Protein AF-0000000069872866 (afdb_homodimer)

pLDDT: mean 98.12, std 1.71, range [83.94, 98.94]

Sequence (434 aa):
MTIISPSLLAADFSRIGEEARRAFDAGADWLHLDIMDGHFVDNISFGPEICAAVRKAVGPDRFLDAHLMIERPDHYFDRFVRAGVNLICFHVELGDSYYIRNTLGRIREAGVKNGLALNPATPFEAVEPYLAEIDLLLVMSVVPGFGGQSFMPSVLDKVEKAAEWRTENRASFLIQMDGGIGQNNAAQCALAGADVLVAGSSTFKAPDMAHAIAEMKMTIISPSLLAADFSRIGEEARRAFDAGADWLHLDIMDGHFVDNISFGPEICAAVRKAVGPDRFLDAHLMIERPDHYFDRFVRAGVNLICFHVELGDSYYIRNTLGRIREAGVKNGLALNPATPFEAVEPYLAEIDLLLVMSVVPGFGGQSFMPSVLDKVEKAAEWRTENRASFLIQMDGGIGQNNAAQCALAGADVLVAGSSTFKAPDMAHAIAEMK

Foldseek 3Di:
DAAEAEELQQADPVCSLVLLQVLVVLPHQAHEYEAADCPLANAGDDALVSLLVNCVSNDQPHAYAYEDSYLCCLPRVVSNVVSRHQEYEYELVNDDDVSVVVSQVVNVVSPHFYEYEYEQVGDLVSCLVCLQSHQEYEYEQDGPDHAPDAGNPSSLVSLLVSQVSCVVVVHNHAYEYDHRDWLVCLVVSVVSPHRYYYHYCNQNVDPRNSVGRVSSD/DAAEAEELQQADPVCSLVLLQVLVVLPHQAHEYEAADCPLANAGDDALVSLLVNCVSNDQPHAYAYEDSYLCCLPRVVSNVVSRHQEYEYELVNDDPVSVVVSQVVNVVSPHFYEYEYEQVGDLVSCLVCLQPHQEYEYEQDGPDHAPDAGNPSSLVSLLVSQVSCVVVVHNHAYEYDGRDWLVCLVVSVVSPHRYYYHYCNQNVDPRNSVGRVSSD

Organism: Akkermansia muciniphila (strain ATCC BAA-835 / DSM 22959 / JCM 33894 / BCRC 81048 / CCUG 64013 / CIP 107961 / Muc) (NCBI:txid349741)

InterPro domains:
  IPR000056 Ribulose-phosphate 3-epimerase-like [PF00834] (4-204)
  IPR000056 Ribulose-phosphate 3-epimerase-like [PS01085] (31-45)
  IPR000056 Ribulose-phosphate 3-epimerase-like [PS01086] (137-159)
  IPR000056 Ribulose-phosphate 3-epimerase-like [PTHR11749] (2-217)
  IPR000056 Ribulose-phosphate 3-epimerase-like [cd00429] (3-217)
  IPR011060 Ribulose-phosphate binding barrel [SSF51366] (1-217)
  IPR013785 Aldolase-type TIM barrel [G3DSA:3.20.20.70] (1-217)
  IPR026019 Ribulose-phosphate 3-epimerase [MF_02227] (1-217)
  IPR026019 Ribulose-phosphate 3-epimerase [PIRSF001461] (2-217)
  IPR026019 Ribulose-phosphate 3-epimerase [TIGR01163] (4-217)

Secondary structure (DSSP, 8-state):
-PEEEEBGGGS-GGGHHHHHHHHHHTT-SEEEEEEEBSSSSS-B-B-HHHHHHHHHHH-TTSEEEEEEESS-HHHHHHHHHHTT-SEEEEEGGG--HHHHHHHHHHHHHTTSEEEEEE-TTS-GGGTGGGGGG-SEEEEESS-TT-SSPPP-GGGHHHHHHHHHHHHHTT---EEEEESS-STTTHHHHHHHT-SEEEESHHHHTSS-HHHHHHHH-/-PEEEEBGGGS-GGGHHHHHHHHHHTT-SEEEEEEEBSSSSS-B-B-HHHHHHHHHHH-TTSEEEEEEESS-HHHHHHHHHHTT-SEEEEEGGG--HHHHHHHHHHHHHTTSEEEEEE-TTS-GGGTGGGGGG-SEEEEESS-TT-SSPPP-GGGHHHHHHHHHHHHHTT---EEEEESS-STTTHHHHHHHT-SEEEESHHHHTSS-HHHHHHHH-

Nearest PDB structures (foldseek):
  1rpx-assembly1_A  TM=9.695E-01  e=2.661E-24  Solanum tuberosum
  7b1w-assembly2_H  TM=9.687E-01  e=4.002E-24  Chlamydomonas reinhardtii
  7sbj-assembly1_C  TM=9.686E-01  e=1.443E-23  Stenotrophomonas maltophilia K279a
  2fli-assembly1_D  TM=9.809E-01  e=5.518E-23  Streptococcus pyogenes
  3ct7-assembly1_A  TM=9.121E-01  e=6.395E-20  unclassified

Radius of gyration: 23.05 Å; Cα contacts (8 Å, |Δi|>4): 975; chains: 2; bounding box: 41×70×50 Å

Solvent-accessible surface area (backbone atoms only — not comparable to full-atom values): 21697 Å² total; per-residue (Å²): 131,53,38,39,18,40,28,55,81,45,44,60,53,27,34,34,19,60,47,54,37,48,43,47,74,34,65,38,62,34,37,27,40,64,29,30,31,46,69,61,24,89,32,42,41,38,24,40,67,50,46,28,26,40,33,67,52,56,38,91,84,56,47,29,38,33,40,39,40,40,76,52,56,76,76,46,47,66,54,37,49,73,21,56,44,45,28,47,26,36,53,56,87,75,53,54,71,66,59,50,52,53,39,45,49,51,38,42,74,71,72,29,44,26,29,38,28,40,53,60,86,54,60,64,73,76,49,57,90,46,55,86,76,33,50,28,41,33,42,26,21,33,76,78,61,62,84,82,45,67,57,43,73,78,40,46,59,48,40,33,52,49,40,49,49,32,61,76,64,73,52,82,48,41,32,30,38,39,38,49,34,35,67,88,45,30,62,62,44,42,71,36,44,36,38,32,42,30,22,28,48,48,27,64,64,34,98,47,38,36,59,37,49,58,63,43,81,130,53,38,38,20,41,27,55,81,44,43,60,53,27,35,35,20,60,48,55,39,48,43,48,75,33,65,36,62,34,39,26,40,64,30,28,30,46,70,63,24,89,30,43,41,39,23,41,67,51,46,29,26,40,32,68,53,56,39,90,84,57,48,30,38,34,39,39,41,41,76,53,55,78,77,46,47,64,53,37,50,74,20,56,44,46,28,45,25,36,52,56,87,77,53,53,71,65,58,50,52,52,41,45,49,52,38,42,73,72,71,30,46,26,28,38,27,41,51,62,86,52,62,64,72,76,49,56,89,47,54,87,76,31,49,28,42,35,41,26,21,34,75,78,61,64,82,82,45,67,56,43,73,78,41,46,59,48,40,33,51,49,40,50,48,32,61,76,64,73,51,81,48,40,32,30,39,39,38,50,36,34,68,89,46,30,64,62,45,41,73,36,43,37,40,31,42,31,20,28,48,48,28,63,66,34,96,48,39,37,58,38,48,58,64,43,82

Structure (mmCIF, N/CA/C/O backbone):
data_AF-0000000069872866-model_v1
#
loop_
_entity.id
_entity.type
_entity.pdbx_description
1 polymer 'Ribulose-phosphate 3-epimerase'
#
loop_
_atom_site.group_PDB
_atom_site.id
_atom_site.type_symbol
_atom_site.label_atom_id
_atom_site.label_alt_id
_atom_site.label_comp_id
_atom_site.label_asym_id
_atom_site.label_entity_id
_atom_site.label_seq_id
_atom_site.pdbx_PDB_ins_code
_atom_site.Cartn_x
_atom_site.Cartn_y
_atom_site.Cartn_z
_atom_site.occupancy
_atom_site.B_iso_or_equiv
_atom_site.auth_seq_id
_atom_site.auth_comp_id
_atom_site.auth_asym_id
_atom_site.auth_atom_id
_atom_site.pdbx_PDB_model_num
ATOM 1 N N . MET A 1 1 ? 2.48 25.188 20.984 1 83.94 1 MET A N 1
ATOM 2 C CA . MET A 1 1 ? 3.518 24.203 20.719 1 83.94 1 MET A CA 1
ATOM 3 C C . MET A 1 1 ? 3.264 23.484 19.406 1 83.94 1 MET A C 1
ATOM 5 O O . MET A 1 1 ? 2.125 23.125 19.094 1 83.94 1 MET A O 1
ATOM 9 N N . THR A 1 2 ? 4.273 23.406 18.5 1 96.5 2 THR A N 1
ATOM 10 C CA . THR A 1 2 ? 4.195 22.812 17.172 1 96.5 2 THR A CA 1
ATOM 11 C C . THR A 1 2 ? 4.062 21.297 17.25 1 96.5 2 THR A C 1
ATOM 13 O O . THR A 1 2 ? 4.785 20.641 18 1 96.5 2 THR A O 1
ATOM 16 N N . ILE A 1 3 ? 3.006 20.734 16.656 1 98.75 3 ILE A N 1
ATOM 17 C CA . ILE A 1 3 ? 2.787 19.281 16.578 1 98.75 3 ILE A CA 1
ATOM 18 C C . ILE A 1 3 ? 3.721 18.672 15.539 1 98.75 3 ILE A C 1
ATOM 20 O O . ILE A 1 3 ? 3.777 19.141 14.398 1 98.75 3 ILE A O 1
ATOM 24 N N . ILE A 1 4 ? 4.492 17.719 15.953 1 98.88 4 ILE A N 1
ATOM 25 C CA . ILE A 1 4 ? 5.371 17.016 15.023 1 98.88 4 ILE A CA 1
ATOM 26 C C . ILE A 1 4 ? 4.773 15.664 14.664 1 98.88 4 ILE A C 1
ATOM 28 O O . ILE A 1 4 ? 4.457 14.867 15.555 1 98.88 4 ILE A O 1
ATOM 32 N N . SER A 1 5 ? 4.617 15.398 13.414 1 98.88 5 SER A N 1
ATOM 33 C CA . SER A 1 5 ? 4.023 14.172 12.891 1 98.88 5 SER A CA 1
ATOM 34 C C . SER A 1 5 ? 4.969 13.469 11.922 1 98.88 5 SER A C 1
ATOM 36 O O . SER A 1 5 ? 4.887 13.672 10.703 1 98.88 5 SER A O 1
ATOM 38 N N . PRO A 1 6 ? 5.828 12.617 12.398 1 98.88 6 PRO A N 1
ATOM 39 C CA . PRO A 1 6 ? 6.711 11.883 11.484 1 98.88 6 PRO A CA 1
ATOM 40 C C . PRO A 1 6 ? 5.945 11.055 10.461 1 98.88 6 PRO A C 1
ATOM 42 O O . PRO A 1 6 ? 4.922 10.453 10.789 1 98.88 6 PRO A O 1
ATOM 45 N N . SER A 1 7 ? 6.418 11.086 9.227 1 98.81 7 SER A N 1
ATOM 46 C CA . SER A 1 7 ? 5.781 10.32 8.156 1 98.81 7 SER A CA 1
ATOM 47 C C . SER A 1 7 ? 6.32 8.898 8.094 1 98.81 7 SER A C 1
ATOM 49 O O . SER A 1 7 ? 7.504 8.68 7.816 1 98.81 7 SER A O 1
ATOM 51 N N . LEU A 1 8 ? 5.449 7.988 8.227 1 98.75 8 LEU A N 1
ATOM 52 C CA . LEU A 1 8 ? 5.816 6.578 8.195 1 98.75 8 LEU A CA 1
ATOM 53 C C . LEU A 1 8 ? 6.438 6.207 6.852 1 98.75 8 LEU A C 1
ATOM 55 O O . LEU A 1 8 ? 7.152 5.207 6.746 1 98.75 8 LEU A O 1
ATOM 59 N N . LEU A 1 9 ? 6.188 6.977 5.855 1 98.38 9 LEU A N 1
ATOM 60 C CA . LEU A 1 9 ? 6.699 6.723 4.516 1 98.38 9 LEU A CA 1
ATOM 61 C C . LEU A 1 9 ? 8.219 6.605 4.523 1 98.38 9 LEU A C 1
ATOM 63 O O . LEU A 1 9 ? 8.797 5.957 3.652 1 98.38 9 LEU A O 1
ATOM 67 N N . ALA A 1 10 ? 8.898 7.207 5.512 1 98.31 10 ALA A N 1
ATOM 68 C CA . ALA A 1 10 ? 10.359 7.23 5.578 1 98.31 10 ALA A CA 1
ATOM 69 C C . ALA A 1 10 ? 10.883 6.113 6.473 1 98.31 10 ALA A C 1
ATOM 71 O O . ALA A 1 10 ? 12.102 5.949 6.621 1 98.31 10 ALA A O 1
ATOM 72 N N . ALA A 1 11 ? 10 5.336 7.055 1 98.5 11 ALA A N 1
ATOM 73 C CA . ALA A 1 11 ? 10.375 4.305 8.016 1 98.5 11 ALA A CA 1
ATOM 74 C C . ALA A 1 11 ? 10.844 3.039 7.309 1 98.5 11 ALA A C 1
ATOM 76 O O . ALA A 1 11 ? 10.711 2.914 6.09 1 98.5 11 ALA A O 1
ATOM 77 N N . ASP A 1 12 ? 11.508 2.164 8.055 1 98.38 12 ASP A N 1
ATOM 78 C CA . ASP A 1 12 ? 11.805 0.811 7.594 1 98.38 12 ASP A CA 1
ATOM 79 C C . ASP A 1 12 ? 10.539 -0.043 7.562 1 98.38 12 ASP A C 1
ATOM 81 O O . ASP A 1 12 ? 10.094 -0.542 8.594 1 98.38 12 ASP A O 1
ATOM 85 N N . PHE A 1 13 ? 10.055 -0.35 6.371 1 98.75 13 PHE A N 1
ATOM 86 C CA . PHE A 1 13 ? 8.773 -1.025 6.223 1 98.75 13 PHE A CA 1
ATOM 87 C C . PHE A 1 13 ? 8.867 -2.475 6.684 1 98.75 13 PHE A C 1
ATOM 89 O O . PHE A 1 13 ? 7.844 -3.137 6.879 1 98.75 13 PHE A O 1
ATOM 96 N N . SER A 1 14 ? 10.102 -3.008 6.82 1 98.62 14 SER A N 1
ATOM 97 C CA . SER A 1 14 ? 10.211 -4.379 7.305 1 98.62 14 SER A CA 1
ATOM 98 C C . SER A 1 14 ? 9.82 -4.48 8.773 1 98.62 14 SER A C 1
ATOM 100 O O . SER A 1 14 ? 9.57 -5.574 9.281 1 98.62 14 SER A O 1
ATOM 102 N N . ARG A 1 15 ? 9.789 -3.297 9.414 1 98.5 15 ARG A N 1
ATOM 103 C CA . ARG A 1 15 ? 9.508 -3.26 10.844 1 98.5 15 ARG A CA 1
ATOM 104 C C . ARG A 1 15 ? 8.539 -2.129 11.18 1 98.5 15 ARG A C 1
ATOM 106 O O . ARG A 1 15 ? 8.828 -1.304 12.055 1 98.5 15 ARG A O 1
ATOM 113 N N . ILE A 1 16 ? 7.402 -2.107 10.68 1 98.81 16 ILE A N 1
ATOM 114 C CA . ILE A 1 16 ? 6.449 -1.004 10.703 1 98.81 16 ILE A CA 1
ATOM 115 C C . ILE A 1 16 ? 6.012 -0.731 12.141 1 98.81 16 ILE A C 1
ATOM 117 O O . ILE A 1 16 ? 6.039 0.413 12.602 1 98.81 16 ILE A O 1
ATOM 121 N N . GLY A 1 17 ? 5.629 -1.788 12.867 1 98.88 17 GLY A N 1
ATOM 122 C CA . GLY A 1 17 ? 5.172 -1.61 14.234 1 98.88 17 GLY A CA 1
ATOM 123 C C . GLY A 1 17 ? 6.227 -1.006 15.141 1 98.88 17 GLY A C 1
ATOM 124 O O . GLY A 1 17 ? 5.941 -0.071 15.891 1 98.88 17 GLY A O 1
ATOM 125 N N . GLU A 1 18 ? 7.402 -1.517 15.07 1 98.81 18 GLU A N 1
ATOM 126 C CA . GLU A 1 18 ? 8.523 -1.019 15.859 1 98.81 18 GLU A CA 1
ATOM 127 C C . GLU A 1 18 ? 8.844 0.433 15.508 1 98.81 18 GLU A C 1
ATOM 129 O O . GLU A 1 18 ? 9.094 1.249 16.406 1 98.81 18 GLU A O 1
ATOM 134 N N . GLU A 1 19 ? 8.82 0.723 14.203 1 98.88 19 GLU A N 1
ATOM 135 C CA . GLU A 1 19 ? 9.125 2.074 13.75 1 98.88 19 GLU A CA 1
ATOM 136 C C . GLU A 1 19 ? 8.07 3.07 14.219 1 98.88 19 GLU A C 1
ATOM 138 O O . GLU A 1 19 ? 8.398 4.195 14.602 1 98.88 19 GLU A O 1
ATOM 143 N N . ALA A 1 20 ? 6.824 2.646 14.164 1 98.94 20 ALA A N 1
ATOM 144 C CA . ALA A 1 20 ? 5.746 3.504 14.648 1 98.94 20 ALA A CA 1
ATOM 145 C C . ALA A 1 20 ? 5.906 3.803 16.141 1 98.94 20 ALA A C 1
ATOM 147 O O . ALA A 1 20 ? 5.789 4.953 16.562 1 98.94 20 ALA A O 1
ATOM 148 N N . ARG A 1 21 ? 6.203 2.783 16.922 1 98.88 21 ARG A N 1
ATOM 149 C CA . ARG A 1 21 ? 6.43 2.969 18.359 1 98.88 21 ARG A CA 1
ATOM 150 C C . ARG A 1 21 ? 7.645 3.854 18.609 1 98.88 21 ARG A C 1
ATOM 152 O O . ARG A 1 21 ? 7.621 4.715 19.484 1 98.88 21 ARG A O 1
ATOM 159 N N . ARG A 1 22 ? 8.641 3.598 17.828 1 98.88 22 ARG A N 1
ATOM 160 C CA . ARG A 1 22 ? 9.867 4.371 17.938 1 98.88 22 ARG A CA 1
ATOM 161 C C . ARG A 1 22 ? 9.602 5.863 17.766 1 98.88 22 ARG A C 1
ATOM 163 O O . ARG A 1 22 ? 10.156 6.691 18.484 1 98.88 22 ARG A O 1
ATOM 170 N N . ALA A 1 23 ? 8.758 6.211 16.828 1 98.94 23 ALA A N 1
ATOM 171 C CA . ALA A 1 23 ? 8.422 7.609 16.578 1 98.94 23 ALA A CA 1
ATOM 172 C C . ALA A 1 23 ? 7.777 8.25 17.797 1 98.94 23 ALA A C 1
ATOM 174 O O . ALA A 1 23 ? 8.18 9.328 18.234 1 98.94 23 ALA A O 1
ATOM 175 N N . PHE A 1 24 ? 6.82 7.586 18.375 1 98.88 24 PHE A N 1
ATOM 176 C CA . PHE A 1 24 ? 6.129 8.125 19.531 1 98.88 24 PHE A CA 1
ATOM 177 C C . PHE A 1 24 ? 7.051 8.156 20.75 1 98.88 24 PHE A C 1
ATOM 179 O O . PHE A 1 24 ? 7.043 9.117 21.516 1 98.88 24 PHE A O 1
ATOM 186 N N . ASP A 1 25 ? 7.848 7.094 20.906 1 98.75 25 ASP A N 1
ATOM 187 C CA . ASP A 1 25 ? 8.805 7.043 22.016 1 98.75 25 ASP A CA 1
ATOM 188 C C . ASP A 1 25 ? 9.828 8.164 21.906 1 98.75 25 ASP A C 1
ATOM 190 O O . ASP A 1 25 ? 10.344 8.641 22.922 1 98.75 25 ASP A O 1
ATOM 194 N N . ALA A 1 26 ? 10.031 8.602 20.688 1 98.81 26 ALA A N 1
ATOM 195 C CA . ALA A 1 26 ? 11.023 9.641 20.438 1 98.81 26 ALA A CA 1
ATOM 196 C C . ALA A 1 26 ? 10.422 11.031 20.641 1 98.81 26 ALA A C 1
ATOM 198 O O . ALA A 1 26 ? 11.117 12.039 20.531 1 98.81 26 ALA A O 1
ATOM 199 N N . GLY A 1 27 ? 9.125 11.125 20.859 1 98.75 27 GLY A N 1
ATOM 200 C CA . GLY A 1 27 ? 8.531 12.398 21.203 1 98.75 27 GLY A CA 1
ATOM 201 C C . GLY A 1 27 ? 7.559 12.914 20.156 1 98.75 27 GLY A C 1
ATOM 202 O O . GLY A 1 27 ? 7.094 14.055 20.234 1 98.75 27 GLY A O 1
ATOM 203 N N . ALA A 1 28 ? 7.23 12.141 19.188 1 98.88 28 ALA A N 1
ATOM 204 C CA . ALA A 1 28 ? 6.254 12.547 18.172 1 98.88 28 ALA A CA 1
ATOM 205 C C . ALA A 1 28 ? 4.887 12.781 18.797 1 98.88 28 ALA A C 1
ATOM 207 O O . ALA A 1 28 ? 4.469 12.047 19.703 1 98.88 28 ALA A O 1
ATOM 208 N N . ASP A 1 29 ? 4.227 13.773 18.312 1 98.88 29 ASP A N 1
ATOM 209 C CA . ASP A 1 29 ? 2.863 14.055 18.75 1 98.88 29 ASP A CA 1
ATOM 210 C C . ASP A 1 29 ? 1.849 13.227 17.969 1 98.88 29 ASP A C 1
ATOM 212 O O . ASP A 1 29 ? 0.876 12.719 18.531 1 98.88 29 ASP A O 1
ATOM 216 N N . TRP A 1 30 ? 1.993 13.078 16.672 1 98.94 30 TRP A N 1
ATOM 217 C CA . TRP A 1 30 ? 1.181 12.32 15.734 1 98.94 30 TRP A CA 1
ATOM 218 C C . TRP A 1 30 ? 2.049 11.398 14.891 1 98.94 30 TRP A C 1
ATOM 220 O O . TRP A 1 30 ? 3.277 11.43 14.977 1 98.94 30 TRP A O 1
ATOM 230 N N . LEU A 1 31 ? 1.472 10.523 14.164 1 98.94 31 LEU A N 1
ATOM 231 C CA . LEU A 1 31 ? 2.109 9.766 13.094 1 98.94 31 LEU A CA 1
ATOM 232 C C . LEU A 1 31 ? 1.345 9.922 11.789 1 98.94 31 LEU A C 1
ATOM 234 O O . LEU A 1 31 ? 0.125 9.742 11.75 1 98.94 31 LEU A O 1
ATOM 238 N N . HIS A 1 32 ? 2.09 10.32 10.797 1 98.94 32 HIS A N 1
ATOM 239 C CA . HIS A 1 32 ? 1.521 10.625 9.492 1 98.94 32 HIS A CA 1
ATOM 240 C C . HIS A 1 32 ? 1.569 9.406 8.57 1 98.94 32 HIS A C 1
ATOM 242 O O . HIS A 1 32 ? 2.617 8.773 8.43 1 98.94 32 HIS A O 1
ATOM 248 N N . LEU A 1 33 ? 0.466 9.055 7.992 1 98.94 33 LEU A N 1
ATOM 249 C CA . LEU A 1 33 ? 0.338 7.902 7.105 1 98.94 33 LEU A CA 1
ATOM 250 C C . LEU A 1 33 ? -0.029 8.344 5.691 1 98.94 33 LEU A C 1
ATOM 252 O O . LEU A 1 33 ? -1.117 8.883 5.465 1 98.94 33 LEU A O 1
ATOM 256 N N . ASP A 1 34 ? 0.847 8.094 4.781 1 98.88 34 ASP A N 1
ATOM 257 C CA . ASP A 1 34 ? 0.66 8.492 3.393 1 98.88 34 ASP A CA 1
ATOM 258 C C . ASP A 1 34 ? 0.081 7.352 2.561 1 98.88 34 ASP A C 1
ATOM 260 O O . ASP A 1 34 ? 0.766 6.363 2.293 1 98.88 34 ASP A O 1
ATOM 264 N N . ILE A 1 35 ? -1.175 7.523 2.121 1 98.94 35 ILE A N 1
ATOM 265 C CA . ILE A 1 35 ? -1.839 6.516 1.304 1 98.94 35 ILE A CA 1
ATOM 266 C C . ILE A 1 35 ? -1.821 6.945 -0.162 1 98.94 35 ILE A C 1
ATOM 268 O O . ILE A 1 35 ? -2.246 8.055 -0.495 1 98.94 35 ILE A O 1
ATOM 272 N N . MET A 1 36 ? -1.287 6.117 -1.032 1 98.94 36 MET A N 1
ATOM 273 C CA . MET A 1 36 ? -1.178 6.41 -2.459 1 98.94 36 MET A CA 1
ATOM 274 C C . MET A 1 36 ? -1.677 5.234 -3.295 1 98.94 36 MET A C 1
ATOM 276 O O . MET A 1 36 ? -1.348 4.082 -3.01 1 98.94 36 MET A O 1
ATOM 280 N N . ASP A 1 37 ? -2.451 5.52 -4.391 1 98.75 37 ASP A N 1
ATOM 281 C CA . ASP A 1 37 ? -3.117 4.449 -5.129 1 98.75 37 ASP A CA 1
ATOM 282 C C . ASP A 1 37 ? -2.539 4.312 -6.535 1 98.75 37 ASP A C 1
ATOM 284 O O . ASP A 1 37 ? -3.074 3.566 -7.359 1 98.75 37 ASP A O 1
ATOM 288 N N . GLY A 1 38 ? -1.489 5.098 -6.828 1 98.56 38 GLY A N 1
ATOM 289 C CA . GLY A 1 38 ? -0.864 4.996 -8.141 1 98.56 38 GLY A CA 1
ATOM 290 C C . GLY A 1 38 ? -1.629 5.73 -9.227 1 98.56 38 GLY A C 1
ATOM 291 O O . GLY A 1 38 ? -1.262 5.672 -10.398 1 98.56 38 GLY A O 1
ATOM 292 N N . HIS A 1 39 ? -2.705 6.41 -8.914 1 98.44 39 HIS A N 1
ATOM 293 C CA . HIS A 1 39 ? -3.535 7.109 -9.891 1 98.44 39 HIS A CA 1
ATOM 294 C C . HIS A 1 39 ? -3.578 8.609 -9.602 1 98.44 39 HIS A C 1
ATOM 296 O O . HIS A 1 39 ? -3.279 9.422 -10.477 1 98.44 39 HIS A O 1
ATOM 302 N N . PHE A 1 40 ? -3.918 8.961 -8.398 1 98.38 40 PHE A N 1
ATOM 303 C CA . PHE A 1 40 ? -3.885 10.375 -8.055 1 98.38 40 PHE A CA 1
ATOM 304 C C . PHE A 1 40 ? -2.455 10.906 -8.078 1 98.38 40 PHE A C 1
ATOM 306 O O . PHE A 1 40 ? -2.201 12 -8.586 1 98.38 40 PHE A O 1
ATOM 313 N N . VAL A 1 41 ? -1.555 10.133 -7.441 1 98.38 41 VAL A N 1
ATOM 314 C CA . VAL A 1 41 ? -0.119 10.367 -7.566 1 98.38 41 VAL A CA 1
ATOM 315 C C . VAL A 1 41 ? 0.546 9.156 -8.219 1 98.38 41 VAL A C 1
ATOM 317 O O . VAL A 1 41 ? -0.022 8.062 -8.234 1 98.38 41 VAL A O 1
ATOM 320 N N . ASP A 1 42 ? 1.771 9.375 -8.75 1 98.06 42 ASP A N 1
ATOM 321 C CA . ASP A 1 42 ? 2.465 8.328 -9.5 1 98.06 42 ASP A CA 1
ATOM 322 C C . ASP A 1 42 ? 3.289 7.445 -8.57 1 98.06 42 ASP A C 1
ATOM 324 O O . ASP A 1 42 ? 4.5 7.301 -8.75 1 98.06 42 ASP A O 1
ATOM 328 N N . ASN A 1 43 ? 2.623 6.832 -7.574 1 98.5 43 ASN A N 1
ATOM 329 C CA . ASN A 1 43 ? 3.213 5.902 -6.613 1 98.5 43 ASN A CA 1
ATOM 330 C C . ASN A 1 43 ? 2.143 5.105 -5.875 1 98.5 43 ASN A C 1
ATOM 332 O O . ASN A 1 43 ? 1.02 5.578 -5.699 1 98.5 43 ASN A O 1
ATOM 336 N N . ILE A 1 44 ? 2.424 3.881 -5.527 1 98.81 44 ILE A N 1
ATOM 337 C CA . ILE A 1 44 ? 1.588 3.051 -4.672 1 98.81 44 ILE A CA 1
ATOM 338 C C . ILE A 1 44 ? 2.279 2.836 -3.326 1 98.81 44 ILE A C 1
ATOM 340 O O . ILE A 1 44 ? 3.398 2.322 -3.271 1 98.81 44 ILE A O 1
ATOM 344 N N . SER A 1 45 ? 1.666 3.285 -2.26 1 98.69 45 SER A N 1
ATOM 345 C CA . SER A 1 45 ? 2.287 3.109 -0.95 1 98.69 45 SER A CA 1
ATOM 346 C C . SER A 1 45 ? 1.671 1.935 -0.198 1 98.69 45 SER A C 1
ATOM 348 O O . SER A 1 45 ? 2.039 0.781 -0.429 1 98.69 45 SER A O 1
ATOM 350 N N . PHE A 1 46 ? 0.602 2.209 0.605 1 98.88 46 PHE A N 1
ATOM 351 C CA . PHE A 1 46 ? -0.032 1.126 1.348 1 98.88 46 PHE A CA 1
ATOM 352 C C . PHE A 1 46 ? -1.477 1.475 1.687 1 98.88 46 PHE A C 1
ATOM 354 O O . PHE A 1 46 ? -1.904 2.615 1.504 1 98.88 46 PHE A O 1
ATOM 361 N N . GLY A 1 47 ? -2.24 0.456 2.139 1 98.62 47 GLY A N 1
ATOM 362 C CA . GLY A 1 47 ? -3.67 0.626 2.334 1 98.62 47 GLY A CA 1
ATOM 363 C C . GLY A 1 47 ? -4.102 0.446 3.777 1 98.62 47 GLY A C 1
ATOM 364 O O . GLY A 1 47 ? -3.291 0.582 4.695 1 98.62 47 GLY A O 1
ATOM 365 N N . PRO A 1 48 ? -5.379 0.219 3.984 1 98.75 48 PRO A N 1
ATOM 366 C CA . PRO A 1 48 ? -5.973 0.229 5.32 1 98.75 48 PRO A CA 1
ATOM 367 C C . PRO A 1 48 ? -5.387 -0.843 6.238 1 98.75 48 PRO A C 1
ATOM 369 O O . PRO A 1 48 ? -5.277 -0.633 7.449 1 98.75 48 PRO A O 1
ATOM 372 N N . GLU A 1 49 ? -4.961 -1.971 5.695 1 98.56 49 GLU A N 1
ATOM 373 C CA . GLU A 1 49 ? -4.488 -3.061 6.543 1 98.56 49 GLU A CA 1
ATOM 374 C C . GLU A 1 49 ? -3.174 -2.697 7.227 1 98.56 49 GLU A C 1
ATOM 376 O O . GLU A 1 49 ? -2.92 -3.119 8.359 1 98.56 49 GLU A O 1
ATOM 381 N N . ILE A 1 50 ? -2.387 -1.962 6.516 1 98.81 50 ILE A N 1
ATOM 382 C CA . ILE A 1 50 ? -1.143 -1.508 7.129 1 98.81 50 ILE A CA 1
ATOM 383 C C . ILE A 1 50 ? -1.444 -0.441 8.18 1 98.81 50 ILE A C 1
ATOM 385 O O . ILE A 1 50 ? -0.818 -0.413 9.242 1 98.81 50 ILE A O 1
ATOM 389 N N . CYS A 1 51 ? -2.422 0.42 7.934 1 98.94 51 CYS A N 1
ATOM 390 C CA . CYS A 1 51 ? -2.859 1.384 8.938 1 98.94 51 CYS A CA 1
ATOM 391 C C . CYS A 1 51 ? -3.357 0.677 10.195 1 98.94 51 CYS A C 1
ATOM 393 O O . CYS A 1 51 ? -3.053 1.097 11.312 1 98.94 51 CYS A O 1
ATOM 395 N N . ALA A 1 52 ? -4.09 -0.39 9.977 1 98.88 52 ALA A N 1
ATOM 396 C CA . ALA A 1 52 ? -4.594 -1.168 11.109 1 98.88 52 ALA A CA 1
ATOM 397 C C . ALA A 1 52 ? -3.449 -1.785 11.906 1 98.88 52 ALA A C 1
ATOM 399 O O . ALA A 1 52 ? -3.506 -1.853 13.133 1 98.88 52 ALA A O 1
ATOM 400 N N . ALA A 1 53 ? -2.439 -2.262 11.219 1 98.88 53 ALA A N 1
ATOM 401 C CA . ALA A 1 53 ? -1.264 -2.822 11.883 1 98.88 53 ALA A CA 1
ATOM 402 C C . ALA A 1 53 ? -0.555 -1.769 12.727 1 98.88 53 ALA A C 1
ATOM 404 O O . ALA A 1 53 ? -0.092 -2.059 13.836 1 98.88 53 ALA A O 1
ATOM 405 N N . VAL A 1 54 ? -0.461 -0.585 12.188 1 98.94 54 VAL A N 1
ATOM 406 C CA . VAL A 1 54 ? 0.134 0.526 12.922 1 98.94 54 VAL A CA 1
ATOM 407 C C . VAL A 1 54 ? -0.679 0.804 14.188 1 98.94 54 VAL A C 1
ATOM 409 O O . VAL A 1 54 ? -0.12 0.917 15.281 1 98.94 54 VAL A O 1
ATOM 412 N N . ARG A 1 55 ? -1.986 0.93 14.039 1 98.94 55 ARG A N 1
ATOM 413 C CA . ARG A 1 55 ? -2.875 1.185 15.172 1 98.94 55 ARG A CA 1
ATOM 414 C C . ARG A 1 55 ? -2.678 0.144 16.266 1 98.94 55 ARG A C 1
ATOM 416 O O . ARG A 1 55 ? -2.506 0.493 17.438 1 98.94 55 ARG A O 1
ATOM 423 N N . LYS A 1 56 ? -2.688 -1.077 15.867 1 98.75 56 LYS A N 1
ATOM 424 C CA . LYS A 1 56 ? -2.488 -2.154 16.828 1 98.75 56 LYS A CA 1
ATOM 425 C C . LYS A 1 56 ? -1.146 -2.012 17.547 1 98.75 56 LYS A C 1
ATOM 427 O O . LYS A 1 56 ? -1.049 -2.254 18.75 1 98.75 56 LYS A O 1
ATOM 432 N N . ALA A 1 57 ? -0.149 -1.61 16.844 1 98.81 57 ALA A N 1
ATOM 433 C CA . ALA A 1 57 ? 1.21 -1.529 17.375 1 98.81 57 ALA A CA 1
ATOM 434 C C . ALA A 1 57 ? 1.339 -0.386 18.375 1 98.81 57 ALA A C 1
ATOM 436 O O . ALA A 1 57 ? 2.037 -0.513 19.391 1 98.81 57 ALA A O 1
ATOM 437 N N . VAL A 1 58 ? 0.659 0.744 18.156 1 98.81 58 VAL A N 1
ATOM 438 C CA . VAL A 1 58 ? 0.947 1.939 18.938 1 98.81 58 VAL A CA 1
ATOM 439 C C . VAL A 1 58 ? -0.126 2.127 20.016 1 98.81 58 VAL A C 1
ATOM 441 O O . VAL A 1 58 ? 0.008 2.979 20.891 1 98.81 58 VAL A O 1
ATOM 444 N N . GLY A 1 59 ? -1.249 1.392 19.859 1 98.5 59 GLY A N 1
ATOM 445 C CA . GLY A 1 59 ? -2.316 1.484 20.844 1 98.5 59 GLY A CA 1
ATOM 446 C C . GLY A 1 59 ? -3.398 2.475 20.469 1 98.5 59 GLY A C 1
ATOM 447 O O . GLY A 1 59 ? -3.268 3.188 19.469 1 98.5 59 GLY A O 1
ATOM 448 N N . PRO A 1 60 ? -4.469 2.541 21.25 1 97.81 60 PRO A N 1
ATOM 449 C CA . PRO A 1 60 ? -5.668 3.295 20.859 1 97.81 60 PRO A CA 1
ATOM 450 C C . PRO A 1 60 ? -5.512 4.797 21.094 1 97.81 60 PRO A C 1
ATOM 452 O O . PRO A 1 60 ? -6.262 5.59 20.516 1 97.81 60 PRO A O 1
ATOM 455 N N . ASP A 1 61 ? -4.508 5.227 21.844 1 97.88 61 ASP A N 1
ATOM 456 C CA . ASP A 1 61 ? -4.48 6.609 22.297 1 97.88 61 ASP A CA 1
ATOM 457 C C . ASP A 1 61 ? -3.584 7.473 21.422 1 97.88 61 ASP A C 1
ATOM 459 O O . ASP A 1 61 ? -3.559 8.695 21.562 1 97.88 61 ASP A O 1
ATOM 463 N N . ARG A 1 62 ? -2.82 6.855 20.531 1 98.81 62 ARG A N 1
ATOM 464 C CA . ARG A 1 62 ? -1.908 7.598 19.672 1 98.81 62 ARG A CA 1
ATOM 465 C C . ARG A 1 62 ? -2.641 8.164 18.469 1 98.81 62 ARG A C 1
ATOM 467 O O . ARG A 1 62 ? -3.512 7.508 17.891 1 98.81 62 ARG A O 1
ATOM 474 N N . PHE A 1 63 ? -2.314 9.391 18.094 1 98.94 63 PHE A N 1
ATOM 475 C CA . PHE A 1 63 ? -3.023 10.07 17.016 1 98.94 63 PHE A CA 1
ATOM 476 C C . PHE A 1 63 ? -2.408 9.734 15.664 1 98.94 63 PHE A C 1
ATOM 478 O O . PHE A 1 63 ? -1.223 9.984 15.438 1 98.94 63 PHE A O 1
ATOM 485 N N . LEU A 1 64 ? -3.213 9.172 14.773 1 98.94 64 LEU A N 1
ATOM 486 C CA . LEU A 1 64 ? -2.814 8.828 13.414 1 98.94 64 LEU A CA 1
ATOM 487 C C . LEU A 1 64 ? -3.533 9.703 12.398 1 98.94 64 LEU A C 1
ATOM 489 O O . LEU A 1 64 ? -4.766 9.719 12.344 1 98.94 64 LEU A O 1
ATOM 493 N N . ASP A 1 65 ? -2.768 10.477 11.625 1 98.81 65 ASP A N 1
ATOM 494 C CA . ASP A 1 65 ? -3.373 11.25 10.547 1 98.81 65 ASP A CA 1
ATOM 495 C C . ASP A 1 65 ? -3.064 10.633 9.188 1 98.81 65 ASP A C 1
ATOM 497 O O . ASP A 1 65 ? -1.898 10.422 8.844 1 98.81 65 ASP A O 1
ATOM 501 N N . ALA A 1 66 ? -4.121 10.32 8.477 1 98.94 66 ALA A N 1
ATOM 502 C CA . ALA A 1 66 ? -4.004 9.672 7.168 1 98.94 66 ALA A CA 1
ATOM 503 C C . ALA A 1 66 ? -4.184 10.68 6.039 1 98.94 66 ALA A C 1
ATOM 505 O O . ALA A 1 66 ? -5.207 11.359 5.961 1 98.94 66 ALA A O 1
ATOM 506 N N . HIS A 1 67 ? -3.184 10.82 5.277 1 98.94 67 HIS A N 1
ATOM 507 C CA . HIS A 1 67 ? -3.168 11.648 4.078 1 98.94 67 HIS A CA 1
ATOM 508 C C . HIS A 1 67 ? -3.459 10.812 2.832 1 98.94 67 HIS A C 1
ATOM 510 O O . HIS A 1 67 ? -2.592 10.078 2.355 1 98.94 67 HIS A O 1
ATOM 516 N N . LEU A 1 68 ? -4.715 10.914 2.322 1 98.94 68 LEU A N 1
ATOM 517 C CA . LEU A 1 68 ? -5.152 10.117 1.184 1 98.94 68 LEU A CA 1
ATOM 518 C C . LEU A 1 68 ? -4.836 10.82 -0.13 1 98.94 68 LEU A C 1
ATOM 520 O O . LEU A 1 68 ? -5.578 11.703 -0.56 1 98.94 68 LEU A O 1
ATOM 524 N N . MET A 1 69 ? -3.766 10.375 -0.7 1 98.88 69 MET A N 1
ATOM 525 C CA . MET A 1 69 ? -3.445 10.734 -2.078 1 98.88 69 MET A CA 1
ATOM 526 C C . MET A 1 69 ? -3.969 9.68 -3.051 1 98.88 69 MET A C 1
ATOM 528 O O . MET A 1 69 ? -3.189 9.055 -3.77 1 98.88 69 MET A O 1
ATOM 532 N N . ILE A 1 70 ? -5.312 9.516 -3.057 1 98.81 70 ILE A N 1
ATOM 533 C CA . ILE A 1 70 ? -5.98 8.508 -3.877 1 98.81 70 ILE A CA 1
ATOM 534 C C . ILE A 1 70 ? -7.137 9.156 -4.637 1 98.81 70 ILE A C 1
ATOM 536 O O . ILE A 1 70 ? -7.641 10.211 -4.238 1 98.81 70 ILE A O 1
ATOM 540 N N . GLU A 1 71 ? -7.668 8.539 -5.609 1 98.31 71 GLU A N 1
ATOM 541 C CA . GLU A 1 71 ? -8.68 9.117 -6.488 1 98.31 71 GLU A CA 1
ATOM 542 C C . GLU A 1 71 ? -10.062 9.07 -5.844 1 98.31 71 GLU A C 1
ATOM 544 O O . GLU A 1 71 ? -10.922 9.906 -6.137 1 98.31 71 GLU A O 1
ATOM 549 N N . ARG A 1 72 ? -10.305 8.016 -4.969 1 98.06 72 ARG A N 1
ATOM 550 C CA . ARG A 1 72 ? -11.664 7.824 -4.477 1 98.06 72 ARG A CA 1
ATOM 551 C C . ARG A 1 72 ? -11.695 7.785 -2.951 1 98.06 72 ARG A C 1
ATOM 553 O O . ARG A 1 72 ? -12.148 6.809 -2.359 1 98.06 72 ARG A O 1
ATOM 560 N N . PRO A 1 73 ? -11.289 8.93 -2.373 1 98.75 73 PRO A N 1
ATOM 561 C CA . PRO A 1 73 ? -11.414 8.953 -0.914 1 98.75 73 PRO A CA 1
ATOM 562 C C . PRO A 1 73 ? -12.852 8.781 -0.441 1 98.75 73 PRO A C 1
ATOM 564 O O . PRO A 1 73 ? -13.094 8.25 0.648 1 98.75 73 PRO A O 1
ATOM 567 N N . ASP A 1 74 ? -13.805 9.156 -1.229 1 98.31 74 ASP A N 1
ATOM 568 C CA . ASP A 1 74 ? -15.219 9.008 -0.899 1 98.31 74 ASP A CA 1
ATOM 569 C C . ASP A 1 74 ? -15.578 7.531 -0.729 1 98.31 74 ASP A C 1
ATOM 571 O O . ASP A 1 74 ? -16.453 7.191 0.078 1 98.31 74 ASP A O 1
ATOM 575 N N . HIS A 1 75 ? -14.922 6.77 -1.449 1 98.31 75 HIS A N 1
ATOM 576 C CA . HIS A 1 75 ? -15.203 5.34 -1.469 1 98.31 75 HIS A CA 1
ATOM 577 C C . HIS A 1 75 ? -14.414 4.602 -0.393 1 98.31 75 HIS A C 1
ATOM 579 O O . HIS A 1 75 ? -14.898 3.621 0.177 1 98.31 75 HIS A O 1
ATOM 585 N N . TYR A 1 76 ? -13.242 5.117 -0.03 1 98.69 76 TYR A N 1
ATOM 586 C CA . TYR A 1 76 ? -12.32 4.301 0.743 1 98.69 76 TYR A CA 1
ATOM 587 C C . TYR A 1 76 ? -12.234 4.785 2.186 1 98.69 76 TYR A C 1
ATOM 589 O O . TYR A 1 76 ? -11.734 4.07 3.059 1 98.69 76 TYR A O 1
ATOM 597 N N . PHE A 1 77 ? -12.703 5.953 2.523 1 98.69 77 PHE A N 1
ATOM 598 C CA . PHE A 1 77 ? -12.383 6.555 3.812 1 98.69 77 PHE A CA 1
ATOM 599 C C . PHE A 1 77 ? -12.875 5.672 4.957 1 98.69 77 PHE A C 1
ATOM 601 O O . PHE A 1 77 ? -12.242 5.605 6.012 1 98.69 77 PHE A O 1
ATOM 608 N N . ASP A 1 78 ? -13.984 4.98 4.77 1 98.69 78 ASP A N 1
ATOM 609 C CA . ASP A 1 78 ? -14.555 4.191 5.855 1 98.69 78 ASP A CA 1
ATOM 610 C C . ASP A 1 78 ? -13.625 3.051 6.258 1 98.69 78 ASP A C 1
ATOM 612 O O . ASP A 1 78 ? -13.609 2.639 7.418 1 98.69 78 ASP A O 1
ATOM 616 N N . ARG A 1 79 ? -12.859 2.51 5.359 1 98.81 79 ARG A N 1
ATOM 617 C CA . ARG A 1 79 ? -11.891 1.456 5.641 1 98.81 79 ARG A CA 1
ATOM 618 C C . ARG A 1 79 ? -10.742 1.98 6.5 1 98.81 79 ARG A C 1
ATOM 620 O O . ARG A 1 79 ? -10.211 1.256 7.34 1 98.81 79 ARG A O 1
ATOM 627 N N . PHE A 1 80 ? -10.43 3.234 6.254 1 98.94 80 PHE A N 1
ATOM 628 C CA . PHE A 1 80 ? -9.375 3.844 7.055 1 98.94 80 PHE A CA 1
ATOM 629 C C . PHE A 1 80 ? -9.891 4.211 8.438 1 98.94 80 PHE A C 1
ATOM 631 O O . PHE A 1 80 ? -9.156 4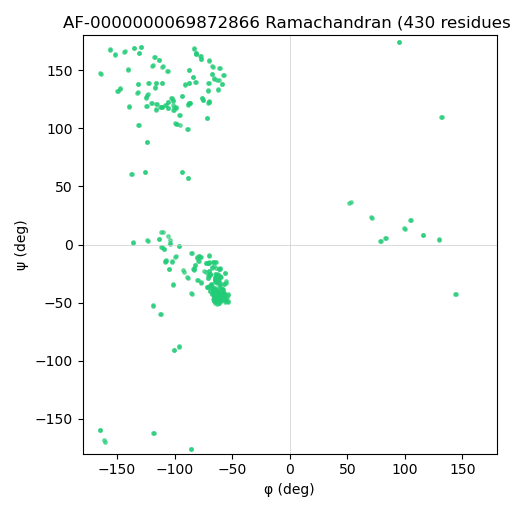.137 9.43 1 98.94 80 PHE A O 1
ATOM 638 N N . VAL A 1 81 ? -11.18 4.586 8.523 1 98.88 81 VAL A N 1
ATOM 639 C CA . VAL A 1 81 ? -11.805 4.793 9.828 1 98.88 81 VAL A CA 1
ATOM 640 C C . VAL A 1 81 ? -11.758 3.5 10.641 1 98.88 81 VAL A C 1
ATOM 642 O O . VAL A 1 81 ? -11.344 3.5 11.805 1 98.88 81 VAL A O 1
ATOM 645 N N . ARG A 1 82 ? -12.117 2.412 10.016 1 98.75 82 ARG A N 1
ATOM 646 C CA . ARG A 1 82 ? -12.109 1.113 10.688 1 98.75 82 ARG A CA 1
ATOM 647 C C . ARG A 1 82 ? -10.688 0.697 11.062 1 98.75 82 ARG A C 1
ATOM 649 O O . ARG A 1 82 ? -10.484 -0.003 12.055 1 98.75 82 ARG A O 1
ATOM 656 N N . ALA A 1 83 ? -9.734 1.179 10.266 1 98.81 83 ALA A N 1
ATOM 657 C CA . ALA A 1 83 ? -8.328 0.864 10.531 1 98.81 83 ALA A CA 1
ATOM 658 C C . ALA A 1 83 ? -7.816 1.629 11.75 1 98.81 83 ALA A C 1
ATOM 660 O O . ALA A 1 83 ? -6.723 1.353 12.25 1 98.81 83 ALA A O 1
ATOM 661 N N . GLY A 1 84 ? -8.547 2.682 12.188 1 98.88 84 GLY A N 1
ATOM 662 C CA . GLY A 1 84 ? -8.25 3.301 13.469 1 98.88 84 GLY A CA 1
ATOM 663 C C . GLY A 1 84 ? -7.543 4.637 13.344 1 98.88 84 GLY A C 1
ATOM 664 O O . GLY A 1 84 ? -6.883 5.086 14.281 1 98.88 84 GLY A O 1
ATOM 665 N N . VAL A 1 85 ? -7.641 5.281 12.203 1 98.88 85 VAL A N 1
ATOM 666 C CA . VAL A 1 85 ? -7.023 6.598 12.062 1 98.88 85 VAL A CA 1
ATOM 667 C C . VAL A 1 85 ? -7.891 7.648 12.758 1 98.88 85 VAL A C 1
ATOM 669 O O . VAL A 1 85 ? -9.086 7.43 12.977 1 98.88 85 VAL A O 1
ATOM 672 N N . ASN A 1 86 ? -7.281 8.781 13.078 1 98.94 86 ASN A N 1
ATOM 673 C CA . ASN A 1 86 ? -7.977 9.82 13.82 1 98.94 86 ASN A CA 1
ATOM 674 C C . ASN A 1 86 ? -8.367 10.984 12.922 1 98.94 86 ASN A C 1
ATOM 676 O O . ASN A 1 86 ? -9.25 11.781 13.266 1 98.94 86 ASN A O 1
ATOM 680 N N . LEU A 1 87 ? -7.707 11.117 11.812 1 98.94 87 LEU A N 1
ATOM 681 C CA . LEU A 1 87 ? -7.906 12.211 10.867 1 98.94 87 LEU A CA 1
ATOM 682 C C . LEU A 1 87 ? -7.672 11.734 9.438 1 98.94 87 LEU A C 1
ATOM 684 O O . LEU A 1 87 ? -6.734 10.984 9.172 1 98.94 87 LEU A O 1
ATOM 688 N N . ILE A 1 88 ? -8.562 12.102 8.586 1 98.94 88 ILE A N 1
ATOM 689 C CA . ILE A 1 88 ? -8.422 11.789 7.164 1 98.94 88 ILE A CA 1
ATOM 690 C C . ILE A 1 88 ? -8.383 13.086 6.355 1 98.94 88 ILE A C 1
ATOM 692 O O . ILE A 1 88 ? -9.305 13.906 6.449 1 98.94 88 ILE A O 1
ATOM 696 N N . CYS A 1 89 ? -7.348 13.203 5.68 1 98.75 89 CYS A N 1
ATOM 697 C CA . CYS A 1 89 ? -7.176 14.344 4.785 1 98.75 89 CYS A CA 1
ATOM 698 C C . CYS A 1 89 ? -7.07 13.883 3.334 1 98.75 89 CYS A C 1
ATOM 700 O O . CYS A 1 89 ? -6.426 12.875 3.045 1 98.75 89 CYS A O 1
ATOM 702 N N . PHE A 1 90 ? -7.797 14.57 2.402 1 98.88 90 PHE A N 1
ATOM 703 C CA . PHE A 1 90 ? -7.711 14.25 0.982 1 98.88 90 PHE A CA 1
ATOM 704 C C . PHE A 1 90 ? -7.59 15.516 0.148 1 98.88 90 PHE A C 1
ATOM 706 O O . PHE A 1 90 ? -7.75 16.625 0.666 1 98.88 90 PHE A O 1
ATOM 713 N N . HIS A 1 91 ? -7.285 15.406 -1.112 1 98.88 91 HIS A N 1
ATOM 714 C CA . HIS A 1 91 ? -6.867 16.547 -1.927 1 98.88 91 HIS A CA 1
ATOM 715 C C . HIS A 1 91 ? -8.07 17.266 -2.533 1 98.88 91 HIS A C 1
ATOM 717 O O . HIS A 1 91 ? -8.961 16.625 -3.096 1 98.88 91 HIS A O 1
ATOM 723 N N . VAL A 1 92 ? -7.988 18.531 -2.527 1 98.75 92 VAL A N 1
ATOM 724 C CA . VAL A 1 92 ? -9.062 19.375 -3.039 1 98.75 92 VAL A CA 1
ATOM 725 C C . VAL A 1 92 ? -9.133 19.25 -4.559 1 98.75 92 VAL A C 1
ATOM 727 O O . VAL A 1 92 ? -10.172 19.516 -5.164 1 98.75 92 VAL A O 1
ATOM 730 N N . GLU A 1 93 ? -8.047 18.859 -5.191 1 98.38 93 GLU A N 1
ATOM 731 C CA . GLU A 1 93 ? -7.934 18.781 -6.645 1 98.38 93 GLU A CA 1
ATOM 732 C C . GLU A 1 93 ? -8.852 17.703 -7.215 1 98.38 93 GLU A C 1
ATOM 734 O O . GLU A 1 93 ? -9.086 17.656 -8.43 1 98.38 93 GLU A O 1
ATOM 739 N N . LEU A 1 94 ? -9.5 16.672 -6.516 1 95.44 94 LEU A N 1
ATOM 740 C CA . LEU A 1 94 ? -10.273 15.523 -6.949 1 95.44 94 LEU A CA 1
ATOM 741 C C . LEU A 1 94 ? -11.633 15.953 -7.5 1 95.44 94 LEU A C 1
ATOM 743 O O . LEU A 1 94 ? -12.266 15.211 -8.258 1 95.44 94 LEU A O 1
ATOM 747 N N . GLY A 1 95 ? -12.117 17.109 -6.953 1 85.69 95 GLY A N 1
ATOM 748 C CA . GLY A 1 95 ? -13.461 17.234 -7.48 1 85.69 95 GLY A CA 1
ATOM 749 C C . GLY A 1 95 ? -14.023 18.641 -7.367 1 85.69 95 GLY A C 1
ATOM 750 O O . GLY A 1 95 ? -13.273 19.594 -7.168 1 85.69 95 GLY A O 1
ATOM 751 N N . ASP A 1 96 ? -15.344 18.5 -7.652 1 90.69 96 ASP A N 1
ATOM 752 C CA . ASP A 1 96 ? -16.094 19.734 -7.535 1 90.69 96 ASP A CA 1
ATOM 753 C C . ASP A 1 96 ? -16.562 19.969 -6.098 1 90.69 96 ASP A C 1
ATOM 755 O O . ASP A 1 96 ? -16.328 19.125 -5.227 1 90.69 96 ASP A O 1
ATOM 759 N N . SER A 1 97 ? -17.266 20.953 -5.926 1 95.25 97 SER A N 1
ATOM 760 C CA . SER A 1 97 ? -17.641 21.406 -4.586 1 95.25 97 SER A CA 1
ATOM 761 C C . SER A 1 97 ? -18.562 20.406 -3.896 1 95.25 97 SER A C 1
ATOM 763 O O . SER A 1 97 ? -18.438 20.172 -2.691 1 95.25 97 SER A O 1
ATOM 765 N N . TYR A 1 98 ? -19.438 19.828 -4.613 1 96.88 98 TYR A N 1
ATOM 766 C CA . TYR A 1 98 ? -20.344 18.859 -4.02 1 96.88 98 TYR A CA 1
ATOM 767 C C . TYR A 1 98 ? -19.578 17.625 -3.533 1 96.88 98 TYR A C 1
ATOM 769 O O . TYR A 1 98 ? -19.797 17.156 -2.414 1 96.88 98 TYR A O 1
ATOM 777 N N . TYR A 1 99 ? -18.719 17.078 -4.371 1 97.88 99 TYR A N 1
ATOM 778 C CA . TYR A 1 99 ? -17.906 15.922 -4.016 1 97.88 99 TYR A CA 1
ATOM 779 C C . TYR A 1 99 ? -17.094 16.203 -2.756 1 97.88 99 TYR A C 1
ATOM 781 O O . TYR A 1 99 ? -17.062 15.375 -1.838 1 97.88 99 TYR A O 1
ATOM 789 N N . ILE A 1 100 ? -16.484 17.312 -2.74 1 98.44 100 ILE A N 1
ATOM 790 C CA . ILE A 1 100 ? -15.594 17.672 -1.639 1 98.44 100 ILE A CA 1
ATOM 791 C C . ILE A 1 100 ? -16.406 17.797 -0.347 1 98.44 100 ILE A C 1
ATOM 793 O O . ILE A 1 100 ? -16.094 17.125 0.646 1 98.44 100 ILE A O 1
ATOM 797 N N . ARG A 1 101 ? -17.484 18.531 -0.34 1 98.19 101 ARG A N 1
ATOM 798 C CA . ARG A 1 101 ? -18.266 18.766 0.867 1 98.19 101 ARG A CA 1
ATOM 799 C C . ARG A 1 101 ? -18.938 17.469 1.346 1 98.19 101 ARG A C 1
ATOM 801 O O . ARG A 1 101 ? -19 17.219 2.549 1 98.19 101 ARG A O 1
ATOM 808 N N . ASN A 1 102 ? -19.453 16.766 0.377 1 98.31 102 ASN A N 1
ATOM 809 C CA . ASN A 1 102 ? -20.094 15.5 0.745 1 98.31 102 ASN A CA 1
ATOM 810 C C . ASN A 1 102 ? -19.094 14.547 1.412 1 98.31 102 ASN A C 1
ATOM 812 O O . ASN A 1 102 ? -19.422 13.906 2.414 1 98.31 102 ASN A O 1
ATOM 816 N N . THR A 1 103 ? -17.906 14.422 0.901 1 98.62 103 THR A N 1
ATOM 817 C CA . THR A 1 103 ? -16.875 13.547 1.446 1 98.62 103 THR A CA 1
ATOM 818 C C . THR A 1 103 ? -16.438 14.023 2.828 1 98.62 103 THR A C 1
ATOM 820 O O . THR A 1 103 ? -16.328 13.227 3.762 1 98.62 103 THR A O 1
ATOM 823 N N . LEU A 1 104 ? -16.234 15.328 2.984 1 98.69 104 LEU A N 1
ATOM 824 C CA . LEU A 1 104 ? -15.891 15.898 4.285 1 98.69 104 LEU A CA 1
ATOM 825 C C . LEU A 1 104 ? -16.953 15.562 5.324 1 98.69 104 LEU A C 1
ATOM 827 O O . LEU A 1 104 ? -16.641 15.133 6.434 1 98.69 104 LEU A O 1
ATOM 831 N N . GLY A 1 105 ? -18.172 15.766 4.926 1 98.62 105 GLY A N 1
ATOM 832 C CA . GLY A 1 105 ? -19.281 15.508 5.828 1 98.62 105 GLY A CA 1
ATOM 833 C C . GLY A 1 105 ? -19.359 14.055 6.27 1 98.62 105 GLY A C 1
ATOM 834 O O . GLY A 1 105 ? -19.562 13.773 7.453 1 98.62 105 GLY A O 1
ATOM 835 N N . ARG A 1 106 ? -19.203 13.188 5.344 1 98.75 106 ARG A N 1
ATOM 836 C CA . ARG A 1 106 ? -19.281 11.758 5.645 1 98.75 106 ARG A CA 1
ATOM 837 C C . ARG A 1 106 ? -18.141 11.328 6.562 1 98.75 106 ARG A C 1
ATOM 839 O O . ARG A 1 106 ? -18.312 10.477 7.434 1 98.75 106 ARG A O 1
ATOM 846 N N . ILE A 1 107 ? -16.969 11.867 6.387 1 98.81 107 ILE A N 1
ATOM 847 C CA . ILE A 1 107 ? -15.836 11.578 7.262 1 98.81 107 ILE A CA 1
ATOM 848 C C . ILE A 1 107 ? -16.156 12.039 8.68 1 98.81 107 ILE A C 1
ATOM 850 O O . ILE A 1 107 ? -15.938 11.289 9.641 1 98.81 107 ILE A O 1
ATOM 854 N N . ARG A 1 108 ? -16.656 13.195 8.805 1 98.5 108 ARG A N 1
ATOM 855 C CA . ARG A 1 108 ? -17.047 13.719 10.117 1 98.5 108 ARG A CA 1
ATOM 856 C C . ARG A 1 108 ? -18.109 12.852 10.758 1 98.5 108 ARG A C 1
ATOM 858 O O . ARG A 1 108 ? -18.047 12.555 11.953 1 98.5 108 ARG A O 1
ATOM 865 N N . GLU A 1 109 ? -19.078 12.461 9.992 1 98.62 109 GLU A N 1
ATOM 866 C CA . GLU A 1 109 ? -20.172 11.617 10.492 1 98.62 109 GLU A CA 1
ATOM 867 C C . GLU A 1 109 ? -19.641 10.273 10.984 1 98.62 109 GLU A C 1
ATOM 869 O O . GLU A 1 109 ? -20.234 9.664 11.883 1 98.62 109 GLU A O 1
ATOM 874 N N . ALA A 1 110 ? -18.547 9.867 10.406 1 98.69 110 ALA A N 1
ATOM 875 C CA . ALA A 1 110 ? -17.953 8.594 10.789 1 98.69 110 ALA A CA 1
ATOM 876 C C . ALA A 1 110 ? -17.172 8.719 12.102 1 98.69 110 ALA A C 1
ATOM 878 O O . ALA A 1 110 ? -16.656 7.73 12.625 1 98.69 110 ALA A O 1
ATOM 879 N N . GLY A 1 111 ? -16.984 9.938 12.555 1 98.38 111 GLY A N 1
ATOM 880 C CA . GLY A 1 111 ? -16.438 10.141 13.883 1 98.38 111 GLY A CA 1
ATOM 881 C C . GLY A 1 111 ? -14.953 10.461 13.867 1 98.38 111 GLY A C 1
ATOM 882 O O . GLY A 1 111 ? -14.281 10.352 14.891 1 98.38 111 GLY A O 1
ATOM 883 N N . VAL A 1 112 ? -14.414 10.781 12.711 1 98.69 112 VAL A N 1
ATOM 884 C CA . VAL A 1 112 ? -13 11.125 12.609 1 98.69 112 VAL A CA 1
ATOM 885 C C . VAL A 1 112 ? -12.852 12.555 12.086 1 98.69 112 VAL A C 1
ATOM 887 O O . VAL A 1 112 ? -13.766 13.094 11.453 1 98.69 112 VAL A O 1
ATOM 890 N N . LYS A 1 113 ? -11.742 13.211 12.414 1 98.88 113 LYS A N 1
ATOM 891 C CA . LYS A 1 113 ? -11.477 14.555 11.922 1 98.88 113 LYS A CA 1
ATOM 892 C C . LYS A 1 113 ? -11.273 14.562 10.406 1 98.88 113 LYS A C 1
ATOM 894 O O . LYS A 1 113 ? -10.734 13.609 9.844 1 98.88 113 LYS A O 1
ATOM 899 N N . ASN A 1 114 ? -11.75 15.578 9.766 1 98.81 114 ASN A N 1
ATOM 900 C CA . ASN A 1 114 ? -11.602 15.695 8.32 1 98.81 114 ASN A CA 1
ATOM 901 C C . ASN A 1 114 ? -10.633 16.828 7.945 1 98.81 114 ASN A C 1
ATOM 903 O O . ASN A 1 114 ? -10.344 17.688 8.766 1 98.81 114 ASN A O 1
ATOM 907 N N . GLY A 1 115 ? -10.008 16.703 6.801 1 98.81 115 GLY A N 1
ATOM 908 C CA . GLY A 1 115 ? -9.094 17.719 6.309 1 98.81 115 GLY A CA 1
ATOM 909 C C . GLY A 1 115 ? -9.008 17.75 4.793 1 98.81 115 GLY A C 1
ATOM 910 O O . GLY A 1 115 ? -9.469 16.828 4.117 1 98.81 115 GLY A O 1
ATOM 911 N N . LEU A 1 116 ? -8.477 18.828 4.305 1 98.88 116 LEU A N 1
ATOM 912 C CA . LEU A 1 116 ? -8.188 18.984 2.883 1 98.88 116 LEU A CA 1
ATOM 913 C C . LEU A 1 116 ? -6.715 19.297 2.658 1 98.88 116 LEU A C 1
ATOM 915 O O . LEU A 1 116 ? -6.105 20.031 3.434 1 98.88 116 LEU A O 1
ATOM 919 N N . ALA A 1 117 ? -6.207 18.688 1.662 1 98.88 117 ALA A N 1
ATOM 920 C CA . ALA A 1 117 ? -4.84 18.953 1.219 1 98.88 117 ALA A CA 1
ATOM 921 C C . ALA A 1 117 ? -4.828 19.766 -0.07 1 98.88 117 ALA A C 1
ATOM 923 O O . ALA A 1 117 ? -5.754 19.672 -0.877 1 98.88 117 ALA A O 1
ATOM 924 N N . LEU A 1 118 ? -3.785 20.531 -0.162 1 97.88 118 LEU A N 1
ATOM 925 C CA . LEU A 1 118 ? -3.615 21.359 -1.348 1 97.88 118 LEU A CA 1
ATOM 926 C C . LEU A 1 118 ? -2.201 21.234 -1.904 1 97.88 118 LEU A C 1
ATOM 928 O O . LEU A 1 118 ? -1.223 21.359 -1.162 1 97.88 118 LEU A O 1
ATOM 932 N N . ASN A 1 119 ? -2.078 20.984 -3.248 1 98.44 119 ASN A N 1
ATOM 933 C CA . ASN A 1 119 ? -0.789 20.875 -3.92 1 98.44 119 ASN A CA 1
ATOM 934 C C . ASN A 1 119 ? -0.092 22.234 -4.012 1 98.44 119 ASN A C 1
ATOM 936 O O . ASN A 1 119 ? -0.743 23.281 -3.943 1 98.44 119 ASN A O 1
ATOM 940 N N . PRO A 1 120 ? 1.246 22.203 -4.191 1 98.44 120 PRO A N 1
ATOM 941 C CA . PRO A 1 120 ? 1.969 23.469 -4.328 1 98.44 120 PRO A CA 1
ATOM 942 C C . PRO A 1 120 ? 1.453 24.328 -5.484 1 98.44 120 PRO A C 1
ATOM 944 O O . PRO A 1 120 ? 1.359 25.547 -5.355 1 98.44 120 PRO A O 1
ATOM 947 N N . ALA A 1 121 ? 1.023 23.703 -6.559 1 97.88 121 ALA A N 1
ATOM 948 C CA . ALA A 1 121 ? 0.612 24.438 -7.754 1 97.88 121 ALA A CA 1
ATOM 949 C C . ALA A 1 121 ? -0.828 24.922 -7.629 1 97.88 121 ALA A C 1
ATOM 951 O O . ALA A 1 121 ? -1.262 25.797 -8.383 1 97.88 121 ALA A O 1
ATOM 952 N N . THR A 1 122 ? -1.634 24.328 -6.77 1 98.19 122 THR A N 1
ATOM 953 C CA . THR A 1 122 ? -3.031 24.703 -6.582 1 98.19 122 THR A CA 1
ATOM 954 C C . THR A 1 122 ? -3.143 25.984 -5.762 1 98.19 122 THR A C 1
ATOM 956 O O . THR A 1 122 ? -2.566 26.094 -4.676 1 98.19 122 THR A O 1
ATOM 959 N N . PRO A 1 123 ? -3.807 26.969 -6.223 1 97.75 123 PRO A N 1
ATOM 960 C CA . PRO A 1 123 ? -3.922 28.219 -5.484 1 97.75 123 PRO A CA 1
ATOM 961 C C . PRO A 1 123 ? -4.719 28.078 -4.191 1 97.75 123 PRO A C 1
ATOM 963 O O . PRO A 1 123 ? -5.582 27.203 -4.09 1 97.75 123 PRO A O 1
ATOM 966 N N . PHE A 1 124 ? -4.406 28.953 -3.215 1 98.31 124 PHE A N 1
ATOM 967 C CA . PHE A 1 124 ? -5.051 28.953 -1.908 1 98.31 124 PHE A CA 1
ATOM 968 C C . PHE A 1 124 ? -6.562 29.062 -2.051 1 98.31 124 PHE A C 1
ATOM 970 O O . PHE A 1 124 ? -7.312 28.469 -1.28 1 98.31 124 PHE A O 1
ATOM 977 N N . GLU A 1 125 ? -7.023 29.75 -3.041 1 97.75 125 GLU A N 1
ATOM 978 C CA . GLU A 1 125 ? -8.438 30.016 -3.275 1 97.75 125 GLU A CA 1
ATOM 979 C C . GLU A 1 125 ? -9.227 28.719 -3.463 1 97.75 125 GLU A C 1
ATOM 981 O O . GLU A 1 125 ? -10.43 28.672 -3.225 1 97.75 125 GLU A O 1
ATOM 986 N N . ALA A 1 126 ? -8.578 27.656 -3.799 1 97.94 126 ALA A N 1
ATOM 987 C CA . ALA A 1 126 ? -9.234 26.391 -4.055 1 97.94 126 ALA A CA 1
ATOM 988 C C . ALA A 1 126 ? -9.797 25.797 -2.766 1 97.94 126 ALA A C 1
ATOM 990 O O . ALA A 1 126 ? -10.773 25.031 -2.797 1 97.94 126 ALA A O 1
ATOM 991 N N . VAL A 1 127 ? -9.203 26.172 -1.657 1 98.38 127 VAL A N 1
ATOM 992 C CA . VAL A 1 127 ? -9.625 25.547 -0.406 1 98.38 127 VAL A CA 1
ATOM 993 C C . VAL A 1 127 ? -10.43 26.547 0.419 1 98.38 127 VAL A C 1
ATOM 995 O O . VAL A 1 127 ? -11.109 26.172 1.377 1 98.38 127 VAL A O 1
ATOM 998 N N . GLU A 1 128 ? -10.391 27.797 0.076 1 97.88 128 GLU A N 1
ATOM 999 C CA . GLU A 1 128 ? -10.992 28.859 0.864 1 97.88 128 GLU A CA 1
ATOM 1000 C C . GLU A 1 128 ? -12.461 28.578 1.161 1 97.88 128 GLU A C 1
ATOM 1002 O O . GLU A 1 128 ? -12.922 28.766 2.289 1 97.88 128 GLU A O 1
ATOM 1007 N N . PRO A 1 129 ? -13.266 28.094 0.212 1 97.56 129 PRO A N 1
ATOM 1008 C CA . PRO A 1 129 ? -14.695 27.875 0.457 1 97.56 129 PRO A CA 1
ATOM 1009 C C . PRO A 1 129 ? -14.953 26.797 1.521 1 97.56 129 PRO A C 1
ATOM 1011 O O . PRO A 1 129 ? -16.062 26.688 2.031 1 97.56 129 PRO A O 1
ATOM 1014 N N . TYR A 1 130 ? -13.922 26 1.84 1 98.25 130 TYR A N 1
ATOM 1015 C CA . TYR A 1 130 ? -14.148 24.844 2.691 1 98.25 130 TYR A CA 1
ATOM 1016 C C . TYR A 1 130 ? -13.539 25.047 4.074 1 98.25 130 TYR A C 1
ATOM 1018 O O . TYR A 1 130 ? -13.703 24.219 4.961 1 98.25 130 TYR A O 1
ATOM 1026 N N . LEU A 1 131 ? -12.867 26.125 4.309 1 98.56 131 LEU A N 1
ATOM 1027 C CA . LEU A 1 131 ? -12.016 26.312 5.48 1 98.56 131 LEU A CA 1
ATOM 1028 C C . LEU A 1 131 ? -12.844 26.297 6.762 1 98.56 131 LEU A C 1
ATOM 1030 O O . LEU A 1 131 ? -12.375 25.859 7.812 1 98.56 131 LEU A O 1
ATOM 1034 N N . ALA A 1 132 ? -14.031 26.688 6.668 1 97.62 132 ALA A N 1
ATOM 1035 C CA . ALA A 1 132 ? -14.898 26.734 7.844 1 97.62 132 A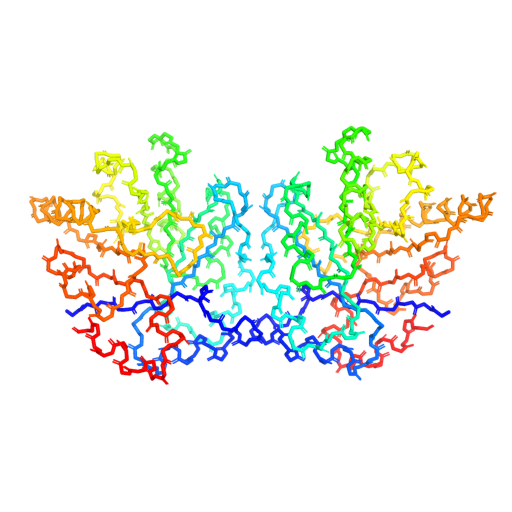LA A CA 1
ATOM 1036 C C . ALA A 1 132 ? -15.406 25.344 8.211 1 97.62 132 ALA A C 1
ATOM 1038 O O . ALA A 1 132 ? -15.938 25.141 9.305 1 97.62 132 ALA A O 1
ATOM 1039 N N . GLU A 1 133 ? -15.195 24.391 7.344 1 97.25 133 GLU A N 1
ATOM 1040 C CA . GLU A 1 133 ? -15.812 23.078 7.508 1 97.25 133 GLU A CA 1
ATOM 1041 C C . GLU A 1 133 ? -14.773 22.016 7.836 1 97.25 133 GLU A C 1
ATOM 1043 O O . GLU A 1 133 ? -15.117 20.859 8.086 1 97.25 133 GLU A O 1
ATOM 1048 N N . ILE A 1 134 ? -13.547 22.391 7.875 1 98.75 134 ILE A N 1
ATOM 1049 C CA . ILE A 1 134 ? -12.531 21.359 8.016 1 98.75 134 ILE A CA 1
ATOM 1050 C C . ILE A 1 134 ? -11.836 21.5 9.367 1 98.75 134 ILE A C 1
ATOM 1052 O O . ILE A 1 134 ? -11.875 22.578 9.984 1 98.75 134 ILE A O 1
ATOM 1056 N N . ASP A 1 135 ? -11.234 20.359 9.781 1 98.88 135 ASP A N 1
ATOM 1057 C CA . ASP A 1 135 ? -10.438 20.328 11.008 1 98.88 135 ASP A CA 1
ATOM 1058 C C . ASP A 1 135 ? -8.961 20.609 10.711 1 98.88 135 ASP A C 1
ATOM 1060 O O . ASP A 1 135 ? -8.211 21.016 11.594 1 98.88 135 ASP A O 1
ATOM 1064 N N . LEU A 1 136 ? -8.57 20.344 9.438 1 98.94 136 LEU A N 1
ATOM 1065 C CA . LEU A 1 136 ? -7.156 20.453 9.086 1 98.94 136 LEU A CA 1
ATOM 1066 C C . LEU A 1 136 ? -6.992 20.875 7.629 1 98.94 136 LEU A C 1
ATOM 1068 O O . LEU A 1 136 ? -7.676 20.344 6.746 1 98.94 136 LEU A O 1
ATOM 1072 N N . LEU A 1 137 ? -6.18 21.828 7.414 1 98.94 137 LEU A N 1
ATOM 1073 C CA . LEU A 1 137 ? -5.68 22.156 6.082 1 98.94 137 LEU A CA 1
ATOM 1074 C C . LEU A 1 137 ? -4.234 21.703 5.918 1 98.94 137 LEU A C 1
ATOM 1076 O O . LEU A 1 137 ? -3.35 22.156 6.645 1 98.94 137 LEU A O 1
ATOM 1080 N N . LEU A 1 138 ? -4.039 20.797 5 1 98.94 138 LEU A N 1
ATOM 1081 C CA . LEU A 1 138 ? -2.688 20.344 4.684 1 98.94 138 LEU A CA 1
ATOM 1082 C C . LEU A 1 138 ? -2.156 21.062 3.441 1 98.94 138 LEU A C 1
ATOM 1084 O O . LEU A 1 138 ? -2.727 20.922 2.355 1 98.94 138 LEU A O 1
ATOM 1088 N N . VAL A 1 139 ? -1.088 21.797 3.619 1 98.88 139 VAL A N 1
ATOM 1089 C CA . VAL A 1 139 ? -0.409 22.453 2.506 1 98.88 139 VAL A CA 1
ATOM 1090 C C . VAL A 1 139 ? 0.835 21.656 2.119 1 98.88 139 VAL A C 1
ATOM 1092 O O . VAL A 1 139 ? 1.79 21.578 2.895 1 98.88 139 VAL A O 1
ATOM 1095 N N . MET A 1 140 ? 0.809 21.141 0.922 1 98.81 140 MET A N 1
ATOM 1096 C CA . MET A 1 140 ? 1.976 20.406 0.435 1 98.81 140 MET A CA 1
ATOM 1097 C C . MET A 1 140 ? 3.135 21.359 0.154 1 98.81 140 MET A C 1
ATOM 1099 O O . MET A 1 140 ? 2.955 22.391 -0.507 1 98.81 140 MET A O 1
ATOM 1103 N N . SER A 1 141 ? 4.246 20.969 0.644 1 98.5 141 SER A N 1
ATOM 1104 C CA . SER A 1 141 ? 5.438 21.766 0.394 1 98.5 141 SER A CA 1
ATOM 1105 C C . SER A 1 141 ? 6.402 21.047 -0.54 1 98.5 141 SER A C 1
ATOM 1107 O O . SER A 1 141 ? 7.582 21.391 -0.612 1 98.5 141 SER A O 1
ATOM 1109 N N . VAL A 1 142 ? 5.992 19.953 -1.179 1 98.25 142 VAL A N 1
ATOM 1110 C CA . VAL A 1 142 ? 6.59 19.234 -2.299 1 98.25 142 VAL A CA 1
ATOM 1111 C C . VAL A 1 142 ? 5.488 18.703 -3.215 1 98.25 142 VAL A C 1
ATOM 1113 O O . VAL A 1 142 ? 4.312 18.719 -2.852 1 98.25 142 VAL A O 1
ATOM 1116 N N . VAL A 1 143 ? 5.848 18.297 -4.391 1 97.44 143 VAL A N 1
ATOM 1117 C CA . VAL A 1 143 ? 4.875 17.609 -5.227 1 97.44 143 VAL A CA 1
ATOM 1118 C C . VAL A 1 143 ? 4.582 16.219 -4.645 1 97.44 143 VAL A C 1
ATOM 1120 O O . VAL A 1 143 ? 5.5 15.422 -4.434 1 97.44 143 VAL A O 1
ATOM 1123 N N . PRO A 1 144 ? 3.293 15.945 -4.34 1 97.19 144 PRO A N 1
ATOM 1124 C CA . PRO A 1 144 ? 2.98 14.68 -3.686 1 97.19 144 PRO A CA 1
ATOM 1125 C C . PRO A 1 144 ? 3.432 13.469 -4.504 1 97.19 144 PRO A C 1
ATOM 1127 O O . PRO A 1 144 ? 3.373 13.492 -5.734 1 97.19 144 PRO A O 1
ATOM 1130 N N . GLY A 1 145 ? 3.865 12.391 -3.793 1 95.5 145 GLY A N 1
ATOM 1131 C CA . GLY A 1 145 ? 4.227 11.172 -4.496 1 95.5 145 GLY A CA 1
ATOM 1132 C C . GLY A 1 145 ? 5.395 10.445 -3.861 1 95.5 145 GLY A C 1
ATOM 1133 O O . GLY A 1 145 ? 5.391 9.211 -3.762 1 95.5 145 GLY A O 1
ATOM 1134 N N . PHE A 1 146 ? 6.383 11.242 -3.473 1 94 146 PHE A N 1
ATOM 1135 C CA . PHE A 1 146 ? 7.594 10.625 -2.951 1 94 146 PHE A CA 1
ATOM 1136 C C . PHE A 1 146 ? 8.141 11.422 -1.769 1 94 146 PHE A C 1
ATOM 1138 O O . PHE A 1 146 ? 7.961 12.633 -1.693 1 94 146 PHE A O 1
ATOM 1145 N N . GLY A 1 147 ? 8.82 10.734 -0.843 1 91.31 147 GLY A N 1
ATOM 1146 C CA . GLY A 1 147 ? 9.555 11.375 0.234 1 91.31 147 GLY A CA 1
ATOM 1147 C C . GLY A 1 147 ? 10.938 11.828 -0.177 1 91.31 147 GLY A C 1
ATOM 1148 O O . GLY A 1 147 ? 11.383 11.555 -1.292 1 91.31 147 GLY A O 1
ATOM 1149 N N . GLY A 1 148 ? 11.5 12.609 0.708 1 91.69 148 GLY A N 1
ATOM 1150 C CA . GLY A 1 148 ? 12.891 12.984 0.527 1 91.69 148 GLY A CA 1
ATOM 1151 C C . GLY A 1 148 ? 13.07 14.164 -0.411 1 91.69 148 GLY A C 1
ATOM 1152 O O . GLY A 1 148 ? 14.203 14.523 -0.749 1 91.69 148 GLY A O 1
ATOM 1153 N N . GLN A 1 149 ? 12.016 14.727 -0.817 1 94.25 149 GLN A N 1
ATOM 1154 C CA . GLN A 1 149 ? 12.07 15.875 -1.716 1 94.25 149 GLN A CA 1
ATOM 1155 C C . GLN A 1 149 ? 12.438 17.141 -0.958 1 94.25 149 GLN A C 1
ATOM 1157 O O . GLN A 1 149 ? 12.289 17.219 0.264 1 94.25 149 GLN A O 1
ATOM 1162 N N . SER A 1 150 ? 12.859 18.125 -1.688 1 96.25 150 SER A N 1
ATOM 1163 C CA . SER A 1 150 ? 13.273 19.391 -1.093 1 96.25 150 SER A CA 1
ATOM 1164 C C . SER A 1 150 ? 12.078 20.312 -0.837 1 96.25 150 SER A C 1
ATOM 1166 O O . SER A 1 150 ? 11.164 20.391 -1.665 1 96.25 150 SER A O 1
ATOM 1168 N N . PHE A 1 151 ? 12.234 21 0.241 1 96.94 151 PHE A N 1
ATOM 1169 C CA . PHE A 1 151 ? 11.227 21.953 0.687 1 96.94 151 PHE A CA 1
ATOM 1170 C C . PHE A 1 151 ? 11.047 23.062 -0.335 1 96.94 151 PHE A C 1
ATOM 1172 O O . PHE A 1 151 ? 12.023 23.594 -0.874 1 96.94 151 PHE A O 1
ATOM 1179 N N . MET A 1 152 ? 9.719 23.391 -0.665 1 97 152 MET A N 1
ATOM 1180 C CA . MET A 1 152 ? 9.398 24.531 -1.525 1 97 152 MET A CA 1
ATOM 1181 C C . MET A 1 152 ? 8.977 25.734 -0.697 1 97 152 MET A C 1
ATOM 1183 O O . MET A 1 152 ? 7.812 25.859 -0.319 1 97 152 MET A O 1
ATOM 1187 N N . PRO A 1 153 ? 9.836 26.703 -0.56 1 96.31 153 PRO A N 1
ATOM 1188 C CA . PRO A 1 153 ? 9.531 27.828 0.324 1 96.31 153 PRO A CA 1
ATOM 1189 C C . PRO A 1 153 ? 8.383 28.688 -0.192 1 96.31 153 PRO A C 1
ATOM 1191 O O . PRO A 1 153 ? 7.723 29.375 0.591 1 96.31 153 PRO A O 1
ATOM 1194 N N . SER A 1 154 ? 8.086 28.578 -1.483 1 96.56 154 SER A N 1
ATOM 1195 C CA . SER A 1 154 ? 7.062 29.422 -2.09 1 96.56 154 SER A CA 1
ATOM 1196 C C . SER A 1 154 ? 5.68 29.109 -1.52 1 96.56 154 SER A C 1
ATOM 1198 O O . SER A 1 154 ? 4.785 29.953 -1.557 1 96.56 154 SER A O 1
ATOM 1200 N N . VAL A 1 155 ? 5.512 27.984 -0.917 1 97.81 155 VAL A N 1
ATOM 1201 C CA . VAL A 1 155 ? 4.188 27.578 -0.447 1 97.81 155 VAL A CA 1
ATOM 1202 C C . VAL A 1 155 ? 3.883 28.266 0.883 1 97.81 155 VAL A C 1
ATOM 1204 O O . VAL A 1 155 ? 2.738 28.25 1.342 1 97.81 155 VAL A O 1
ATOM 1207 N N . LEU A 1 156 ? 4.875 28.891 1.514 1 98.44 156 LEU A N 1
ATOM 1208 C CA . LEU A 1 156 ? 4.672 29.578 2.787 1 98.44 156 LEU A CA 1
ATOM 1209 C C . LEU A 1 156 ? 3.629 30.688 2.654 1 98.44 156 LEU A C 1
ATOM 1211 O O . LEU A 1 156 ? 2.898 30.969 3.604 1 98.44 156 LEU A O 1
ATOM 1215 N N . ASP A 1 157 ? 3.527 31.219 1.487 1 98.12 157 ASP A N 1
ATOM 1216 C CA . ASP A 1 157 ? 2.518 32.25 1.226 1 98.12 157 ASP A CA 1
ATOM 1217 C C . ASP A 1 157 ? 1.112 31.703 1.476 1 98.12 157 ASP A C 1
ATOM 1219 O O . ASP A 1 157 ? 0.269 32.406 2.051 1 98.12 157 ASP A O 1
ATOM 1223 N N . LYS A 1 158 ? 0.869 30.484 1.101 1 98.56 158 LYS A N 1
ATOM 1224 C CA . LYS A 1 158 ? -0.431 29.844 1.307 1 98.56 158 LYS A CA 1
ATOM 1225 C C . LYS A 1 158 ? -0.7 29.609 2.791 1 98.56 158 LYS A C 1
ATOM 1227 O O . LYS A 1 158 ? -1.841 29.719 3.244 1 98.56 158 LYS A O 1
ATOM 1232 N N . VAL A 1 159 ? 0.365 29.266 3.463 1 98.75 159 VAL A N 1
ATOM 1233 C CA . VAL A 1 159 ? 0.249 29.016 4.898 1 98.75 159 VAL A CA 1
ATOM 1234 C C . VAL A 1 159 ? -0.11 30.312 5.613 1 98.75 159 VAL A C 1
ATOM 1236 O O . VAL A 1 159 ? -1.002 30.344 6.465 1 98.75 159 VAL A O 1
ATOM 1239 N N . GLU A 1 160 ? 0.547 31.359 5.242 1 98.75 160 GLU A N 1
ATOM 1240 C CA . GLU A 1 160 ? 0.263 32.656 5.816 1 98.75 160 GLU A CA 1
ATOM 1241 C C . GLU A 1 160 ? -1.169 33.094 5.52 1 98.75 160 GLU A C 1
ATOM 1243 O O . GLU A 1 160 ? -1.865 33.594 6.402 1 98.75 160 GLU A O 1
ATOM 1248 N N . LYS A 1 161 ? -1.585 32.938 4.297 1 98.75 161 LYS A N 1
ATOM 1249 C CA . LYS A 1 161 ? -2.955 33.25 3.914 1 98.75 161 LYS A CA 1
ATOM 1250 C C . LYS A 1 161 ? -3.963 32.469 4.738 1 98.75 161 LYS A C 1
ATOM 1252 O O . LYS A 1 161 ? -4.98 33 5.18 1 98.75 161 LYS A O 1
ATOM 1257 N N . ALA A 1 162 ? -3.668 31.219 4.914 1 98.81 162 ALA A N 1
ATOM 1258 C CA . ALA A 1 162 ? -4.555 30.359 5.695 1 98.81 162 ALA A CA 1
ATOM 1259 C C . ALA A 1 162 ? -4.629 30.828 7.145 1 98.81 162 ALA A C 1
ATOM 1261 O O . ALA A 1 162 ? -5.711 30.859 7.738 1 98.81 162 ALA A O 1
ATOM 1262 N N . ALA A 1 163 ? -3.48 31.141 7.695 1 98.69 163 ALA A N 1
ATOM 1263 C CA . ALA A 1 163 ? -3.424 31.625 9.078 1 98.69 163 ALA A CA 1
ATOM 1264 C C . ALA A 1 163 ? -4.207 32.906 9.242 1 98.69 163 ALA A C 1
ATOM 1266 O O . ALA A 1 163 ? -4.938 33.094 10.227 1 98.69 163 ALA A O 1
ATOM 1267 N N . GLU A 1 164 ? -3.98 33.75 8.32 1 98.62 164 GLU A N 1
ATOM 1268 C CA . GLU A 1 164 ? -4.715 35.031 8.344 1 98.62 164 GLU A CA 1
ATOM 1269 C C . GLU A 1 164 ? -6.219 34.781 8.25 1 98.62 164 GLU A C 1
ATOM 1271 O O . GLU A 1 164 ? -6.992 35.375 9.016 1 98.62 164 GLU A O 1
ATOM 1276 N N . TRP A 1 165 ? -6.594 34 7.332 1 98.75 165 TRP A N 1
ATOM 1277 C CA . TRP A 1 165 ? -8.008 33.656 7.168 1 98.75 165 TRP A CA 1
ATOM 1278 C C . TRP A 1 165 ? -8.586 33.094 8.453 1 98.75 165 TRP A C 1
ATOM 1280 O O . TRP A 1 165 ? -9.688 33.469 8.867 1 98.75 165 TRP A O 1
ATOM 1290 N N . ARG A 1 166 ? -7.855 32.125 9.023 1 98.56 166 ARG A N 1
ATOM 1291 C CA . ARG A 1 166 ? -8.289 31.453 10.25 1 98.56 166 ARG A CA 1
ATOM 1292 C C . ARG A 1 166 ? -8.523 32.469 11.359 1 98.56 166 ARG A C 1
ATOM 1294 O O . ARG A 1 166 ? -9.523 32.406 12.07 1 98.56 166 ARG A O 1
ATOM 1301 N N . THR A 1 167 ? -7.621 33.406 11.5 1 98.06 167 THR A N 1
ATOM 1302 C CA . THR A 1 167 ? -7.723 34.469 12.516 1 98.06 167 THR A CA 1
ATOM 1303 C C . THR A 1 167 ? -8.922 35.375 12.242 1 98.06 167 THR A C 1
ATOM 1305 O O . THR A 1 167 ? -9.727 35.625 13.141 1 98.06 167 THR A O 1
ATOM 1308 N N . GLU A 1 168 ? -9.039 35.75 11.062 1 98.25 168 GLU A N 1
ATOM 1309 C CA . GLU A 1 168 ? -10.094 36.688 10.664 1 98.25 168 GLU A CA 1
ATOM 1310 C C . GLU A 1 168 ? -11.477 36.094 10.852 1 98.25 168 GLU A C 1
ATOM 1312 O O . GLU A 1 168 ? -12.438 36.781 11.172 1 98.25 168 GLU A O 1
ATOM 1317 N N . ASN A 1 169 ? -11.547 34.875 10.688 1 98.38 169 ASN A N 1
ATOM 1318 C CA . ASN A 1 169 ? -12.844 34.188 10.719 1 98.38 169 ASN A CA 1
ATOM 1319 C C . ASN A 1 169 ? -13.047 33.438 12.023 1 98.38 169 ASN A C 1
ATOM 1321 O O . ASN A 1 169 ? -14.023 32.688 12.164 1 98.38 169 ASN A O 1
ATOM 1325 N N . ARG A 1 170 ? -12.156 33.5 13.008 1 97.81 170 ARG A N 1
ATOM 1326 C CA . ARG A 1 170 ? -12.195 32.844 14.305 1 97.81 170 ARG A CA 1
ATOM 1327 C C . ARG A 1 170 ? -12.422 31.328 14.133 1 97.81 170 ARG A C 1
ATOM 1329 O O . ARG A 1 170 ? -13.25 30.734 14.828 1 97.81 170 ARG A O 1
ATOM 1336 N N . ALA A 1 171 ? -11.797 30.812 13.039 1 97.75 171 ALA A N 1
ATOM 1337 C CA . ALA A 1 171 ? -11.852 29.375 12.781 1 97.75 171 ALA A CA 1
ATOM 1338 C C . ALA A 1 171 ? -10.805 28.625 13.617 1 97.75 171 ALA A C 1
ATOM 1340 O O . ALA A 1 171 ? -9.93 29.25 14.227 1 97.75 171 ALA A O 1
ATOM 1341 N N . SER A 1 172 ? -10.953 27.281 13.711 1 97.38 172 SER A N 1
ATOM 1342 C CA . SER A 1 172 ? -10.109 26.547 14.648 1 97.38 172 SER A CA 1
ATOM 1343 C C . SER A 1 172 ? -9.32 25.453 13.945 1 97.38 172 SER A C 1
ATOM 1345 O O . SER A 1 172 ? -8.625 24.672 14.602 1 97.38 172 SER A O 1
ATOM 1347 N N . PHE A 1 173 ? -9.461 25.375 12.617 1 98.62 173 PHE A N 1
ATOM 1348 C CA . PHE A 1 173 ? -8.758 24.297 11.93 1 98.62 173 PHE A CA 1
ATOM 1349 C C . PHE A 1 173 ? -7.25 24.438 12.133 1 98.62 173 PHE A C 1
ATOM 1351 O O . PHE A 1 173 ? -6.738 25.531 12.336 1 98.62 173 PHE A O 1
ATOM 1358 N N . LEU A 1 174 ? -6.551 23.281 12.094 1 98.88 174 LEU A N 1
ATOM 1359 C CA . LEU A 1 174 ? -5.094 23.266 12.141 1 98.88 174 LEU A CA 1
ATOM 1360 C C . LEU A 1 174 ? -4.504 23.391 10.734 1 98.88 174 LEU A C 1
ATOM 1362 O O . LEU A 1 174 ? -5.125 22.984 9.758 1 98.88 174 LEU A O 1
ATOM 1366 N N . ILE A 1 175 ? -3.336 23.984 10.664 1 98.94 175 ILE A N 1
ATOM 1367 C CA . ILE A 1 175 ? -2.582 24.062 9.414 1 98.94 175 ILE A CA 1
ATOM 1368 C C . ILE A 1 175 ? -1.376 23.125 9.484 1 98.94 175 ILE A C 1
ATOM 1370 O O . ILE A 1 175 ? -0.537 23.25 10.383 1 98.94 175 ILE A O 1
ATOM 1374 N N . GLN A 1 176 ? -1.358 22.172 8.555 1 98.94 176 GLN A N 1
ATOM 1375 C CA . GLN A 1 176 ? -0.283 21.188 8.453 1 98.94 176 GLN A CA 1
ATOM 1376 C C . GLN A 1 176 ? 0.557 21.422 7.199 1 98.94 176 GLN A C 1
ATOM 1378 O O . GLN A 1 176 ? 0.025 21.781 6.148 1 98.94 176 GLN A O 1
ATOM 1383 N N . MET A 1 177 ? 1.832 21.281 7.336 1 98.88 177 MET A N 1
ATOM 1384 C CA . MET A 1 177 ? 2.736 21.312 6.191 1 98.88 177 MET A CA 1
ATOM 1385 C C . MET A 1 177 ? 3.436 19.969 6.02 1 98.88 177 MET A C 1
ATOM 1387 O O . MET A 1 177 ? 3.84 19.344 7.004 1 98.88 177 MET A O 1
ATOM 1391 N N . ASP A 1 178 ? 3.557 19.547 4.809 1 98.69 178 ASP A N 1
ATOM 1392 C CA . ASP A 1 178 ? 4.102 18.234 4.488 1 98.69 178 ASP A CA 1
ATOM 1393 C C . ASP A 1 178 ? 5.016 18.297 3.271 1 98.69 178 ASP A C 1
ATOM 1395 O O . ASP A 1 178 ? 4.578 18.656 2.174 1 98.69 178 ASP A O 1
ATOM 1399 N N . GLY A 1 179 ? 6.254 17.953 3.494 1 98.25 179 GLY A N 1
ATOM 1400 C CA . GLY A 1 179 ? 7.211 17.875 2.404 1 98.25 179 GLY A CA 1
ATOM 1401 C C . GLY A 1 179 ? 8.523 18.578 2.707 1 98.25 179 GLY A C 1
ATOM 1402 O O . GLY A 1 179 ? 8.578 19.812 2.729 1 98.25 179 GLY A O 1
ATOM 1403 N N . GLY A 1 180 ? 9.57 17.812 2.893 1 97.69 180 GLY A N 1
ATOM 1404 C CA . GLY A 1 180 ? 10.906 18.359 3.039 1 97.69 180 GLY A CA 1
ATOM 1405 C C . GLY A 1 180 ? 11.109 19.094 4.355 1 97.69 180 GLY A C 1
ATOM 1406 O O . GLY A 1 180 ? 11.969 19.969 4.457 1 97.69 180 GLY A O 1
ATOM 1407 N N . ILE A 1 181 ? 10.391 18.812 5.312 1 98.25 181 ILE A N 1
ATOM 1408 C CA . ILE A 1 181 ? 10.422 19.547 6.57 1 98.25 181 ILE A CA 1
ATOM 1409 C C . ILE A 1 181 ? 11.43 18.891 7.523 1 98.25 181 ILE A C 1
ATOM 1411 O O . ILE A 1 181 ? 11.5 17.656 7.613 1 98.25 181 ILE A O 1
ATOM 1415 N N . GLY A 1 182 ? 12.172 19.656 8.18 1 97.56 182 GLY A N 1
ATOM 1416 C CA . GLY A 1 182 ? 13.148 19.25 9.18 1 97.56 182 GLY A CA 1
ATOM 1417 C C . GLY A 1 182 ? 13.625 20.406 10.047 1 97.56 182 GLY A C 1
ATOM 1418 O O . GLY A 1 182 ? 12.945 21.422 10.156 1 97.56 182 GLY A O 1
ATOM 1419 N N . GLN A 1 183 ? 14.742 20.25 10.664 1 96.56 183 GLN A N 1
ATOM 1420 C CA . GLN A 1 183 ? 15.289 21.219 11.609 1 96.56 183 GLN A CA 1
ATOM 1421 C C . GLN A 1 183 ? 15.617 22.547 10.93 1 96.56 183 GLN A C 1
ATOM 1423 O O . GLN A 1 183 ? 15.508 23.609 11.539 1 96.56 183 GLN A O 1
ATOM 1428 N N . ASN A 1 184 ? 15.852 22.516 9.727 1 96.81 184 ASN A N 1
ATOM 1429 C CA . ASN A 1 184 ? 16.344 23.688 9.016 1 96.81 184 ASN A CA 1
ATOM 1430 C C . ASN A 1 184 ? 15.211 24.641 8.625 1 96.81 184 ASN A C 1
ATOM 1432 O O . ASN A 1 184 ? 15.445 25.797 8.297 1 96.81 184 ASN A O 1
ATOM 1436 N N . ASN A 1 185 ? 13.969 24.156 8.633 1 97.88 185 ASN A N 1
ATOM 1437 C CA . ASN A 1 185 ? 12.898 25.031 8.164 1 97.88 185 ASN A CA 1
ATOM 1438 C C . ASN A 1 185 ? 11.68 24.969 9.078 1 97.88 185 ASN A C 1
ATOM 1440 O O . ASN A 1 185 ? 10.703 25.688 8.867 1 97.88 185 ASN A O 1
ATOM 1444 N N . ALA A 1 186 ? 11.742 24.203 10.133 1 98.31 186 ALA A N 1
ATOM 1445 C CA . ALA A 1 186 ? 10.617 24.047 11.055 1 98.31 186 ALA A CA 1
ATOM 1446 C C . ALA A 1 186 ? 10.188 25.391 11.617 1 98.31 186 ALA A C 1
ATOM 1448 O O . ALA A 1 186 ? 9 25.703 11.68 1 98.31 186 ALA A O 1
ATOM 1449 N N . ALA A 1 187 ? 11.156 26.188 12.031 1 97.75 187 ALA A N 1
ATOM 1450 C CA . ALA A 1 187 ? 10.867 27.484 12.641 1 97.75 187 ALA A CA 1
ATOM 1451 C C . ALA A 1 187 ? 10.156 28.406 11.656 1 97.75 187 ALA A C 1
ATOM 1453 O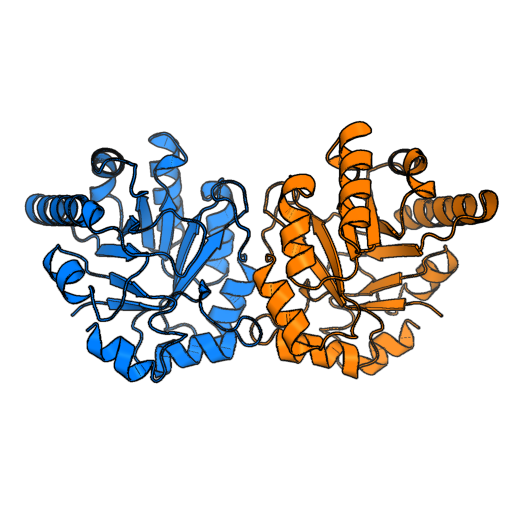 O . ALA A 1 187 ? 9.203 29.094 12.023 1 97.75 187 ALA A O 1
ATOM 1454 N N . GLN A 1 188 ? 10.633 28.438 10.469 1 97.75 188 GLN A N 1
ATOM 1455 C CA . GLN A 1 188 ? 10.016 29.281 9.461 1 97.75 188 GLN A CA 1
ATOM 1456 C C . GLN A 1 188 ? 8.586 28.844 9.164 1 97.75 188 GLN A C 1
ATOM 1458 O O . GLN A 1 188 ? 7.707 29.672 8.93 1 97.75 188 GLN A O 1
ATOM 1463 N N . CYS A 1 189 ? 8.32 27.547 9.117 1 98.62 189 CYS A N 1
ATOM 1464 C CA . CYS A 1 189 ? 6.977 27.016 8.906 1 98.62 189 CYS A CA 1
ATOM 1465 C C . CYS A 1 189 ? 6.043 27.422 10.039 1 98.62 189 CYS A C 1
ATOM 1467 O O . CYS A 1 189 ? 4.93 27.891 9.789 1 98.62 189 CYS A O 1
ATOM 1469 N N . ALA A 1 190 ? 6.551 27.281 11.242 1 98.25 190 ALA A N 1
ATOM 1470 C CA . ALA A 1 190 ? 5.754 27.656 12.406 1 98.25 190 ALA A CA 1
ATOM 1471 C C . ALA A 1 190 ? 5.445 29.141 12.406 1 98.25 190 ALA A C 1
ATOM 1473 O O . ALA A 1 190 ? 4.32 29.547 12.711 1 98.25 190 ALA A O 1
ATOM 1474 N N . LEU A 1 191 ? 6.422 29.922 12.062 1 97.75 191 LEU A N 1
ATOM 1475 C CA . LEU A 1 191 ? 6.258 31.359 12.031 1 97.75 191 LEU A CA 1
ATOM 1476 C C . LEU A 1 191 ? 5.23 31.781 10.984 1 97.75 191 LEU A C 1
ATOM 1478 O O . LEU A 1 191 ? 4.508 32.75 11.164 1 97.75 191 LEU A O 1
ATOM 1482 N N . ALA A 1 192 ? 5.148 30.984 9.945 1 98.31 192 ALA A N 1
ATOM 1483 C CA . ALA A 1 192 ? 4.195 31.281 8.875 1 98.31 192 ALA A CA 1
ATOM 1484 C C . ALA A 1 192 ? 2.766 30.969 9.312 1 98.31 192 ALA A C 1
ATOM 1486 O O . ALA A 1 192 ? 1.807 31.469 8.719 1 98.31 192 ALA A O 1
ATOM 1487 N N . GLY A 1 193 ? 2.646 30.109 10.289 1 98.44 193 GLY A N 1
ATOM 1488 C CA . GLY A 1 193 ? 1.315 29.844 10.812 1 98.44 193 GLY A CA 1
ATOM 1489 C C . GLY A 1 193 ? 1 28.359 10.891 1 98.44 193 GLY A C 1
ATOM 1490 O O . GLY A 1 193 ? -0.109 27.984 11.266 1 98.44 193 GLY A O 1
ATOM 1491 N N . ALA A 1 194 ? 1.959 27.5 10.578 1 98.75 194 ALA A N 1
ATOM 1492 C CA . ALA A 1 194 ? 1.738 26.062 10.633 1 98.75 194 ALA A CA 1
ATOM 1493 C C . ALA A 1 194 ? 1.627 25.578 12.078 1 98.75 194 ALA A C 1
ATOM 1495 O O . ALA A 1 194 ? 2.373 26.031 12.945 1 98.75 194 ALA A O 1
ATOM 1496 N N . ASP A 1 195 ? 0.678 24.656 12.297 1 98.81 195 ASP A N 1
ATOM 1497 C CA . ASP A 1 195 ? 0.478 24.047 13.617 1 98.81 195 ASP A CA 1
ATOM 1498 C C . ASP A 1 195 ? 1.095 22.656 13.68 1 98.81 195 ASP A C 1
ATOM 1500 O O . ASP A 1 195 ? 1.496 22.203 14.75 1 98.81 195 ASP A O 1
ATOM 1504 N N . VAL A 1 196 ? 1.06 21.922 12.57 1 98.94 196 VAL A N 1
ATOM 1505 C CA . VAL A 1 196 ? 1.514 20.547 12.461 1 98.94 196 VAL A CA 1
ATOM 1506 C C . VAL A 1 196 ? 2.574 20.422 11.367 1 98.94 196 VAL A C 1
ATOM 1508 O O . VAL A 1 196 ? 2.377 20.922 10.25 1 98.94 196 VAL A O 1
ATOM 1511 N N . LEU A 1 197 ? 3.664 19.828 11.68 1 98.88 197 LEU A N 1
ATOM 1512 C CA . LEU A 1 197 ? 4.738 19.625 10.719 1 98.88 197 LEU A CA 1
ATOM 1513 C C . LEU A 1 197 ? 4.957 18.125 10.461 1 98.88 197 LEU A C 1
ATOM 1515 O O . LEU A 1 197 ? 5.238 17.375 11.391 1 98.88 197 LEU A O 1
ATOM 1519 N N . VAL A 1 198 ? 4.805 17.75 9.227 1 98.88 198 VAL A N 1
ATOM 1520 C CA . VAL A 1 198 ? 5.094 16.375 8.812 1 98.88 198 VAL A CA 1
ATOM 1521 C C . VAL A 1 198 ? 6.562 16.25 8.422 1 98.88 198 VAL A C 1
ATOM 1523 O O . VAL A 1 198 ? 7.031 16.953 7.52 1 98.88 198 VAL A O 1
ATOM 1526 N N . ALA A 1 199 ? 7.23 15.406 9.109 1 98.19 199 ALA A N 1
ATOM 1527 C CA . ALA A 1 199 ? 8.656 15.211 8.883 1 98.19 199 ALA A CA 1
ATOM 1528 C C . ALA A 1 199 ? 8.969 13.742 8.586 1 98.19 199 ALA A C 1
ATOM 1530 O O . ALA A 1 199 ? 8.758 12.883 9.445 1 98.19 199 ALA A O 1
ATOM 1531 N N . GLY A 1 200 ? 9.492 13.484 7.449 1 97.62 200 GLY A N 1
ATOM 1532 C CA . GLY A 1 200 ? 9.781 12.109 7.059 1 97.62 200 GLY A CA 1
ATOM 1533 C C . GLY A 1 200 ? 11.219 11.703 7.32 1 97.62 200 GLY A C 1
ATOM 1534 O O . GLY A 1 200 ? 11.562 11.273 8.422 1 97.62 200 GLY A O 1
ATOM 1535 N N . SER A 1 201 ? 12.086 11.992 6.312 1 97.31 201 SER A N 1
ATOM 1536 C CA . SER A 1 201 ? 13.484 11.586 6.383 1 97.31 201 SER A CA 1
ATOM 1537 C C . SER A 1 201 ? 14.211 12.297 7.52 1 97.31 201 SER A C 1
ATOM 1539 O O . SER A 1 201 ? 15.133 11.742 8.117 1 97.31 201 SER A O 1
ATOM 1541 N N . SER A 1 202 ? 13.797 13.484 7.832 1 98.12 202 SER A N 1
ATOM 1542 C CA . SER A 1 202 ? 14.453 14.266 8.867 1 98.12 202 SER A CA 1
ATOM 1543 C C . SER A 1 202 ? 14.203 13.68 10.25 1 98.12 202 SER A C 1
ATOM 1545 O O . SER A 1 202 ? 14.852 14.07 11.227 1 98.12 202 SER A O 1
ATOM 1547 N N . THR A 1 203 ? 13.32 12.719 10.375 1 98.5 203 THR A N 1
ATOM 1548 C CA . THR A 1 203 ? 13.078 12.039 11.648 1 98.5 203 THR A CA 1
ATOM 1549 C C . THR A 1 203 ? 13.539 10.586 11.578 1 98.5 203 THR A C 1
ATOM 1551 O O . THR A 1 203 ? 14.57 10.227 12.148 1 98.5 203 THR A O 1
ATOM 1554 N N . PHE A 1 204 ? 12.969 9.836 10.672 1 98.5 204 PHE A N 1
ATOM 1555 C CA . PHE A 1 204 ? 13.211 8.398 10.648 1 98.5 204 PHE A CA 1
ATOM 1556 C C . PHE A 1 204 ? 14.641 8.094 10.227 1 98.5 204 PHE A C 1
ATOM 1558 O O . PHE A 1 204 ? 15.188 7.047 10.578 1 98.5 204 PHE A O 1
ATOM 1565 N N . LYS A 1 205 ? 15.266 8.977 9.484 1 97.44 205 LYS A N 1
ATOM 1566 C CA . LYS A 1 205 ? 16.625 8.734 9.023 1 97.44 205 LYS A CA 1
ATOM 1567 C C . LYS A 1 205 ? 17.641 9.547 9.828 1 97.44 205 LYS A C 1
ATOM 1569 O O . LYS A 1 205 ? 18.828 9.516 9.547 1 97.44 205 LYS A O 1
ATOM 1574 N N . ALA A 1 206 ? 17.156 10.281 10.766 1 98 206 ALA A N 1
ATOM 1575 C CA . ALA A 1 206 ? 18.047 11.055 11.625 1 98 206 ALA A CA 1
ATOM 1576 C C . ALA A 1 206 ? 18.891 10.125 12.508 1 98 206 ALA A C 1
ATOM 1578 O O . ALA A 1 206 ? 18.406 9.086 12.953 1 98 206 ALA A O 1
ATOM 1579 N N . PRO A 1 207 ? 20.109 10.547 12.781 1 97.44 207 PRO A N 1
ATOM 1580 C CA . PRO A 1 207 ? 20.906 9.758 13.719 1 97.44 207 PRO A CA 1
ATOM 1581 C C . PRO A 1 207 ? 20.234 9.594 15.086 1 97.44 207 PRO A C 1
ATOM 1583 O O . PRO A 1 207 ? 20.344 8.539 15.711 1 97.44 207 PRO A O 1
ATOM 1586 N N . ASP A 1 208 ? 19.594 10.648 15.523 1 98.31 208 ASP A N 1
ATOM 1587 C CA . ASP A 1 208 ? 18.828 10.688 16.766 1 98.31 208 ASP A CA 1
ATOM 1588 C C . ASP A 1 208 ? 17.453 11.297 16.547 1 98.31 208 ASP A C 1
ATOM 1590 O O . ASP A 1 208 ? 17.297 12.523 16.547 1 98.31 208 ASP A O 1
ATOM 1594 N N . MET A 1 209 ? 16.469 10.445 16.484 1 98.62 209 MET A N 1
ATOM 1595 C CA . MET A 1 209 ? 15.117 10.891 16.141 1 98.62 209 MET A CA 1
ATOM 1596 C C . MET A 1 209 ? 14.562 11.805 17.234 1 98.62 209 MET A C 1
ATOM 1598 O O . MET A 1 209 ? 13.906 12.805 16.938 1 98.62 209 MET A O 1
ATOM 1602 N N . ALA A 1 210 ? 14.781 11.438 18.469 1 98.75 210 ALA A N 1
ATOM 1603 C CA . ALA A 1 210 ? 14.289 12.25 19.578 1 98.75 210 ALA A CA 1
ATOM 1604 C C . ALA A 1 210 ? 14.844 13.664 19.5 1 98.75 210 ALA A C 1
ATOM 1606 O O . ALA A 1 210 ? 14.109 14.641 19.703 1 98.75 210 ALA A O 1
ATOM 1607 N N . HIS A 1 211 ? 16.125 13.766 19.203 1 98.56 211 HIS A N 1
ATOM 1608 C CA . HIS A 1 211 ? 16.75 15.07 19.078 1 98.56 211 HIS A CA 1
ATOM 1609 C C . HIS A 1 211 ? 16.172 15.844 17.891 1 98.56 211 HIS A C 1
ATOM 1611 O O . HIS A 1 211 ? 15.898 17.047 18 1 98.56 211 HIS A O 1
ATOM 1617 N N . ALA A 1 212 ? 16 15.18 16.797 1 98.62 212 ALA A N 1
ATOM 1618 C CA . ALA A 1 212 ? 15.453 15.812 15.609 1 98.62 212 ALA A CA 1
ATOM 1619 C C . ALA A 1 212 ? 14.062 16.391 15.883 1 98.62 212 ALA A C 1
ATOM 1621 O O . ALA A 1 212 ? 13.766 17.516 15.492 1 98.62 212 ALA A O 1
ATOM 1622 N N . ILE A 1 213 ? 13.25 15.594 16.547 1 98.69 213 ILE A N 1
ATOM 1623 C CA . ILE A 1 213 ? 11.891 16.016 16.859 1 98.69 213 ILE A CA 1
ATOM 1624 C C . ILE A 1 213 ? 11.922 17.188 17.828 1 98.69 213 ILE A C 1
ATOM 1626 O O . ILE A 1 213 ? 11.227 18.188 17.625 1 98.69 213 ILE A O 1
ATOM 1630 N N . ALA A 1 214 ? 12.742 17.125 18.828 1 98.25 214 ALA A N 1
ATOM 1631 C CA . ALA A 1 214 ? 12.859 18.188 19.828 1 98.25 214 ALA A CA 1
ATOM 1632 C C . ALA A 1 214 ? 13.297 19.5 19.188 1 98.25 214 ALA A C 1
ATOM 1634 O O . ALA A 1 214 ? 12.82 20.578 19.562 1 98.25 214 ALA A O 1
ATOM 1635 N N . GLU A 1 215 ? 14.133 19.359 18.219 1 97.5 215 GLU A N 1
ATOM 1636 C CA . GLU A 1 215 ? 14.664 20.562 17.562 1 97.5 215 GLU A CA 1
ATOM 1637 C C . GLU A 1 215 ? 13.586 21.25 16.734 1 97.5 215 GLU A C 1
ATOM 1639 O O . GLU A 1 215 ? 13.641 22.469 16.531 1 97.5 215 GLU A O 1
ATOM 1644 N N . MET A 1 216 ? 12.656 20.547 16.297 1 97.94 216 MET A N 1
ATOM 1645 C CA . MET A 1 216 ? 11.594 21.109 15.461 1 97.94 216 MET A CA 1
ATOM 1646 C C . MET A 1 216 ? 10.508 21.734 16.328 1 97.94 216 MET A C 1
ATOM 1648 O O . MET A 1 216 ? 9.75 22.594 15.859 1 97.94 216 MET A O 1
ATOM 1652 N N . LYS A 1 217 ? 10.477 21.281 17.578 1 95.62 217 LYS A N 1
ATOM 1653 C CA . LYS A 1 217 ? 9.484 21.828 18.516 1 95.62 217 LYS A CA 1
ATOM 1654 C C . LYS A 1 217 ? 9.922 23.172 19.047 1 95.62 217 LYS A C 1
ATOM 1656 O O . LYS A 1 217 ? 9.094 24.078 19.234 1 95.62 217 LYS A O 1
ATOM 1661 N N . MET B 1 1 ? 7.645 -31.828 -7.379 1 84.12 1 MET B N 1
ATOM 1662 C CA . MET B 1 1 ? 7.328 -31.297 -6.055 1 84.12 1 MET B CA 1
ATOM 1663 C C . MET B 1 1 ? 6.598 -29.969 -6.16 1 84.12 1 MET B C 1
ATOM 1665 O O . MET B 1 1 ? 6.965 -29.109 -6.977 1 84.12 1 MET B O 1
ATOM 1669 N N . THR B 1 2 ? 5.457 -29.797 -5.469 1 96.56 2 THR B N 1
ATOM 1670 C CA . THR B 1 2 ? 4.594 -28.625 -5.496 1 96.56 2 THR B CA 1
ATOM 1671 C C . THR B 1 2 ? 5.266 -27.438 -4.801 1 96.56 2 THR B C 1
ATOM 1673 O O . THR B 1 2 ? 5.816 -27.594 -3.707 1 96.56 2 THR B O 1
ATOM 1676 N N . ILE B 1 3 ? 5.438 -26.312 -5.5 1 98.81 3 ILE B N 1
ATOM 1677 C CA . ILE B 1 3 ? 5.988 -25.078 -4.941 1 98.81 3 ILE B CA 1
ATOM 1678 C C . ILE B 1 3 ? 4.945 -24.391 -4.066 1 98.81 3 ILE B C 1
ATOM 1680 O O . ILE B 1 3 ? 3.807 -24.188 -4.496 1 98.81 3 ILE B O 1
ATOM 1684 N N . ILE B 1 4 ? 5.297 -24.141 -2.834 1 98.88 4 ILE B N 1
ATOM 1685 C CA . ILE B 1 4 ? 4.395 -23.438 -1.933 1 98.88 4 ILE B CA 1
ATOM 1686 C C . ILE B 1 4 ? 4.852 -21.984 -1.787 1 98.88 4 ILE B C 1
ATOM 1688 O O . ILE B 1 4 ? 6.008 -21.719 -1.451 1 98.88 4 ILE B O 1
ATOM 1692 N N . SER B 1 5 ? 3.98 -21.062 -2.031 1 98.88 5 SER B N 1
ATOM 1693 C CA . SER B 1 5 ? 4.246 -19.641 -1.987 1 98.88 5 SER B CA 1
ATOM 1694 C C . SER B 1 5 ? 3.291 -18.922 -1.034 1 98.88 5 SER B C 1
ATOM 1696 O O . SER B 1 5 ? 2.246 -18.422 -1.453 1 98.88 5 SER B O 1
ATOM 1698 N N . PRO B 1 6 ? 3.619 -18.828 0.222 1 98.88 6 PRO B N 1
ATOM 1699 C CA . PRO B 1 6 ? 2.746 -18.109 1.15 1 98.88 6 PRO B CA 1
ATOM 1700 C C . PRO B 1 6 ? 2.527 -16.656 0.744 1 98.88 6 PRO B C 1
ATOM 1702 O O . PRO B 1 6 ? 3.459 -15.984 0.283 1 98.88 6 PRO B O 1
ATOM 1705 N N . SER B 1 7 ? 1.287 -16.203 0.863 1 98.81 7 SER B N 1
ATOM 1706 C CA . SER B 1 7 ? 0.948 -14.82 0.519 1 98.81 7 SER B CA 1
ATOM 1707 C C . SER B 1 7 ? 1.182 -13.883 1.697 1 98.81 7 SER B C 1
ATOM 1709 O O . SER B 1 7 ? 0.521 -14 2.732 1 98.81 7 SER B O 1
ATOM 1711 N N . LEU B 1 8 ? 1.993 -12.922 1.49 1 98.75 8 LEU B N 1
ATOM 1712 C CA . LEU B 1 8 ? 2.316 -11.945 2.525 1 98.75 8 LEU B CA 1
ATOM 1713 C C . LEU B 1 8 ? 1.07 -11.188 2.965 1 98.75 8 LEU B C 1
ATOM 1715 O O . LEU B 1 8 ? 1.037 -10.625 4.059 1 98.75 8 LEU B O 1
ATOM 1719 N N . LEU B 1 9 ? 0.078 -11.172 2.146 1 98.38 9 LEU B N 1
ATOM 1720 C CA . LEU B 1 9 ? -1.162 -10.453 2.432 1 98.38 9 LEU B CA 1
ATOM 1721 C C . LEU B 1 9 ? -1.77 -10.922 3.75 1 98.38 9 LEU B C 1
ATOM 1723 O O . LEU B 1 9 ? -2.506 -10.18 4.398 1 98.38 9 LEU B O 1
ATOM 1727 N N . ALA B 1 10 ? -1.463 -12.148 4.195 1 98.38 10 ALA B N 1
ATOM 1728 C CA . ALA B 1 10 ? -2.047 -12.727 5.398 1 98.38 10 ALA B CA 1
ATOM 1729 C C . ALA B 1 10 ? -1.134 -12.531 6.605 1 98.38 10 ALA B C 1
ATOM 1731 O O . ALA B 1 10 ? -1.479 -12.914 7.723 1 98.38 10 ALA B O 1
ATOM 1732 N N . ALA B 1 11 ? 0.016 -11.922 6.402 1 98.5 11 ALA B N 1
ATOM 1733 C CA . ALA B 1 11 ? 1.02 -11.773 7.453 1 98.5 11 ALA B CA 1
ATOM 1734 C C . ALA B 1 11 ? 0.687 -10.586 8.359 1 98.5 11 ALA B C 1
ATOM 1736 O O . ALA B 1 11 ? -0.212 -9.797 8.055 1 98.5 11 ALA B O 1
ATOM 1737 N N . ASP B 1 12 ? 1.323 -10.539 9.516 1 98.38 12 ASP B N 1
ATOM 1738 C CA . ASP B 1 12 ? 1.302 -9.352 10.367 1 98.38 12 ASP B CA 1
ATOM 1739 C C . ASP B 1 12 ? 2.131 -8.227 9.766 1 98.38 12 ASP B C 1
ATOM 1741 O O . ASP B 1 12 ? 3.359 -8.227 9.867 1 98.38 12 ASP B O 1
ATOM 1745 N N . PHE B 1 13 ? 1.47 -7.188 9.281 1 98.75 13 PHE B N 1
ATOM 1746 C CA . PHE B 1 13 ? 2.145 -6.125 8.539 1 98.75 13 PHE B CA 1
ATOM 1747 C C . PHE B 1 13 ? 3.008 -5.281 9.469 1 98.75 13 PHE B C 1
ATOM 1749 O O . PHE B 1 13 ? 3.846 -4.504 9.008 1 98.75 13 PHE B O 1
ATOM 1756 N N . SER B 1 14 ? 2.781 -5.387 10.812 1 98.62 14 SER B N 1
ATOM 1757 C CA . SER B 1 14 ? 3.629 -4.617 11.719 1 98.62 14 SER B CA 1
ATOM 1758 C C . SER B 1 14 ? 5.051 -5.172 11.75 1 98.62 14 SER B C 1
ATOM 1760 O O . SER B 1 14 ? 5.973 -4.504 12.211 1 98.62 14 SER B O 1
ATOM 1762 N N . ARG B 1 15 ? 5.168 -6.41 11.219 1 98.5 15 ARG B N 1
ATOM 1763 C CA . ARG B 1 15 ? 6.465 -7.078 11.258 1 98.5 15 ARG B CA 1
ATOM 1764 C C . ARG B 1 15 ? 6.754 -7.785 9.938 1 98.5 15 ARG B C 1
ATOM 1766 O O . ARG B 1 15 ? 7.059 -8.977 9.922 1 98.5 15 ARG B O 1
ATOM 1773 N N . ILE B 1 16 ? 6.812 -7.137 8.891 1 98.81 16 ILE B N 1
ATOM 1774 C CA . ILE B 1 16 ? 6.852 -7.66 7.527 1 98.81 16 ILE B CA 1
ATOM 1775 C C . ILE B 1 16 ? 8.133 -8.461 7.316 1 98.81 16 ILE B C 1
ATOM 1777 O O . ILE B 1 16 ? 8.086 -9.602 6.836 1 98.81 16 ILE B O 1
ATOM 1781 N N . GLY B 1 17 ? 9.273 -7.887 7.695 1 98.88 17 GLY B N 1
ATOM 1782 C CA . GLY B 1 17 ? 10.539 -8.578 7.508 1 98.88 17 GLY B CA 1
ATOM 1783 C C . GLY B 1 17 ? 10.617 -9.898 8.25 1 98.88 17 GLY B C 1
ATOM 1784 O O . GLY B 1 17 ? 11.023 -10.914 7.676 1 98.88 17 GLY B O 1
ATOM 1785 N N . GLU B 1 18 ? 10.227 -9.891 9.477 1 98.81 18 GLU B N 1
ATOM 1786 C CA . GLU B 1 18 ? 10.219 -11.094 10.305 1 98.81 18 GLU B CA 1
ATOM 1787 C C . GLU B 1 18 ? 9.266 -12.141 9.734 1 98.81 18 GLU B C 1
ATOM 1789 O O . GLU B 1 18 ? 9.602 -13.328 9.695 1 98.81 18 GLU B O 1
ATOM 1794 N N . GLU B 1 19 ? 8.102 -11.68 9.297 1 98.88 19 GLU B N 1
ATOM 1795 C CA . GLU B 1 19 ? 7.102 -12.594 8.75 1 98.88 19 GLU B CA 1
ATOM 1796 C C . GLU B 1 19 ? 7.59 -13.227 7.449 1 98.88 19 GLU B C 1
ATOM 1798 O O . GLU B 1 19 ? 7.355 -14.414 7.203 1 98.88 19 GLU B O 1
ATOM 1803 N N . ALA B 1 20 ? 8.234 -12.422 6.629 1 98.94 20 ALA B N 1
ATOM 1804 C CA . ALA B 1 20 ? 8.789 -12.945 5.383 1 98.94 20 ALA B CA 1
ATOM 1805 C C . ALA B 1 20 ? 9.844 -14.016 5.664 1 98.94 20 ALA B C 1
ATOM 1807 O O . ALA B 1 20 ? 9.828 -15.086 5.055 1 98.94 20 ALA B O 1
ATOM 1808 N N . ARG B 1 21 ? 10.742 -13.742 6.605 1 98.88 21 ARG B N 1
ATOM 1809 C CA . ARG B 1 21 ? 11.766 -14.719 6.984 1 98.88 21 ARG B CA 1
ATOM 1810 C C . ARG B 1 21 ? 11.125 -15.969 7.578 1 98.88 21 ARG B C 1
ATOM 1812 O O . ARG B 1 21 ? 11.555 -17.094 7.277 1 98.88 21 ARG B O 1
ATOM 1819 N N . ARG B 1 22 ? 10.141 -15.727 8.375 1 98.88 22 ARG B N 1
ATOM 1820 C CA . ARG B 1 22 ? 9.43 -16.828 9.016 1 98.88 22 ARG B CA 1
ATOM 1821 C C . ARG B 1 22 ? 8.859 -17.797 7.973 1 98.88 22 ARG B C 1
ATOM 1823 O O . ARG B 1 22 ? 8.922 -19.016 8.148 1 98.88 22 ARG B O 1
ATOM 1830 N N . ALA B 1 23 ? 8.312 -17.266 6.902 1 98.94 23 ALA B N 1
ATOM 1831 C CA . ALA B 1 23 ? 7.746 -18.094 5.844 1 98.94 23 ALA B CA 1
ATOM 1832 C C . ALA B 1 23 ? 8.805 -19 5.223 1 98.94 23 ALA B C 1
ATOM 1834 O O . ALA B 1 23 ? 8.602 -20.203 5.078 1 98.94 23 ALA B O 1
ATOM 1835 N N . PHE B 1 24 ? 9.938 -18.438 4.895 1 98.88 24 PHE B N 1
ATOM 1836 C CA . PHE B 1 24 ? 11.008 -19.219 4.273 1 98.88 24 PHE B CA 1
ATOM 1837 C C . PHE B 1 24 ? 11.602 -20.203 5.27 1 98.88 24 PHE B C 1
ATOM 1839 O O . PHE B 1 24 ? 11.891 -21.359 4.918 1 98.88 24 PHE B O 1
ATOM 1846 N N . ASP B 1 25 ? 11.766 -19.766 6.523 1 98.75 25 ASP B N 1
ATOM 1847 C CA . ASP B 1 25 ? 12.289 -20.641 7.562 1 98.75 25 ASP B CA 1
ATOM 1848 C C . ASP B 1 25 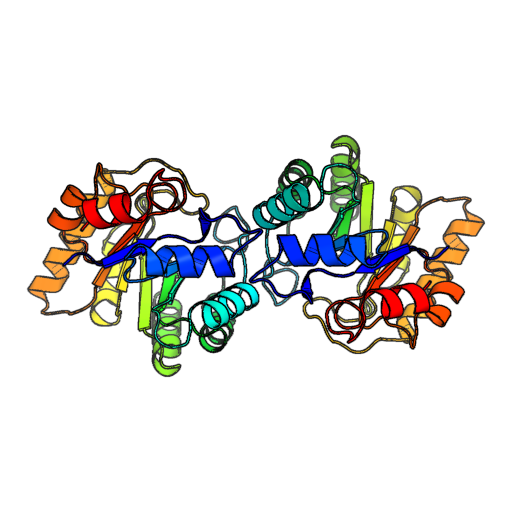? 11.352 -21.828 7.805 1 98.75 25 ASP B C 1
ATOM 1850 O O . ASP B 1 25 ? 11.797 -22.906 8.195 1 98.75 25 ASP B O 1
ATOM 1854 N N . ALA B 1 26 ? 10.102 -21.594 7.496 1 98.81 26 ALA B N 1
ATOM 1855 C CA . ALA B 1 26 ? 9.094 -22.625 7.715 1 98.81 26 ALA B CA 1
ATOM 1856 C C . ALA B 1 26 ? 9.023 -23.594 6.531 1 98.81 26 ALA B C 1
ATOM 1858 O O . ALA B 1 26 ? 8.273 -24.562 6.562 1 98.81 26 ALA B O 1
ATOM 1859 N N . GLY B 1 27 ? 9.727 -23.297 5.461 1 98.75 27 GLY B N 1
ATOM 1860 C CA . GLY B 1 27 ? 9.812 -24.25 4.367 1 98.75 27 GLY B CA 1
ATOM 1861 C C . GLY B 1 27 ? 9.18 -23.75 3.084 1 98.75 27 GLY B C 1
ATOM 1862 O O . GLY B 1 27 ? 9.039 -24.516 2.121 1 98.75 27 GLY B O 1
ATOM 1863 N N . ALA B 1 28 ? 8.789 -22.531 3.018 1 98.88 28 ALA B N 1
ATOM 1864 C CA . ALA B 1 28 ? 8.234 -21.953 1.791 1 98.88 28 ALA B CA 1
ATOM 1865 C C . ALA B 1 28 ? 9.258 -21.984 0.662 1 98.88 28 ALA B C 1
ATOM 1867 O O . ALA B 1 28 ? 10.445 -21.734 0.887 1 98.88 28 ALA B O 1
ATOM 1868 N N . ASP B 1 29 ? 8.773 -22.25 -0.506 1 98.88 29 ASP B N 1
ATOM 1869 C CA . ASP B 1 29 ? 9.633 -22.203 -1.685 1 98.88 29 ASP B CA 1
ATOM 1870 C C . ASP B 1 29 ? 9.719 -20.781 -2.248 1 98.88 29 ASP B C 1
ATOM 1872 O O . ASP B 1 29 ? 10.797 -20.344 -2.67 1 98.88 29 ASP B O 1
ATOM 1876 N N . TRP B 1 30 ? 8.648 -20.047 -2.314 1 98.94 30 TRP B N 1
ATOM 1877 C CA . TRP B 1 30 ? 8.492 -18.672 -2.781 1 98.94 30 TRP B CA 1
ATOM 1878 C C . TRP B 1 30 ? 7.75 -17.828 -1.751 1 98.94 30 TRP B C 1
ATOM 1880 O O . TRP B 1 30 ? 7.281 -18.344 -0.735 1 98.94 30 TRP B O 1
ATOM 1890 N N . LEU B 1 31 ? 7.711 -16.562 -1.919 1 98.94 31 LEU B N 1
ATOM 1891 C CA . LEU B 1 31 ? 6.824 -15.648 -1.211 1 98.94 31 LEU B CA 1
ATOM 1892 C C . LEU B 1 31 ? 6.016 -14.812 -2.191 1 98.94 31 LEU B C 1
ATOM 1894 O O . LEU B 1 31 ? 6.578 -14.211 -3.113 1 98.94 31 LEU B O 1
ATOM 1898 N N . HIS B 1 32 ? 4.738 -14.867 -1.981 1 98.94 32 HIS B N 1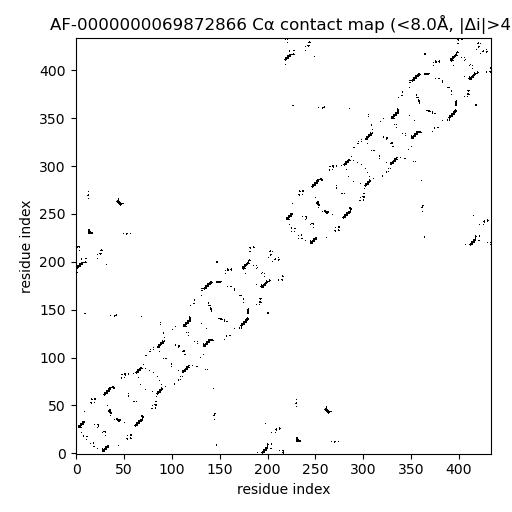
ATOM 1899 C CA . HIS B 1 32 ? 3.791 -14.211 -2.879 1 98.94 32 HIS B CA 1
ATOM 1900 C C . HIS B 1 32 ? 3.447 -12.812 -2.393 1 98.94 32 HIS B C 1
ATOM 1902 O O . HIS B 1 32 ? 3.109 -12.617 -1.223 1 98.94 32 HIS B O 1
ATOM 1908 N N . LEU B 1 33 ? 3.57 -11.844 -3.246 1 98.94 33 LEU B N 1
ATOM 1909 C CA . LEU B 1 33 ? 3.307 -10.445 -2.932 1 98.94 33 LEU B CA 1
ATOM 1910 C C . LEU B 1 33 ? 2.139 -9.914 -3.754 1 98.94 33 LEU B C 1
ATOM 1912 O O . LEU B 1 33 ? 2.229 -9.812 -4.98 1 98.94 33 LEU B O 1
ATOM 1916 N N . ASP B 1 34 ? 1.105 -9.555 -3.082 1 98.88 34 ASP B N 1
ATOM 1917 C CA . ASP B 1 34 ? -0.11 -9.078 -3.73 1 98.88 34 ASP B CA 1
ATOM 1918 C C . ASP B 1 34 ? -0.139 -7.551 -3.779 1 98.88 34 ASP B C 1
ATOM 1920 O O . ASP B 1 34 ? -0.307 -6.895 -2.75 1 98.88 34 ASP B O 1
ATOM 1924 N N . ILE B 1 35 ? -0.021 -6.996 -4.988 1 98.94 35 ILE B N 1
ATOM 1925 C CA . ILE B 1 35 ? -0.05 -5.547 -5.176 1 98.94 35 ILE B CA 1
ATOM 1926 C C . ILE B 1 35 ? -1.426 -5.121 -5.684 1 98.94 35 ILE B C 1
ATOM 1928 O O . ILE B 1 35 ? -1.918 -5.648 -6.68 1 98.94 35 ILE B O 1
ATOM 1932 N N . MET B 1 36 ? -2.08 -4.207 -4.988 1 98.94 36 MET B N 1
ATOM 1933 C CA . MET B 1 36 ? -3.412 -3.729 -5.34 1 98.94 36 MET B CA 1
ATOM 1934 C C . MET B 1 36 ? -3.469 -2.205 -5.309 1 98.94 36 MET B C 1
ATOM 1936 O O . MET B 1 36 ? -2.959 -1.578 -4.379 1 98.94 36 MET B O 1
ATOM 1940 N N . ASP B 1 37 ? -4.145 -1.575 -6.324 1 98.75 37 ASP B N 1
ATOM 1941 C CA . ASP B 1 37 ? -4.078 -0.124 -6.465 1 98.75 37 ASP B CA 1
ATOM 1942 C C . ASP B 1 37 ? -5.441 0.514 -6.207 1 98.75 37 ASP B C 1
ATOM 1944 O O . ASP B 1 37 ? -5.625 1.714 -6.426 1 98.75 37 ASP B O 1
ATOM 1948 N N . GLY B 1 38 ? -6.418 -0.314 -5.809 1 98.56 38 GLY B N 1
ATOM 1949 C CA . GLY B 1 38 ? -7.734 0.228 -5.512 1 98.56 38 GLY B CA 1
ATOM 1950 C C . GLY B 1 38 ? -8.555 0.513 -6.758 1 98.56 38 GLY B C 1
ATOM 1951 O O . GLY B 1 38 ? -9.664 1.046 -6.668 1 98.56 38 GLY B O 1
ATOM 1952 N N . HIS B 1 39 ? -8.07 0.218 -7.934 1 98.44 39 HIS B N 1
ATOM 1953 C CA . HIS B 1 39 ? -8.766 0.489 -9.188 1 98.44 39 HIS B CA 1
ATOM 1954 C C . HIS B 1 39 ? -9.047 -0.801 -9.953 1 98.44 39 HIS B C 1
ATOM 1956 O O . HIS B 1 39 ? -10.188 -1.076 -10.312 1 98.44 39 HIS B O 1
ATOM 1962 N N . PHE B 1 40 ? -8.047 -1.596 -10.164 1 98.38 40 PHE B N 1
ATOM 1963 C CA . PHE B 1 40 ? -8.281 -2.883 -10.805 1 98.38 40 PHE B CA 1
ATOM 1964 C C . PHE B 1 40 ? -9.109 -3.793 -9.906 1 98.38 40 PHE B C 1
ATOM 1966 O O . PHE B 1 40 ? -10.023 -4.473 -10.375 1 98.38 40 PHE B O 1
ATOM 1973 N N . VAL B 1 41 ? -8.703 -3.846 -8.625 1 98.44 41 VAL B N 1
ATOM 1974 C CA . VAL B 1 41 ? -9.508 -4.48 -7.59 1 98.44 41 VAL B CA 1
ATOM 1975 C C . VAL B 1 41 ? -9.906 -3.445 -6.539 1 98.44 41 VAL B C 1
ATOM 1977 O O . VAL B 1 41 ? -9.281 -2.385 -6.434 1 98.44 41 VAL B O 1
ATOM 1980 N N . ASP B 1 42 ? -10.945 -3.775 -5.746 1 98.06 42 ASP B N 1
ATOM 1981 C CA . ASP B 1 42 ? -11.492 -2.832 -4.773 1 98.06 42 ASP B CA 1
ATOM 1982 C C . ASP B 1 42 ? -10.758 -2.932 -3.439 1 98.06 42 ASP B C 1
ATOM 1984 O O . ASP B 1 42 ? -11.375 -3.166 -2.4 1 98.06 42 ASP B O 1
ATOM 1988 N N . ASN B 1 43 ? -9.43 -2.732 -3.457 1 98.5 43 ASN B N 1
ATOM 1989 C CA . ASN B 1 43 ? -8.555 -2.734 -2.291 1 98.5 43 ASN B CA 1
ATOM 1990 C C . ASN B 1 43 ? -7.195 -2.113 -2.609 1 98.5 43 ASN B C 1
ATOM 1992 O O . ASN B 1 43 ? -6.746 -2.152 -3.754 1 98.5 43 ASN B O 1
ATOM 1996 N N . ILE B 1 44 ? -6.586 -1.466 -1.659 1 98.81 44 ILE B N 1
ATOM 1997 C CA . ILE B 1 44 ? -5.219 -0.973 -1.743 1 98.81 44 ILE B CA 1
ATOM 1998 C C . ILE B 1 44 ? -4.324 -1.761 -0.786 1 98.81 44 ILE B C 1
ATOM 2000 O O . ILE B 1 44 ? -4.578 -1.794 0.421 1 98.81 44 ILE B O 1
ATOM 2004 N N . SER B 1 45 ? -3.342 -2.443 -1.312 1 98.69 45 SER B N 1
ATOM 2005 C CA . SER B 1 45 ? -2.465 -3.221 -0.441 1 98.69 45 SER B CA 1
ATOM 2006 C C . SER B 1 45 ? -1.153 -2.488 -0.181 1 98.69 45 SER B C 1
ATOM 2008 O O . SER B 1 45 ? -1.088 -1.608 0.68 1 98.69 45 SER B O 1
ATOM 2010 N N . PHE B 1 46 ? -0.129 -2.74 -1.047 1 98.88 46 PHE B N 1
ATOM 2011 C CA . PHE B 1 46 ? 1.149 -2.066 -0.85 1 98.88 46 PHE B CA 1
ATOM 2012 C C . PHE B 1 46 ? 1.929 -1.99 -2.158 1 98.88 46 PHE B C 1
ATOM 2014 O O . PHE B 1 46 ? 1.546 -2.611 -3.15 1 98.88 46 PHE B O 1
ATOM 2021 N N . GLY B 1 47 ? 3.008 -1.18 -2.16 1 98.62 47 GLY B N 1
ATOM 2022 C CA . GLY B 1 47 ? 3.725 -0.895 -3.393 1 98.62 47 GLY B CA 1
ATOM 2023 C C . GLY B 1 47 ? 5.172 -1.351 -3.361 1 98.62 47 GLY B C 1
ATOM 2024 O O . GLY B 1 47 ? 5.535 -2.23 -2.578 1 98.62 47 GLY B O 1
ATOM 2025 N N . PRO B 1 48 ? 5.973 -0.816 -4.258 1 98.75 48 PRO B N 1
ATOM 2026 C CA . PRO B 1 48 ? 7.336 -1.305 -4.488 1 98.75 48 PRO B CA 1
ATOM 2027 C C . PRO B 1 48 ? 8.227 -1.171 -3.252 1 98.75 48 PRO B C 1
ATOM 2029 O O . PRO B 1 48 ? 9.102 -2.008 -3.025 1 98.75 48 PRO B O 1
ATOM 2032 N N . GLU B 1 49 ? 7.992 -0.172 -2.418 1 98.56 49 GLU B N 1
ATOM 2033 C CA . GLU B 1 49 ? 8.883 0.054 -1.282 1 98.56 49 GLU B CA 1
ATOM 2034 C C . GLU B 1 49 ? 8.75 -1.062 -0.25 1 98.56 49 GLU B C 1
ATOM 2036 O O . GLU B 1 49 ? 9.734 -1.42 0.411 1 98.56 49 GLU B O 1
ATOM 2041 N N . ILE B 1 50 ? 7.562 -1.541 -0.121 1 98.81 50 ILE B N 1
ATOM 2042 C CA . ILE B 1 50 ? 7.371 -2.66 0.795 1 98.81 50 ILE B CA 1
ATOM 2043 C C . ILE B 1 50 ? 7.98 -3.926 0.198 1 98.81 50 ILE B C 1
ATOM 2045 O O . ILE B 1 50 ? 8.578 -4.734 0.916 1 98.81 50 ILE B O 1
ATOM 2049 N N . CYS B 1 51 ? 7.891 -4.105 -1.115 1 98.94 51 CYS B N 1
ATOM 2050 C CA . CYS B 1 51 ? 8.562 -5.215 -1.778 1 98.94 51 CYS B CA 1
ATOM 2051 C C . CYS B 1 51 ? 10.062 -5.152 -1.564 1 98.94 51 CYS B C 1
ATOM 2053 O O . CYS B 1 51 ? 10.703 -6.172 -1.306 1 98.94 51 CYS B O 1
ATOM 2055 N N . ALA B 1 52 ? 10.594 -3.951 -1.657 1 98.88 52 ALA B N 1
ATOM 2056 C CA . ALA B 1 52 ? 12.023 -3.764 -1.437 1 98.88 52 ALA B CA 1
ATOM 2057 C C . ALA B 1 52 ? 12.414 -4.121 -0.004 1 98.88 52 ALA B C 1
ATOM 2059 O O . ALA B 1 52 ? 13.477 -4.695 0.235 1 98.88 52 ALA B O 1
ATOM 2060 N N . ALA B 1 53 ? 11.578 -3.756 0.944 1 98.88 53 ALA B N 1
ATOM 2061 C CA . ALA B 1 53 ? 11.82 -4.094 2.344 1 98.88 53 ALA B CA 1
ATOM 2062 C C . ALA B 1 53 ? 11.828 -5.605 2.549 1 98.88 53 ALA B C 1
ATOM 2064 O O . ALA B 1 53 ? 12.656 -6.133 3.303 1 98.88 53 ALA B O 1
ATOM 2065 N N . VAL B 1 54 ? 10.914 -6.262 1.892 1 98.94 54 VAL B N 1
ATOM 2066 C CA . VAL B 1 54 ? 10.867 -7.719 1.95 1 98.94 54 VAL B CA 1
ATOM 2067 C C . VAL B 1 54 ? 12.156 -8.305 1.391 1 98.94 54 VAL B C 1
ATOM 2069 O O . VAL B 1 54 ? 12.781 -9.164 2.016 1 98.94 54 VAL B O 1
ATOM 2072 N N . ARG B 1 55 ? 12.562 -7.863 0.211 1 98.94 55 ARG B N 1
ATOM 2073 C CA . ARG B 1 55 ? 13.789 -8.336 -0.425 1 98.94 55 ARG B CA 1
ATOM 2074 C C . ARG B 1 55 ? 14.984 -8.18 0.51 1 98.94 55 ARG B C 1
ATOM 2076 O O . ARG B 1 55 ? 15.742 -9.125 0.711 1 98.94 55 ARG B O 1
ATOM 2083 N N . LYS B 1 56 ? 15.102 -7.023 1.061 1 98.75 56 LYS B N 1
ATOM 2084 C CA . LYS B 1 56 ? 16.203 -6.773 1.987 1 98.75 56 LYS B CA 1
ATOM 2085 C C . LYS B 1 56 ? 16.156 -7.742 3.166 1 98.75 56 LYS B C 1
ATOM 2087 O O . LYS B 1 56 ? 17.203 -8.227 3.617 1 98.75 56 LYS B O 1
ATOM 2092 N N . ALA B 1 57 ? 15 -8.039 3.643 1 98.81 57 ALA B N 1
ATOM 2093 C CA . ALA B 1 57 ? 14.82 -8.867 4.832 1 98.81 57 ALA B CA 1
ATOM 2094 C C . ALA B 1 57 ? 15.18 -10.328 4.543 1 98.81 57 ALA B C 1
ATOM 2096 O O . ALA B 1 57 ? 15.758 -11.008 5.395 1 98.81 57 ALA B O 1
ATOM 2097 N N . VAL B 1 58 ? 14.883 -10.828 3.344 1 98.81 58 VAL B N 1
ATOM 2098 C CA . VAL B 1 58 ? 14.977 -12.266 3.113 1 98.81 58 VAL B CA 1
ATOM 2099 C C . VAL B 1 58 ? 16.266 -12.586 2.348 1 98.81 58 VAL B C 1
ATOM 2101 O O . VAL B 1 58 ? 16.625 -13.75 2.184 1 98.81 58 VAL B O 1
ATOM 2104 N N . GLY B 1 59 ? 16.906 -11.539 1.775 1 98.5 59 GLY B N 1
ATOM 2105 C CA . GLY B 1 59 ? 18.141 -11.742 1.046 1 98.5 59 GLY B CA 1
ATOM 2106 C C . GLY B 1 59 ? 17.938 -11.914 -0.447 1 98.5 59 GLY B C 1
ATOM 2107 O O . GLY B 1 59 ? 16.797 -11.992 -0.917 1 98.5 59 GLY B O 1
ATOM 2108 N N . PRO B 1 60 ? 19.016 -11.992 -1.204 1 97.81 60 PRO B N 1
ATOM 2109 C CA . PRO B 1 60 ? 18.953 -11.938 -2.666 1 97.81 60 PRO B CA 1
ATOM 2110 C C . PRO B 1 60 ? 18.531 -13.266 -3.289 1 97.81 60 PRO B C 1
ATOM 2112 O O . PRO B 1 60 ? 18.094 -13.305 -4.441 1 97.81 60 PRO B O 1
ATOM 2115 N N . ASP B 1 61 ? 18.547 -14.352 -2.539 1 97.94 61 ASP B N 1
ATOM 2116 C CA . ASP B 1 61 ? 18.422 -15.672 -3.154 1 97.94 61 ASP B CA 1
ATOM 2117 C C . ASP B 1 61 ? 17 -16.203 -3.047 1 97.94 61 ASP B C 1
ATOM 2119 O O . ASP B 1 61 ? 16.656 -17.219 -3.648 1 97.94 61 ASP B O 1
ATOM 2123 N N . ARG B 1 62 ? 16.172 -15.539 -2.25 1 98.81 62 ARG B N 1
ATOM 2124 C CA . ARG B 1 62 ? 14.797 -15.992 -2.062 1 98.81 62 ARG B CA 1
ATOM 2125 C C . ARG B 1 62 ? 13.906 -15.531 -3.215 1 98.81 62 ARG B C 1
ATOM 2127 O O . ARG B 1 62 ? 14.047 -14.406 -3.705 1 98.81 62 ARG B O 1
ATOM 2134 N N . PHE B 1 63 ? 13.016 -16.391 -3.66 1 98.94 63 PHE B N 1
ATOM 2135 C CA . PHE B 1 63 ? 12.188 -16.094 -4.824 1 98.94 63 PHE B CA 1
ATOM 2136 C C . PHE B 1 63 ? 10.922 -15.352 -4.414 1 98.94 63 PHE B C 1
ATOM 2138 O O . PHE B 1 63 ? 10.133 -15.852 -3.611 1 98.94 63 PHE B O 1
ATOM 2145 N N . LEU B 1 64 ? 10.734 -14.172 -4.973 1 98.94 64 LEU B N 1
ATOM 2146 C CA . LEU B 1 64 ? 9.562 -13.328 -4.738 1 98.94 64 LEU B CA 1
ATOM 2147 C C . LEU B 1 64 ? 8.711 -13.219 -6 1 98.94 64 LEU B C 1
ATOM 2149 O O . LEU B 1 64 ? 9.195 -12.75 -7.035 1 98.94 64 LEU B O 1
ATOM 2153 N N . ASP B 1 65 ? 7.477 -13.68 -5.926 1 98.88 65 ASP B N 1
ATOM 2154 C CA . ASP B 1 65 ? 6.566 -13.5 -7.051 1 98.88 65 ASP B CA 1
ATOM 2155 C C . ASP B 1 65 ? 5.527 -12.422 -6.746 1 98.88 65 ASP B C 1
ATOM 2157 O O . ASP B 1 65 ? 4.812 -12.5 -5.746 1 98.88 65 ASP B O 1
ATOM 2161 N N . ALA B 1 66 ? 5.504 -11.43 -7.613 1 98.94 66 ALA B N 1
ATOM 2162 C CA . ALA B 1 66 ? 4.605 -10.289 -7.438 1 98.94 66 ALA B CA 1
ATOM 2163 C C . ALA B 1 66 ? 3.383 -10.414 -8.344 1 98.94 66 ALA B C 1
ATOM 2165 O O . ALA B 1 66 ? 3.516 -10.539 -9.562 1 98.94 66 ALA B O 1
ATOM 2166 N N . HIS B 1 67 ? 2.275 -10.445 -7.746 1 98.94 67 HIS B N 1
ATOM 2167 C CA . HIS B 1 67 ? 0.979 -10.453 -8.414 1 98.94 67 HIS B CA 1
ATOM 2168 C C . HIS B 1 67 ? 0.376 -9.055 -8.469 1 98.94 67 HIS B C 1
ATOM 2170 O O . HIS B 1 67 ? -0.121 -8.547 -7.465 1 98.94 67 HIS B O 1
ATOM 2176 N N . LEU B 1 68 ? 0.453 -8.438 -9.672 1 98.88 68 LEU B N 1
ATOM 2177 C CA . LEU B 1 68 ? -0.01 -7.066 -9.844 1 98.88 68 LEU B CA 1
ATOM 2178 C C . LEU B 1 68 ? -1.487 -7.035 -10.219 1 98.88 68 LEU B C 1
ATOM 2180 O O . LEU B 1 68 ? -1.839 -7.223 -11.383 1 98.88 68 LEU B O 1
ATOM 2184 N N . MET B 1 69 ? -2.258 -6.785 -9.203 1 98.88 69 MET B N 1
ATOM 2185 C CA . MET B 1 69 ? -3.666 -6.457 -9.414 1 98.88 69 MET B CA 1
ATOM 2186 C C . MET B 1 69 ? -3.865 -4.945 -9.492 1 98.88 69 MET B C 1
ATOM 2188 O O . MET B 1 69 ? -4.566 -4.363 -8.664 1 98.88 69 MET B O 1
ATOM 2192 N N . ILE B 1 70 ? -3.23 -4.328 -10.516 1 98.81 70 ILE B N 1
ATOM 2193 C CA . ILE B 1 70 ? -3.262 -2.883 -10.703 1 98.81 70 ILE B CA 1
ATOM 2194 C C . ILE B 1 70 ? -3.617 -2.561 -12.156 1 98.81 70 ILE B C 1
ATOM 2196 O O . ILE B 1 70 ? -3.447 -3.396 -13.039 1 98.81 70 ILE B O 1
ATOM 2200 N N . GLU B 1 71 ? -3.977 -1.387 -12.461 1 98.31 71 GLU B N 1
ATOM 2201 C CA . GLU B 1 71 ? -4.469 -1 -13.781 1 98.31 71 GLU B CA 1
ATOM 2202 C C . GLU B 1 71 ? -3.318 -0.797 -14.766 1 98.31 71 GLU B C 1
ATOM 2204 O O . GLU B 1 71 ? -3.488 -0.976 -15.969 1 98.31 71 GLU B O 1
ATOM 2209 N N . ARG B 1 72 ? -2.121 -0.358 -14.234 1 98.06 72 ARG B N 1
ATOM 2210 C CA . ARG B 1 72 ? -1.052 0.021 -15.156 1 98.06 72 ARG B CA 1
ATOM 2211 C C . ARG B 1 72 ? 0.232 -0.742 -14.844 1 98.06 72 ARG B C 1
ATOM 2213 O O . ARG B 1 72 ? 1.274 -0.136 -14.594 1 98.06 72 ARG B O 1
ATOM 2220 N N . PRO B 1 73 ? 0.121 -2.07 -14.992 1 98.75 73 PRO B N 1
ATOM 2221 C CA . PRO B 1 73 ? 1.372 -2.809 -14.805 1 98.75 73 PRO B CA 1
ATOM 2222 C C . PRO B 1 73 ? 2.451 -2.408 -15.812 1 98.75 73 PRO B C 1
ATOM 2224 O O . PRO B 1 73 ? 3.643 -2.482 -15.508 1 98.75 73 PRO B O 1
ATOM 2227 N N . ASP B 1 74 ? 2.078 -1.938 -16.969 1 98.31 74 ASP B N 1
ATOM 2228 C CA . ASP B 1 74 ? 3.021 -1.484 -17.984 1 98.31 74 ASP B CA 1
ATOM 2229 C C . ASP B 1 74 ? 3.848 -0.302 -17.484 1 98.31 74 ASP B C 1
ATOM 2231 O O . ASP B 1 74 ? 5.012 -0.147 -17.844 1 98.31 74 ASP B O 1
ATOM 2235 N N . HIS B 1 75 ? 3.229 0.422 -16.672 1 98.31 75 HIS B N 1
ATOM 2236 C CA . HIS B 1 75 ? 3.85 1.64 -16.172 1 98.31 75 HIS B CA 1
ATOM 2237 C C . HIS B 1 75 ? 4.664 1.358 -14.906 1 98.31 75 HIS B C 1
ATOM 2239 O O . HIS B 1 75 ? 5.691 1.996 -14.672 1 98.31 75 HIS B O 1
ATOM 2245 N N . TYR B 1 76 ? 4.285 0.348 -14.133 1 98.69 76 TYR B N 1
ATOM 2246 C CA . TYR B 1 76 ? 4.816 0.235 -12.781 1 98.69 76 TYR B CA 1
ATOM 2247 C C . TYR B 1 76 ? 5.801 -0.922 -12.68 1 98.69 76 TYR B C 1
ATOM 2249 O O . TYR B 1 76 ? 6.566 -1.011 -11.719 1 98.69 76 TYR B O 1
ATOM 2257 N N . PHE B 1 77 ? 5.855 -1.831 -13.609 1 98.69 77 PHE B N 1
ATOM 2258 C CA . PHE B 1 77 ? 6.566 -3.086 -13.398 1 98.69 77 PHE B CA 1
ATOM 2259 C C . PHE B 1 77 ? 8.047 -2.832 -13.109 1 98.69 77 PHE B C 1
ATOM 2261 O O . PHE B 1 77 ? 8.664 -3.562 -12.344 1 98.69 77 PHE B O 1
ATOM 2268 N N . ASP B 1 78 ? 8.617 -1.804 -13.711 1 98.69 78 ASP B N 1
ATOM 2269 C CA . ASP B 1 78 ? 10.047 -1.556 -13.547 1 98.69 78 ASP B CA 1
ATOM 2270 C C . ASP B 1 78 ? 10.383 -1.225 -12.094 1 98.69 78 ASP B C 1
ATOM 2272 O O . ASP B 1 78 ? 11.484 -1.532 -11.625 1 98.69 78 ASP B O 1
ATOM 2276 N N . ARG B 1 79 ? 9.516 -0.61 -11.367 1 98.81 79 ARG B N 1
ATOM 2277 C CA . ARG B 1 79 ? 9.711 -0.294 -9.953 1 98.81 79 ARG B CA 1
ATOM 2278 C C . ARG B 1 79 ? 9.734 -1.562 -9.109 1 98.81 79 ARG B C 1
ATOM 2280 O O . ARG B 1 79 ? 10.461 -1.641 -8.117 1 98.81 79 ARG B O 1
ATOM 2287 N N . PHE B 1 80 ? 8.938 -2.512 -9.555 1 98.94 80 PHE B N 1
ATOM 2288 C CA . PHE B 1 80 ? 8.922 -3.783 -8.836 1 98.94 80 PHE B CA 1
ATOM 2289 C C . PHE B 1 80 ? 10.156 -4.609 -9.18 1 98.94 80 PHE B C 1
ATOM 2291 O O . PHE B 1 80 ? 10.68 -5.332 -8.328 1 98.94 80 PHE B O 1
ATOM 2298 N N . VAL B 1 81 ? 10.656 -4.48 -10.422 1 98.88 81 VAL B N 1
ATOM 2299 C CA . VAL B 1 81 ? 11.93 -5.102 -10.781 1 98.88 81 VAL B CA 1
ATOM 2300 C C . VAL B 1 81 ? 13.047 -4.547 -9.906 1 98.88 81 VAL B C 1
ATOM 2302 O O . VAL B 1 81 ? 13.82 -5.305 -9.328 1 98.88 81 VAL B O 1
ATOM 2305 N N . ARG B 1 82 ? 13.086 -3.258 -9.758 1 98.75 82 ARG B N 1
ATOM 2306 C CA . ARG B 1 82 ? 14.102 -2.611 -8.938 1 98.75 82 ARG B CA 1
ATOM 2307 C C . ARG B 1 82 ? 13.953 -2.998 -7.469 1 98.75 82 ARG B C 1
ATOM 2309 O O . ARG B 1 82 ? 14.938 -3.057 -6.73 1 98.75 82 ARG B O 1
ATOM 2316 N N . ALA B 1 83 ? 12.703 -3.293 -7.082 1 98.81 83 ALA B N 1
ATOM 2317 C CA . ALA B 1 83 ? 12.43 -3.693 -5.703 1 98.81 83 ALA B CA 1
ATOM 2318 C C . ALA B 1 83 ? 12.938 -5.105 -5.43 1 98.81 83 ALA B C 1
ATOM 2320 O O . ALA B 1 83 ? 12.977 -5.551 -4.281 1 98.81 83 ALA B O 1
ATOM 2321 N N . GLY B 1 84 ? 13.242 -5.887 -6.492 1 98.88 84 GLY B N 1
ATOM 2322 C CA . GLY B 1 84 ? 13.953 -7.141 -6.316 1 98.88 84 GLY B CA 1
ATOM 2323 C C . GLY B 1 84 ? 13.055 -8.359 -6.453 1 98.88 84 GLY B C 1
ATOM 2324 O O . GLY B 1 84 ? 13.383 -9.438 -5.953 1 98.88 84 GLY B O 1
ATOM 2325 N N . VAL B 1 85 ? 11.914 -8.219 -7.109 1 98.88 85 VAL B N 1
ATOM 2326 C CA . VAL B 1 85 ? 11.062 -9.383 -7.316 1 98.88 85 VAL B CA 1
ATOM 2327 C C . VAL B 1 85 ? 11.625 -10.25 -8.445 1 98.88 85 VAL B C 1
ATOM 2329 O O . VAL B 1 85 ? 12.398 -9.766 -9.273 1 98.88 85 VAL B O 1
ATOM 2332 N N . ASN B 1 86 ? 11.227 -11.508 -8.469 1 98.94 86 ASN B N 1
ATOM 2333 C CA . ASN B 1 86 ? 11.766 -12.453 -9.438 1 98.94 86 ASN B CA 1
ATOM 2334 C C . ASN B 1 86 ? 10.766 -12.742 -10.555 1 98.94 86 ASN B C 1
ATOM 2336 O O . ASN B 1 86 ? 11.148 -13.219 -11.625 1 98.94 86 ASN B O 1
ATOM 2340 N N . LEU B 1 87 ? 9.523 -12.492 -10.305 1 98.94 87 LEU B N 1
ATOM 2341 C CA . LEU B 1 87 ? 8.438 -12.766 -11.234 1 98.94 87 LEU B CA 1
ATOM 2342 C C . LEU B 1 87 ? 7.32 -11.734 -11.086 1 98.94 87 LEU B C 1
ATOM 2344 O O . LEU B 1 87 ? 6.965 -11.359 -9.969 1 98.94 87 LEU B O 1
ATOM 2348 N N . ILE B 1 88 ? 6.867 -11.258 -12.18 1 98.94 88 ILE B N 1
ATOM 2349 C CA . ILE B 1 88 ? 5.746 -10.32 -12.195 1 98.94 88 ILE B CA 1
ATOM 2350 C C . ILE B 1 88 ? 4.598 -10.914 -13.008 1 98.94 88 ILE B C 1
ATOM 2352 O O . ILE B 1 88 ? 4.773 -11.266 -14.18 1 98.94 88 ILE B O 1
ATOM 2356 N N . CYS B 1 89 ? 3.549 -11.016 -12.352 1 98.69 89 CYS B N 1
ATOM 2357 C CA . CYS B 1 89 ? 2.322 -11.477 -12.992 1 98.69 89 CYS B CA 1
ATOM 2358 C C . CYS B 1 89 ? 1.248 -10.398 -12.961 1 98.69 89 CYS B C 1
ATOM 2360 O O . CYS B 1 89 ? 1.095 -9.703 -11.961 1 98.69 89 CYS B O 1
ATOM 2362 N N . PHE B 1 90 ? 0.538 -10.188 -14.109 1 98.88 90 PHE B N 1
ATOM 2363 C CA . PHE B 1 90 ? -0.56 -9.234 -14.164 1 98.88 90 PHE B CA 1
ATOM 2364 C C . PHE B 1 90 ? -1.758 -9.82 -14.898 1 98.88 90 PHE B C 1
ATOM 2366 O O . PHE B 1 90 ? -1.656 -10.883 -15.508 1 98.88 90 PHE B O 1
ATOM 2373 N N . HIS B 1 91 ? -2.885 -9.18 -14.852 1 98.88 91 HIS B N 1
ATOM 2374 C CA . HIS B 1 91 ? -4.145 -9.781 -15.273 1 98.88 91 HIS B CA 1
ATOM 2375 C C . HIS B 1 91 ? -4.383 -9.578 -16.766 1 98.88 91 HIS B C 1
ATOM 2377 O O . HIS B 1 91 ? -4.23 -8.469 -17.281 1 98.88 91 HIS B O 1
ATOM 2383 N N . VAL B 1 92 ? -4.863 -10.586 -17.375 1 98.75 92 VAL B N 1
ATOM 2384 C CA . VAL B 1 92 ? -5.129 -10.586 -18.797 1 98.75 92 VAL B CA 1
ATOM 2385 C C . VAL B 1 92 ? -6.312 -9.672 -19.109 1 98.75 92 VAL B C 1
ATOM 2387 O O . VAL B 1 92 ? -6.453 -9.18 -20.234 1 98.75 92 VAL B O 1
ATOM 2390 N N . GLU B 1 93 ? -7.152 -9.43 -18.125 1 98.44 93 GLU B N 1
ATOM 2391 C CA . GLU B 1 93 ? -8.375 -8.648 -18.297 1 98.44 93 GLU B CA 1
ATOM 2392 C C . GLU B 1 93 ? -8.062 -7.191 -18.609 1 98.44 93 GLU B C 1
ATOM 2394 O O . GLU B 1 93 ? -8.945 -6.434 -19.016 1 98.44 93 GLU B O 1
ATOM 2399 N N . LEU B 1 94 ? -6.84 -6.543 -18.453 1 95.69 94 LEU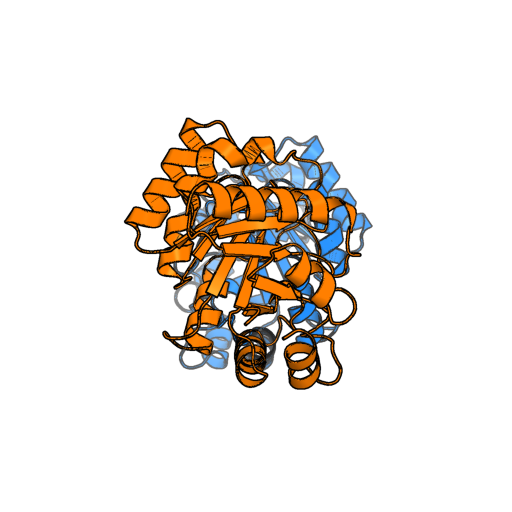 B N 1
ATOM 2400 C CA . LEU B 1 94 ? -6.445 -5.145 -18.578 1 95.69 94 LEU B CA 1
ATOM 2401 C C . LEU B 1 94 ? -6.465 -4.695 -20.031 1 95.69 94 LEU B C 1
ATOM 2403 O O . LEU B 1 94 ? -6.539 -3.5 -20.312 1 95.69 94 LEU B O 1
ATOM 2407 N N . GLY B 1 95 ? -6.215 -5.703 -20.922 1 86.25 95 GLY B N 1
ATOM 2408 C CA . GLY B 1 95 ? -6.09 -5.047 -22.219 1 86.25 95 GLY B CA 1
ATOM 2409 C C . GLY B 1 95 ? -6.281 -5.988 -23.391 1 86.25 95 GLY B C 1
ATOM 2410 O O . GLY B 1 95 ? -6.793 -7.098 -23.219 1 86.25 95 GLY B O 1
ATOM 2411 N N . ASP B 1 96 ? -5.902 -5.254 -24.453 1 90.81 96 ASP B N 1
ATOM 2412 C CA . ASP B 1 96 ? -5.934 -6.008 -25.703 1 90.81 96 ASP B CA 1
ATOM 2413 C C . ASP B 1 96 ? -4.629 -6.773 -25.922 1 90.81 96 ASP B C 1
ATOM 2415 O O . ASP B 1 96 ? -3.703 -6.672 -25.109 1 90.81 96 ASP B O 1
ATOM 2419 N N . SER B 1 97 ? -4.539 -7.379 -27.016 1 95.5 97 SER B N 1
ATOM 2420 C CA . SER B 1 97 ? -3.434 -8.289 -27.281 1 95.5 97 SER B CA 1
ATOM 2421 C C . SER B 1 97 ? -2.107 -7.547 -27.375 1 95.5 97 SER B C 1
ATOM 2423 O O . SER B 1 97 ? -1.078 -8.039 -26.906 1 95.5 97 SER B O 1
ATOM 2425 N N . TYR B 1 98 ? -2.119 -6.402 -27.938 1 96.94 98 TYR B N 1
ATOM 2426 C CA . TYR B 1 98 ? -0.885 -5.633 -28.047 1 96.94 98 TYR B CA 1
ATOM 2427 C C . TYR B 1 98 ? -0.377 -5.215 -26.672 1 96.94 98 TYR B C 1
ATOM 2429 O O . TYR B 1 98 ? 0.812 -5.355 -26.375 1 96.94 98 TYR B O 1
ATOM 2437 N N . TYR B 1 99 ? -1.246 -4.668 -25.859 1 97.88 99 TYR B N 1
ATOM 2438 C CA . TYR B 1 99 ? -0.886 -4.25 -24.516 1 97.88 99 TYR B CA 1
ATOM 2439 C C . TYR B 1 99 ? -0.295 -5.41 -23.719 1 97.88 99 TYR B C 1
ATOM 2441 O O . TYR B 1 99 ? 0.748 -5.266 -23.078 1 97.88 99 TYR B O 1
ATOM 2449 N N . ILE B 1 100 ? -0.953 -6.504 -23.781 1 98.44 100 ILE B N 1
ATOM 2450 C CA . ILE B 1 100 ? -0.552 -7.68 -23.016 1 98.44 100 ILE B CA 1
ATOM 2451 C C . ILE B 1 100 ? 0.825 -8.148 -23.469 1 98.44 100 ILE B C 1
ATOM 2453 O O . ILE B 1 100 ? 1.751 -8.266 -22.672 1 98.44 100 ILE B O 1
ATOM 2457 N N . ARG B 1 101 ? 1.041 -8.328 -24.75 1 98.25 101 ARG B N 1
ATOM 2458 C CA . ARG B 1 101 ? 2.295 -8.859 -25.281 1 98.25 101 ARG B CA 1
ATOM 2459 C C . ARG B 1 101 ? 3.439 -7.871 -25.062 1 98.25 101 ARG B C 1
ATOM 2461 O O . ARG B 1 101 ? 4.559 -8.273 -24.734 1 98.25 101 ARG B O 1
ATOM 2468 N N . ASN B 1 102 ? 3.115 -6.625 -25.312 1 98.38 102 ASN B N 1
ATOM 2469 C CA . ASN B 1 102 ? 4.145 -5.613 -25.094 1 98.38 102 ASN B CA 1
ATOM 2470 C C . ASN B 1 102 ? 4.605 -5.586 -23.641 1 98.38 102 ASN B C 1
ATOM 2472 O O . ASN B 1 102 ? 5.805 -5.5 -23.375 1 98.38 102 ASN B O 1
ATOM 2476 N N . THR B 1 103 ? 3.711 -5.652 -22.703 1 98.69 103 THR B N 1
ATOM 2477 C CA . THR B 1 103 ? 4.031 -5.629 -21.281 1 98.69 103 THR B CA 1
ATOM 2478 C C . THR B 1 103 ? 4.809 -6.879 -20.875 1 98.69 103 THR B C 1
ATOM 2480 O O . THR B 1 103 ? 5.824 -6.793 -20.188 1 98.69 103 THR B O 1
ATOM 2483 N N . LEU B 1 104 ? 4.387 -8.039 -21.375 1 98.69 104 LEU B N 1
ATOM 2484 C CA . LEU B 1 104 ? 5.109 -9.281 -21.109 1 98.69 104 LEU B CA 1
ATOM 2485 C C . LEU B 1 104 ? 6.551 -9.188 -21.609 1 98.69 104 LEU B C 1
ATOM 2487 O O . LEU B 1 104 ? 7.484 -9.555 -20.891 1 98.69 104 LEU B O 1
ATOM 2491 N N . GLY B 1 105 ? 6.68 -8.703 -22.812 1 98.62 105 GLY B N 1
ATOM 2492 C CA . GLY B 1 105 ? 8 -8.578 -23.406 1 98.62 105 GLY B CA 1
ATOM 2493 C C . GLY B 1 105 ? 8.922 -7.66 -22.609 1 98.62 105 GLY B C 1
ATOM 2494 O O . GLY B 1 105 ? 10.086 -7.988 -22.391 1 98.62 105 GLY B O 1
ATOM 2495 N N . ARG B 1 106 ? 8.398 -6.555 -22.203 1 98.75 106 ARG B N 1
ATOM 2496 C CA . ARG B 1 106 ? 9.188 -5.586 -21.469 1 98.75 106 ARG B CA 1
ATOM 2497 C C . ARG B 1 106 ? 9.609 -6.145 -20.109 1 98.75 106 ARG B C 1
ATOM 2499 O O . ARG B 1 106 ? 10.711 -5.875 -19.641 1 98.75 106 ARG B O 1
ATOM 2506 N N . ILE B 1 107 ? 8.766 -6.895 -19.469 1 98.81 107 ILE B N 1
ATOM 2507 C CA . ILE B 1 107 ? 9.102 -7.535 -18.203 1 98.81 107 ILE B CA 1
ATOM 2508 C C . ILE B 1 107 ? 10.25 -8.516 -18.406 1 98.81 107 ILE B C 1
ATOM 2510 O O . ILE B 1 107 ? 11.219 -8.523 -17.641 1 98.81 107 ILE B O 1
ATOM 2514 N N . ARG B 1 108 ? 10.164 -9.297 -19.406 1 98.5 108 ARG B N 1
ATOM 2515 C CA . ARG B 1 108 ? 11.227 -10.25 -19.734 1 98.5 108 ARG B CA 1
ATOM 2516 C C . ARG B 1 108 ? 12.531 -9.523 -20.031 1 98.5 108 ARG B C 1
ATOM 2518 O O . ARG B 1 108 ? 13.602 -9.945 -19.578 1 98.5 108 ARG B O 1
ATOM 2525 N N . GLU B 1 109 ? 12.461 -8.477 -20.781 1 98.56 109 GLU B N 1
ATOM 2526 C CA . GLU B 1 109 ? 13.641 -7.695 -21.141 1 98.56 109 GLU B CA 1
ATOM 2527 C C . GLU B 1 109 ? 14.305 -7.102 -19.906 1 98.56 109 GLU B C 1
ATOM 2529 O O . GLU B 1 109 ? 15.516 -6.891 -19.875 1 98.56 109 GLU B O 1
ATOM 2534 N N . ALA B 1 110 ? 13.492 -6.883 -18.891 1 98.62 110 ALA B N 1
ATOM 2535 C CA . ALA B 1 110 ? 14 -6.32 -17.656 1 98.62 110 ALA B CA 1
ATOM 2536 C C . ALA B 1 110 ? 14.703 -7.383 -16.812 1 98.62 110 ALA B C 1
ATOM 2538 O O . ALA B 1 110 ? 15.266 -7.082 -15.758 1 98.62 110 ALA B O 1
ATOM 2539 N N . GLY B 1 111 ? 14.578 -8.617 -17.203 1 98.38 111 GLY B N 1
ATOM 2540 C CA . GLY B 1 111 ? 15.359 -9.672 -16.578 1 98.38 111 GLY B CA 1
ATOM 2541 C C . GLY B 1 111 ? 14.586 -10.445 -15.523 1 98.38 111 GLY B C 1
ATOM 2542 O O . GLY B 1 111 ? 15.18 -11.133 -14.703 1 98.38 111 GLY B O 1
ATOM 2543 N N . VAL B 1 112 ? 13.281 -10.289 -15.492 1 98.69 112 VAL B N 1
ATOM 2544 C CA . VAL B 1 112 ? 12.453 -11.008 -14.523 1 98.69 112 VAL B CA 1
ATOM 2545 C C . VAL B 1 112 ? 11.445 -11.891 -15.258 1 98.69 112 VAL B C 1
ATOM 2547 O O . VAL B 1 112 ? 11.125 -11.641 -16.422 1 98.69 112 VAL B O 1
ATOM 2550 N N . LYS B 1 113 ? 11.008 -12.961 -14.609 1 98.88 113 LYS B N 1
ATOM 2551 C CA . LYS B 1 113 ? 10 -13.844 -15.203 1 98.88 113 LYS B CA 1
ATOM 2552 C C . LYS B 1 113 ? 8.664 -13.133 -15.352 1 98.88 113 LYS B C 1
ATOM 2554 O O . LYS B 1 113 ? 8.305 -12.297 -14.516 1 98.88 113 LYS B O 1
ATOM 2559 N N . ASN B 1 114 ? 7.969 -13.414 -16.406 1 98.81 114 ASN B N 1
ATOM 2560 C CA . ASN B 1 114 ? 6.668 -12.805 -16.641 1 98.81 114 ASN B CA 1
ATOM 2561 C C . ASN B 1 114 ? 5.535 -13.82 -16.516 1 98.81 114 ASN B C 1
ATOM 2563 O O . ASN B 1 114 ? 5.77 -15.031 -16.578 1 98.81 114 ASN B O 1
ATOM 2567 N N . GLY B 1 115 ? 4.371 -13.359 -16.156 1 98.81 115 GLY B N 1
ATOM 2568 C CA . GLY B 1 115 ? 3.199 -14.211 -16.031 1 98.81 115 GLY B CA 1
ATOM 2569 C C . GLY B 1 115 ? 1.896 -13.477 -16.281 1 98.81 115 GLY B C 1
ATOM 2570 O O . GLY B 1 115 ? 1.867 -12.242 -16.312 1 98.81 115 GLY B O 1
ATOM 2571 N N . LEU B 1 116 ? 0.88 -14.227 -16.516 1 98.88 116 LEU B N 1
ATOM 2572 C CA . LEU B 1 116 ? -0.475 -13.703 -16.656 1 98.88 116 LEU B CA 1
ATOM 2573 C C . LEU B 1 116 ? -1.411 -14.359 -15.641 1 98.88 116 LEU B C 1
ATOM 2575 O O . LEU B 1 116 ? -1.299 -15.555 -15.367 1 98.88 116 LEU B O 1
ATOM 2579 N N . ALA B 1 117 ? -2.234 -13.547 -15.109 1 98.88 117 ALA B N 1
ATOM 2580 C CA . ALA B 1 117 ? -3.287 -14.008 -14.203 1 98.88 117 ALA B CA 1
ATOM 2581 C C . ALA B 1 117 ? -4.652 -13.961 -14.883 1 98.88 117 ALA B C 1
ATOM 2583 O O . ALA B 1 117 ? -4.883 -13.141 -15.773 1 98.88 117 ALA B O 1
ATOM 2584 N N . LEU B 1 118 ? -5.457 -14.875 -14.445 1 97.94 118 LEU B N 1
ATOM 2585 C CA . LEU B 1 118 ? -6.809 -14.945 -14.984 1 97.94 118 LEU B CA 1
ATOM 2586 C C . LEU B 1 118 ? -7.836 -15.062 -13.859 1 97.94 118 LEU B C 1
ATOM 2588 O O . LEU B 1 118 ? -7.691 -15.906 -12.969 1 97.94 118 LEU B O 1
ATOM 2592 N N . ASN B 1 119 ? -8.906 -14.219 -13.898 1 98.44 119 ASN B N 1
ATOM 2593 C CA . ASN B 1 119 ? -9.984 -14.258 -12.922 1 98.44 119 ASN B CA 1
ATOM 2594 C C . ASN B 1 119 ? -10.844 -15.508 -13.07 1 98.44 119 ASN B C 1
ATOM 2596 O O . ASN B 1 119 ? -10.883 -16.109 -14.141 1 98.44 119 ASN B O 1
ATOM 2600 N N . PRO B 1 120 ? -11.562 -15.883 -11.977 1 98.44 120 PRO B N 1
ATOM 2601 C CA . PRO B 1 120 ? -12.445 -17.047 -12.07 1 98.44 120 PRO B CA 1
ATOM 2602 C C . PRO B 1 120 ? -13.484 -16.922 -13.18 1 98.44 120 PRO B C 1
ATOM 2604 O O . PRO B 1 120 ? -13.773 -17.891 -13.875 1 98.44 120 PRO B O 1
ATOM 2607 N N . ALA B 1 121 ? -13.953 -15.727 -13.43 1 97.88 121 ALA B N 1
ATOM 2608 C CA . ALA B 1 121 ? -15.031 -15.516 -14.398 1 97.88 121 ALA B CA 1
ATOM 2609 C C . ALA B 1 121 ? -14.477 -15.445 -15.82 1 97.88 121 ALA B C 1
ATOM 2611 O O . ALA B 1 121 ? -15.234 -15.562 -16.797 1 97.88 121 ALA B O 1
ATOM 2612 N N . THR B 1 122 ? -13.211 -15.141 -16.016 1 98.19 122 THR B N 1
ATOM 2613 C CA . THR B 1 122 ? -12.586 -15.031 -17.328 1 98.19 122 THR B CA 1
ATOM 2614 C C . THR B 1 122 ? -12.32 -16.406 -17.922 1 98.19 122 THR B C 1
ATOM 2616 O O . THR B 1 122 ? -11.711 -17.266 -17.266 1 98.19 122 THR B O 1
ATOM 2619 N N . PRO B 1 123 ? -12.766 -16.672 -19.078 1 97.75 123 PRO B N 1
ATOM 2620 C CA . PRO B 1 123 ? -12.555 -18 -19.672 1 97.75 123 PRO B CA 1
ATOM 2621 C C . PRO B 1 123 ? -11.094 -18.266 -20 1 97.75 123 PRO B C 1
ATOM 2623 O O . PRO B 1 123 ? -10.32 -17.328 -20.234 1 97.75 123 PRO B O 1
ATOM 2626 N N . PHE B 1 124 ? -10.734 -19.578 -20 1 98.31 124 PHE B N 1
ATOM 2627 C CA . PHE B 1 124 ? -9.375 -20.031 -20.266 1 98.31 124 PHE B CA 1
ATOM 2628 C C . PHE B 1 124 ? -8.883 -19.5 -21.609 1 98.31 124 PHE B C 1
ATOM 2630 O O . PHE B 1 124 ? -7.703 -19.172 -21.766 1 98.31 124 PHE B O 1
ATOM 2637 N N . GLU B 1 125 ? -9.742 -19.328 -22.547 1 97.81 125 GLU B N 1
ATOM 2638 C CA . GLU B 1 125 ? -9.422 -18.891 -23.906 1 97.81 125 GLU B CA 1
ATOM 2639 C C . GLU B 1 125 ? -8.773 -17.516 -23.906 1 97.81 125 GLU B C 1
ATOM 2641 O O . GLU B 1 125 ? -8.047 -17.172 -24.844 1 97.81 125 GLU B O 1
ATOM 2646 N N . ALA B 1 126 ? -8.953 -16.766 -22.891 1 98 126 ALA B N 1
ATOM 2647 C CA . ALA B 1 126 ? -8.422 -15.406 -22.812 1 98 126 ALA B CA 1
ATOM 2648 C C . ALA B 1 126 ? -6.898 -15.422 -22.703 1 98 126 ALA B C 1
ATOM 2650 O O . ALA B 1 126 ? -6.23 -14.469 -23.125 1 98 126 ALA B O 1
ATOM 2651 N N . VAL B 1 127 ? -6.375 -16.516 -22.172 1 98.38 127 VAL B N 1
ATOM 2652 C CA . VAL B 1 127 ? -4.934 -16.531 -21.953 1 98.38 127 VAL B CA 1
ATOM 2653 C C . VAL B 1 127 ? -4.266 -17.453 -22.969 1 98.38 127 VAL B C 1
ATOM 2655 O O . VAL B 1 127 ? -3.045 -17.422 -23.141 1 98.38 127 VAL B O 1
ATOM 2658 N N . GLU B 1 128 ? -5.027 -18.25 -23.656 1 97.88 128 GLU B N 1
ATOM 2659 C CA . GLU B 1 128 ? -4.5 -19.266 -24.547 1 97.88 128 GLU B CA 1
ATOM 2660 C C . GLU B 1 128 ? -3.516 -18.672 -25.547 1 97.88 128 GLU B C 1
ATOM 2662 O O . GLU B 1 128 ? -2.451 -19.25 -25.797 1 97.88 128 GLU B O 1
ATOM 2667 N N . PRO B 1 129 ? -3.779 -17.516 -26.156 1 97.62 129 PRO B N 1
ATOM 2668 C CA . PRO B 1 129 ? -2.881 -16.969 -27.172 1 97.62 129 PRO B CA 1
ATOM 2669 C C . PRO B 1 129 ? -1.506 -16.609 -26.625 1 97.62 129 PRO B C 1
ATOM 2671 O O . PRO B 1 129 ? -0.562 -16.391 -27.391 1 97.62 129 PRO B O 1
ATOM 2674 N N . TYR B 1 130 ? -1.394 -16.531 -25.281 1 98.31 130 TYR B N 1
ATOM 2675 C CA . TYR B 1 130 ? -0.173 -15.992 -24.688 1 98.31 130 TYR B CA 1
ATOM 2676 C C . TYR B 1 130 ? 0.632 -17.094 -24.016 1 98.31 130 TYR B C 1
ATOM 2678 O O . TYR B 1 130 ? 1.74 -16.859 -23.531 1 98.31 130 TYR B O 1
ATOM 2686 N N . LEU B 1 131 ? 0.142 -18.297 -23.969 1 98.56 131 LEU B N 1
ATOM 2687 C CA . LEU B 1 131 ? 0.679 -19.344 -23.125 1 98.56 131 LEU B CA 1
ATOM 2688 C C . LEU B 1 131 ? 2.1 -19.719 -23.547 1 98.56 131 LEU B C 1
ATOM 2690 O O . LEU B 1 131 ? 2.92 -20.094 -22.703 1 98.56 131 LEU B O 1
ATOM 2694 N N . ALA B 1 132 ? 2.396 -19.547 -24.75 1 97.62 132 ALA B N 1
ATOM 2695 C CA . ALA B 1 132 ? 3.725 -19.891 -25.25 1 97.62 132 ALA B CA 1
ATOM 2696 C C . ALA B 1 132 ? 4.75 -18.828 -24.859 1 97.62 132 ALA B C 1
ATOM 2698 O O . ALA B 1 132 ? 5.957 -19.062 -24.969 1 97.62 132 ALA B O 1
ATOM 2699 N N . GLU B 1 133 ? 4.289 -17.703 -24.359 1 97.25 133 GLU B N 1
ATOM 2700 C CA . GLU B 1 133 ? 5.168 -16.562 -24.156 1 97.25 133 GLU B CA 1
ATOM 2701 C C . GLU B 1 133 ? 5.375 -16.281 -22.672 1 97.25 133 GLU B C 1
ATOM 2703 O O . GLU B 1 133 ? 6.145 -15.391 -22.297 1 97.25 133 GLU B O 1
ATOM 2708 N N . ILE B 1 134 ? 4.742 -17.031 -21.844 1 98.75 134 ILE B N 1
ATOM 2709 C CA . ILE B 1 134 ? 4.797 -16.672 -20.438 1 98.75 134 ILE B CA 1
ATOM 2710 C C . ILE B 1 134 ? 5.559 -17.75 -19.656 1 98.75 134 ILE B C 1
ATOM 2712 O O . ILE B 1 134 ? 5.699 -18.875 -20.125 1 98.75 134 ILE B O 1
ATOM 2716 N N . ASP B 1 135 ? 6.051 -17.297 -18.484 1 98.88 135 ASP B N 1
ATOM 2717 C CA . ASP B 1 135 ? 6.727 -18.203 -17.562 1 98.88 135 ASP B CA 1
ATOM 2718 C C . ASP B 1 135 ? 5.746 -18.781 -16.547 1 98.88 135 ASP B C 1
ATOM 2720 O O . ASP B 1 135 ? 6 -19.844 -15.953 1 98.88 135 ASP B O 1
ATOM 2724 N N . LEU B 1 136 ? 4.613 -18.078 -16.344 1 98.94 136 LEU B N 1
ATOM 2725 C CA . LEU B 1 136 ? 3.672 -18.469 -15.305 1 98.94 136 LEU B CA 1
ATOM 2726 C C . LEU B 1 136 ? 2.246 -18.094 -15.688 1 98.94 136 LEU B C 1
ATOM 2728 O O . LEU B 1 136 ? 2.004 -16.984 -16.156 1 98.94 136 LEU B O 1
ATOM 2732 N N . LEU B 1 137 ? 1.375 -19 -15.547 1 98.94 137 LEU B N 1
ATOM 2733 C CA . LEU B 1 137 ? -0.059 -18.734 -15.578 1 98.94 137 LEU B CA 1
ATOM 2734 C C . LEU B 1 137 ? -0.66 -18.812 -14.18 1 98.94 137 LEU B C 1
ATOM 2736 O O . LEU B 1 137 ? -0.604 -19.875 -13.539 1 98.94 137 LEU B O 1
ATOM 2740 N N . LEU B 1 138 ? -1.177 -17.719 -13.742 1 98.94 138 LEU B N 1
ATOM 2741 C CA . LEU B 1 138 ? -1.861 -17.688 -12.453 1 98.94 138 LEU B CA 1
ATOM 2742 C C . LEU B 1 138 ? -3.373 -17.781 -12.641 1 98.94 138 LEU B C 1
ATOM 2744 O O . LEU B 1 138 ? -3.977 -16.906 -13.266 1 98.94 138 LEU B O 1
ATOM 2748 N N . VAL B 1 139 ? -3.959 -18.828 -12.117 1 98.88 139 VAL B N 1
ATOM 2749 C CA . VAL B 1 139 ? -5.41 -19 -12.125 1 98.88 139 VAL B CA 1
ATOM 2750 C C . VAL B 1 139 ? -5.977 -18.625 -10.758 1 98.88 139 VAL B C 1
ATOM 2752 O O . VAL B 1 139 ? -5.719 -19.312 -9.766 1 98.88 139 VAL B O 1
ATOM 2755 N N . MET B 1 140 ? -6.77 -17.594 -10.75 1 98.81 140 MET B N 1
ATOM 2756 C CA . MET B 1 140 ? -7.41 -17.188 -9.5 1 98.81 140 MET B CA 1
ATOM 2757 C C . MET B 1 140 ? -8.484 -18.188 -9.102 1 98.81 140 MET B C 1
ATOM 2759 O O . MET B 1 140 ? -9.32 -18.578 -9.922 1 98.81 140 MET B O 1
ATOM 2763 N N . SER B 1 141 ? -8.422 -18.531 -7.855 1 98.56 141 SER B N 1
ATOM 2764 C CA . SER B 1 141 ? -9.43 -19.453 -7.344 1 98.56 141 SER B CA 1
ATOM 2765 C C . SER B 1 141 ? -10.367 -18.75 -6.355 1 98.56 141 SER B C 1
ATOM 2767 O O . SER B 1 141 ? -11.062 -19.406 -5.582 1 98.56 141 SER B O 1
ATOM 2769 N N . VAL B 1 142 ? -10.312 -17.453 -6.262 1 98.25 142 VAL B N 1
ATOM 2770 C CA . VAL B 1 142 ? -11.242 -16.516 -5.617 1 98.25 142 VAL B CA 1
ATOM 2771 C C . VAL B 1 142 ? -11.336 -15.234 -6.43 1 98.25 142 VAL B C 1
ATOM 2773 O O . VAL B 1 142 ? -10.531 -15.008 -7.34 1 98.25 142 VAL B O 1
ATOM 2776 N N . VAL B 1 143 ? -12.305 -14.414 -6.152 1 97.44 143 VAL B N 1
ATOM 2777 C CA . VAL B 1 143 ? -12.328 -13.094 -6.766 1 97.44 143 VAL B CA 1
ATOM 2778 C C . VAL B 1 143 ? -11.227 -12.227 -6.168 1 97.44 143 VAL B C 1
ATOM 2780 O O . VAL B 1 143 ? -11.156 -12.047 -4.949 1 97.44 143 VAL B O 1
ATOM 2783 N N . PRO B 1 144 ? -10.32 -11.719 -7.031 1 97.19 144 PRO B N 1
ATOM 2784 C CA . PRO B 1 144 ? -9.195 -10.953 -6.492 1 97.19 144 PRO B CA 1
ATOM 2785 C C . PRO B 1 144 ? -9.633 -9.758 -5.652 1 97.19 144 PRO B C 1
ATOM 2787 O O . PRO B 1 144 ? -10.641 -9.117 -5.961 1 97.19 144 PRO B O 1
ATOM 2790 N N . GLY B 1 145 ? -8.844 -9.445 -4.594 1 95.5 145 GLY B N 1
ATOM 2791 C CA . GLY B 1 145 ? -9.141 -8.266 -3.797 1 95.5 145 GLY B CA 1
ATOM 2792 C C . GLY B 1 145 ? -8.859 -8.453 -2.318 1 95.5 145 GLY B C 1
ATOM 2793 O O . GLY B 1 145 ? -8.32 -7.562 -1.662 1 95.5 145 GLY B O 1
ATOM 2794 N N . PHE B 1 146 ? -9.266 -9.625 -1.844 1 94 146 PHE B N 1
ATOM 2795 C CA . PHE B 1 146 ? -9.141 -9.859 -0.41 1 94 146 PHE B CA 1
ATOM 2796 C C . PHE B 1 146 ? -8.688 -11.289 -0.131 1 94 146 PHE B C 1
ATOM 2798 O O . PHE B 1 146 ? -8.984 -12.203 -0.902 1 94 146 PHE B O 1
ATOM 2805 N N . GLY B 1 147 ? -7.965 -11.492 0.971 1 91.38 147 GLY B N 1
ATOM 2806 C CA . GLY B 1 147 ? -7.621 -12.82 1.454 1 91.38 147 GLY B CA 1
ATOM 2807 C C . GLY B 1 147 ? -8.719 -13.461 2.277 1 91.38 147 GLY B C 1
ATOM 2808 O O . GLY B 1 147 ? -9.734 -12.82 2.57 1 91.38 147 GLY B O 1
ATOM 2809 N N . GLY B 1 148 ? -8.5 -14.727 2.516 1 91.81 148 GLY B N 1
ATOM 2810 C CA . GLY B 1 148 ? -9.383 -15.422 3.434 1 91.81 148 GLY B CA 1
ATOM 2811 C C . GLY B 1 148 ? -10.664 -15.906 2.777 1 91.81 148 GLY B C 1
ATOM 2812 O O . GLY B 1 148 ? -11.555 -16.406 3.453 1 91.81 148 GLY B O 1
ATOM 2813 N N . GLN B 1 149 ? -10.758 -15.758 1.525 1 94.25 149 GLN B N 1
ATOM 2814 C CA . GLN B 1 149 ? -11.938 -16.188 0.789 1 94.25 149 GLN B CA 1
ATOM 2815 C C . GLN B 1 149 ? -11.93 -17.703 0.577 1 94.25 149 GLN B C 1
ATOM 2817 O O . GLN B 1 149 ? -10.883 -18.344 0.673 1 94.25 149 GLN B O 1
ATOM 2822 N N . SER B 1 150 ? -13.062 -18.234 0.257 1 96.31 150 SER B N 1
ATOM 2823 C CA . SER B 1 150 ? -13.211 -19.672 0.056 1 96.31 150 SER B CA 1
ATOM 2824 C C . SER B 1 150 ? -12.805 -20.078 -1.357 1 96.31 150 SER B C 1
ATOM 2826 O O . SER B 1 150 ? -13.125 -19.375 -2.324 1 96.31 150 SER B O 1
ATOM 2828 N N . PHE B 1 151 ? -12.219 -21.234 -1.356 1 97 151 PHE B N 1
ATOM 2829 C CA . PHE B 1 151 ? -11.758 -21.828 -2.6 1 97 151 PHE B CA 1
ATOM 2830 C C . PHE B 1 151 ? -12.922 -22.094 -3.545 1 97 151 PHE B C 1
ATOM 2832 O O . PHE B 1 151 ? -13.984 -22.562 -3.121 1 97 151 PHE B O 1
ATOM 2839 N N . MET B 1 152 ? -12.75 -21.688 -4.875 1 97.06 152 MET B N 1
ATOM 2840 C CA . MET B 1 152 ? -13.727 -22 -5.914 1 97.06 152 MET B CA 1
ATOM 2841 C C . MET B 1 152 ? -13.297 -23.219 -6.727 1 97.06 152 MET B C 1
ATOM 2843 O O . MET B 1 152 ? -12.531 -23.094 -7.68 1 97.06 152 MET B O 1
ATOM 2847 N N . PRO B 1 153 ? -13.891 -24.328 -6.5 1 96.31 153 PRO B N 1
ATOM 2848 C CA . PRO B 1 153 ? -13.438 -25.562 -7.164 1 96.31 153 PRO B CA 1
ATOM 2849 C C . PRO B 1 153 ? -13.68 -25.531 -8.672 1 96.31 153 PRO B C 1
ATOM 2851 O O . PRO B 1 153 ? -13 -26.25 -9.414 1 96.31 153 PRO B O 1
ATOM 2854 N N . SER B 1 154 ? -14.586 -24.672 -9.109 1 96.62 154 SER B N 1
ATOM 2855 C CA . SER B 1 154 ? -14.945 -24.625 -10.523 1 96.62 154 SER B CA 1
ATOM 2856 C C . SER B 1 154 ? -13.766 -24.203 -11.391 1 96.62 154 SER B C 1
ATOM 2858 O O . SER B 1 154 ? -13.719 -24.5 -12.578 1 96.62 154 SER B O 1
ATOM 2860 N N . VAL B 1 155 ? -12.789 -23.578 -10.812 1 97.75 155 VAL B N 1
ATOM 2861 C CA . VAL B 1 155 ? -11.688 -23.047 -11.609 1 97.75 155 VAL B CA 1
ATOM 2862 C C . VAL B 1 155 ? -10.703 -24.156 -11.945 1 97.75 155 VAL B C 1
ATOM 2864 O O . VAL B 1 155 ? -9.828 -23.984 -12.797 1 97.75 155 VAL B O 1
ATOM 2867 N N . LEU B 1 156 ? -10.828 -25.344 -11.328 1 98.44 156 LEU B N 1
ATOM 2868 C CA . LEU B 1 156 ? -9.93 -26.453 -11.586 1 98.44 156 LEU B CA 1
ATOM 2869 C C . LEU B 1 156 ? -9.984 -26.875 -13.055 1 98.44 156 LEU B C 1
ATOM 2871 O O . LEU B 1 156 ? -8.992 -27.328 -13.617 1 98.44 156 LEU B O 1
ATOM 2875 N N . ASP B 1 157 ? -11.094 -26.641 -13.656 1 98.06 157 ASP B N 1
ATOM 2876 C CA . ASP B 1 157 ? -11.242 -26.922 -15.078 1 98.06 157 ASP B CA 1
ATOM 2877 C C . ASP B 1 157 ? -10.234 -26.141 -15.906 1 98.06 157 ASP B C 1
ATOM 2879 O O . ASP B 1 157 ? -9.648 -26.672 -16.859 1 98.06 157 ASP B O 1
ATOM 2883 N N . LYS B 1 158 ? -10.008 -24.906 -15.555 1 98.56 158 LYS B N 1
ATOM 2884 C CA . LYS B 1 158 ? -9.047 -24.062 -16.25 1 98.56 158 LYS B CA 1
ATOM 2885 C C . LYS B 1 158 ? -7.621 -24.562 -16.047 1 98.56 158 LYS B C 1
ATOM 2887 O O . LYS B 1 158 ? -6.793 -24.469 -16.953 1 98.56 158 LYS B O 1
ATOM 2892 N N . VAL B 1 159 ? -7.398 -25.016 -14.844 1 98.75 159 VAL B N 1
ATOM 2893 C CA . VAL B 1 159 ? -6.078 -25.531 -14.523 1 98.75 159 VAL B CA 1
ATOM 2894 C C . VAL B 1 159 ? -5.801 -26.781 -15.352 1 98.75 159 VAL B C 1
ATOM 2896 O O . VAL B 1 159 ? -4.719 -26.938 -15.922 1 98.75 159 VAL B O 1
ATOM 2899 N N . GLU B 1 160 ? -6.758 -27.641 -15.438 1 98.75 160 GLU B N 1
ATOM 2900 C CA . GLU B 1 160 ? -6.633 -28.844 -16.234 1 98.75 160 GLU B CA 1
ATOM 2901 C C . GLU B 1 160 ? -6.414 -28.516 -17.719 1 98.75 160 GLU B C 1
ATOM 2903 O O . GLU B 1 160 ? -5.562 -29.125 -18.375 1 98.75 160 GLU B O 1
ATOM 2908 N N . LYS B 1 161 ? -7.188 -27.594 -18.219 1 98.75 161 LYS B N 1
ATOM 2909 C CA . LYS B 1 161 ? -7.027 -27.156 -19.594 1 98.75 161 LYS B CA 1
ATOM 2910 C C . LYS B 1 161 ? -5.625 -26.625 -19.844 1 98.75 161 LYS B C 1
ATOM 2912 O O . LYS B 1 161 ? -5.016 -26.906 -20.875 1 98.75 161 LYS B O 1
ATOM 2917 N N . ALA B 1 162 ? -5.156 -25.844 -18.906 1 98.81 162 ALA B N 1
ATOM 2918 C CA . ALA B 1 162 ? -3.818 -25.281 -19.031 1 98.81 162 ALA B CA 1
ATOM 2919 C C . ALA B 1 162 ? -2.754 -26.375 -19.047 1 98.81 162 ALA B C 1
ATOM 2921 O O . ALA B 1 162 ? -1.81 -26.312 -19.828 1 98.81 162 ALA B O 1
ATOM 2922 N N . ALA B 1 163 ? -2.91 -27.312 -18.141 1 98.69 163 ALA B N 1
ATOM 2923 C CA . ALA B 1 163 ? -1.964 -28.422 -18.062 1 98.69 163 ALA B CA 1
ATOM 2924 C C . ALA B 1 163 ? -1.956 -29.234 -19.359 1 98.69 163 ALA B C 1
ATOM 2926 O O . ALA B 1 163 ? -0.892 -29.609 -19.859 1 98.69 163 ALA B O 1
ATOM 2927 N N . GLU B 1 164 ? -3.123 -29.484 -19.797 1 98.62 164 GLU B N 1
ATOM 2928 C CA . GLU B 1 164 ? -3.238 -30.203 -21.062 1 98.62 164 GLU B CA 1
ATOM 2929 C C . GLU B 1 164 ? -2.578 -29.438 -22.203 1 98.62 164 GLU B C 1
ATOM 2931 O O . GLU B 1 164 ? -1.825 -30 -22.984 1 98.62 164 GLU B O 1
ATOM 2936 N N . TRP B 1 165 ? -2.898 -28.203 -22.297 1 98.75 165 TRP B N 1
ATOM 2937 C CA . TRP B 1 165 ? -2.309 -27.359 -23.328 1 98.75 165 TRP B CA 1
ATOM 2938 C C . TRP B 1 165 ? -0.785 -27.391 -23.234 1 98.75 165 TRP B C 1
ATOM 2940 O O . TRP B 1 165 ? -0.102 -27.5 -24.25 1 98.75 165 TRP B O 1
ATOM 2950 N N . ARG B 1 166 ? -0.277 -27.188 -22.016 1 98.56 166 ARG B N 1
ATOM 2951 C CA . ARG B 1 166 ? 1.163 -27.172 -21.766 1 98.56 166 ARG B CA 1
ATOM 2952 C C . ARG B 1 166 ? 1.815 -28.453 -22.281 1 98.56 166 ARG B C 1
ATOM 2954 O O . ARG B 1 166 ? 2.863 -28.406 -22.922 1 98.56 166 ARG B O 1
ATOM 2961 N N . THR B 1 167 ? 1.203 -29.578 -22 1 98.06 167 THR B N 1
ATOM 2962 C CA . THR B 1 167 ? 1.71 -30.875 -22.422 1 98.06 167 THR B CA 1
ATOM 2963 C C . THR B 1 167 ? 1.675 -31 -23.938 1 98.06 167 THR B C 1
ATOM 2965 O O . THR B 1 167 ? 2.674 -31.375 -24.562 1 98.06 167 THR B O 1
ATOM 2968 N N . GLU B 1 168 ? 0.609 -30.656 -24.469 1 98.25 168 GLU B N 1
ATOM 2969 C CA . GLU B 1 168 ? 0.4 -30.781 -25.906 1 98.25 168 GLU B CA 1
ATOM 2970 C C . GLU B 1 168 ? 1.372 -29.906 -26.703 1 98.25 168 GLU B C 1
ATOM 2972 O O . GLU B 1 168 ? 1.797 -30.281 -27.797 1 98.25 168 GLU B O 1
ATOM 2977 N N . ASN B 1 169 ? 1.692 -28.844 -26.156 1 98.38 169 ASN B N 1
ATOM 2978 C CA . ASN B 1 169 ? 2.52 -27.891 -26.891 1 98.38 169 ASN B CA 1
ATOM 2979 C C . ASN B 1 169 ? 3.961 -27.891 -26.375 1 98.38 169 ASN B C 1
ATOM 2981 O O . ASN B 1 169 ? 4.766 -27.047 -26.781 1 98.38 169 ASN B O 1
ATOM 2985 N N . ARG B 1 170 ? 4.371 -28.797 -25.469 1 97.81 170 ARG B N 1
ATOM 2986 C CA . ARG B 1 170 ? 5.699 -28.938 -24.891 1 97.81 170 ARG B CA 1
ATOM 2987 C C . ARG B 1 170 ? 6.199 -27.625 -24.328 1 97.81 170 ARG B C 1
ATOM 2989 O O . ARG B 1 170 ? 7.348 -27.234 -24.547 1 97.81 170 ARG B O 1
ATOM 2996 N N . ALA B 1 171 ? 5.219 -26.859 -23.766 1 97.69 171 ALA B N 1
ATOM 2997 C CA . ALA B 1 171 ? 5.539 -25.594 -23.109 1 97.69 171 ALA B CA 1
ATOM 2998 C C . ALA B 1 171 ? 6.043 -25.828 -21.688 1 97.69 171 ALA B C 1
ATOM 3000 O O . ALA B 1 171 ? 5.941 -26.953 -21.156 1 97.69 171 ALA B O 1
ATOM 3001 N N . SER B 1 172 ? 6.68 -24.781 -21.062 1 97.38 172 SER B N 1
ATOM 3002 C CA . SER B 1 172 ? 7.348 -25.031 -19.797 1 97.38 172 SER B CA 1
ATOM 3003 C C . SER B 1 172 ? 6.816 -24.094 -18.703 1 97.38 172 SER B C 1
ATOM 3005 O O . SER B 1 172 ? 7.336 -24.078 -17.594 1 97.38 172 SER B O 1
ATOM 3007 N N . PHE B 1 173 ? 5.809 -23.297 -19.078 1 98.62 173 PHE B N 1
ATOM 3008 C CA . PHE B 1 173 ? 5.324 -22.359 -18.062 1 98.62 173 PHE B CA 1
ATOM 3009 C C . PHE B 1 173 ? 4.793 -23.109 -16.844 1 98.62 173 PHE B C 1
ATOM 3011 O O . PHE B 1 173 ? 4.336 -24.25 -16.953 1 98.62 173 PHE B O 1
ATOM 3018 N N . LEU B 1 174 ? 4.879 -22.453 -15.672 1 98.88 174 LEU B N 1
ATOM 3019 C CA . LEU B 1 174 ? 4.289 -22.984 -14.453 1 98.88 174 LEU B CA 1
ATOM 3020 C C . LEU B 1 174 ? 2.83 -22.562 -14.32 1 98.88 174 LEU B C 1
ATOM 3022 O O . LEU B 1 174 ? 2.439 -21.5 -14.812 1 98.88 174 LEU B O 1
ATOM 3026 N N . ILE B 1 175 ? 2.055 -23.391 -13.672 1 98.94 175 ILE B N 1
ATOM 3027 C CA . ILE B 1 175 ? 0.67 -23.062 -13.344 1 98.94 175 ILE B CA 1
ATOM 3028 C C . ILE B 1 175 ? 0.54 -22.812 -11.844 1 98.94 175 ILE B C 1
ATOM 3030 O O . ILE B 1 175 ? 0.865 -23.688 -11.031 1 98.94 175 ILE B O 1
ATOM 3034 N N . GLN B 1 176 ? 0.11 -21.609 -11.516 1 98.94 176 GLN B N 1
ATOM 3035 C CA . GLN B 1 176 ? -0.089 -21.188 -10.133 1 98.94 176 GLN B CA 1
ATOM 3036 C C . GLN B 1 176 ? -1.572 -21 -9.82 1 98.94 176 GLN B C 1
ATOM 3038 O O . GLN B 1 176 ? -2.34 -20.531 -10.664 1 98.94 176 GLN B O 1
ATOM 3043 N N . MET B 1 177 ? -1.969 -21.422 -8.672 1 98.88 177 MET B N 1
ATOM 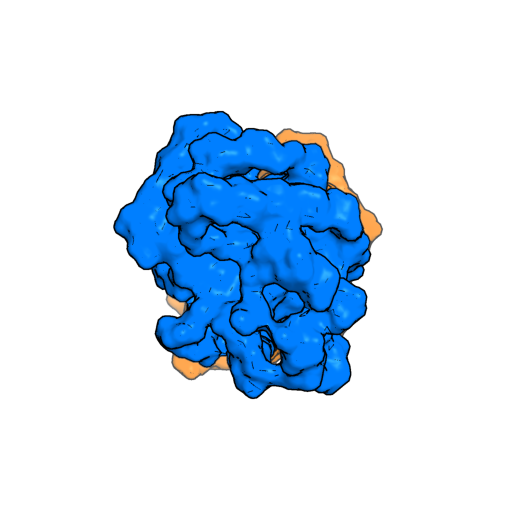3044 C CA . MET B 1 177 ? -3.316 -21.172 -8.172 1 98.88 177 MET B CA 1
ATOM 3045 C C . MET B 1 177 ? -3.277 -20.297 -6.922 1 98.88 177 MET B C 1
ATOM 3047 O O . MET B 1 177 ? -2.414 -20.469 -6.059 1 98.88 177 MET B O 1
ATOM 3051 N N . ASP B 1 178 ? -4.172 -19.391 -6.844 1 98.69 178 ASP B N 1
ATOM 3052 C CA . ASP B 1 178 ? -4.195 -18.406 -5.766 1 98.69 178 ASP B CA 1
ATOM 3053 C C . ASP B 1 178 ? -5.621 -18.141 -5.289 1 98.69 178 ASP B C 1
ATOM 3055 O O . ASP B 1 178 ? -6.465 -17.672 -6.062 1 98.69 178 ASP B O 1
ATOM 3059 N N . GLY B 1 179 ? -5.852 -18.422 -4.047 1 98.25 179 GLY B N 1
ATOM 3060 C CA . GLY B 1 179 ? -7.133 -18.141 -3.432 1 98.25 179 GLY B CA 1
ATOM 3061 C C . GLY B 1 179 ? -7.707 -19.312 -2.656 1 98.25 179 GLY B C 1
ATOM 3062 O O . GLY B 1 179 ? -8.148 -20.297 -3.25 1 98.25 179 GLY B O 1
ATOM 3063 N N . GLY B 1 180 ? -7.73 -19.203 -1.336 1 97.75 180 GLY B N 1
ATOM 3064 C CA . GLY B 1 180 ? -8.391 -20.188 -0.494 1 97.75 180 GLY B CA 1
ATOM 3065 C C . GLY B 1 180 ? -7.656 -21.5 -0.438 1 97.75 180 GLY B C 1
ATOM 3066 O O . GLY B 1 180 ? -8.258 -22.547 -0.169 1 97.75 180 GLY B O 1
ATOM 3067 N N . ILE B 1 181 ? -6.453 -21.531 -0.694 1 98.31 181 ILE B N 1
ATOM 3068 C CA . ILE B 1 181 ? -5.691 -22.766 -0.797 1 98.31 181 ILE B CA 1
ATOM 3069 C C . ILE B 1 181 ? -5.105 -23.125 0.565 1 98.31 181 ILE B C 1
ATOM 3071 O O . ILE B 1 181 ? -4.617 -22.25 1.287 1 98.31 181 ILE B O 1
ATOM 3075 N N . GLY B 1 182 ? -5.16 -24.344 0.917 1 97.5 182 GLY B N 1
ATOM 3076 C CA . GLY B 1 182 ? -4.609 -24.906 2.141 1 97.5 182 GLY B CA 1
ATOM 3077 C C . GLY B 1 182 ? -4.504 -26.406 2.111 1 97.5 182 GLY B C 1
ATOM 3078 O O . GLY B 1 182 ? -4.492 -27.016 1.037 1 97.5 182 GLY B O 1
ATOM 3079 N N . GLN B 1 183 ? -4.426 -27.016 3.238 1 96.56 183 GLN B N 1
ATOM 3080 C CA . GLN B 1 183 ? -4.223 -28.453 3.373 1 96.56 183 GLN B CA 1
ATOM 3081 C C . GLN B 1 183 ? -5.406 -29.234 2.811 1 96.56 183 GLN B C 1
ATOM 3083 O O . GLN B 1 183 ? -5.238 -30.344 2.289 1 96.56 183 GLN B O 1
ATOM 3088 N N . ASN B 1 184 ? -6.496 -28.688 2.775 1 96.81 184 ASN B N 1
ATOM 3089 C CA . ASN B 1 184 ? -7.723 -29.391 2.422 1 96.81 184 ASN B CA 1
ATOM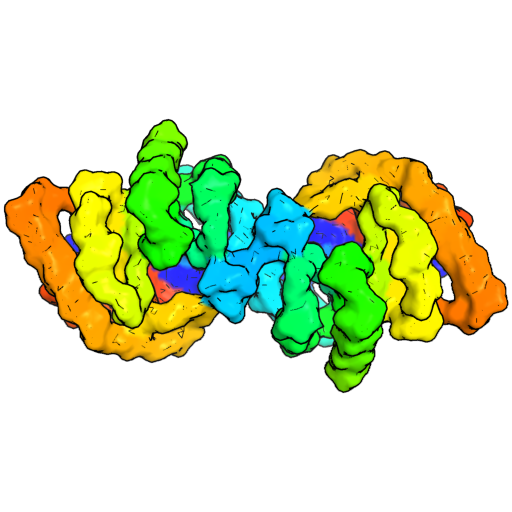 3090 C C . ASN B 1 184 ? -7.887 -29.5 0.908 1 96.81 184 ASN B C 1
ATOM 3092 O O . ASN B 1 184 ? -8.688 -30.312 0.425 1 96.81 184 ASN B O 1
ATOM 3096 N N . ASN B 1 185 ? -7.18 -28.703 0.14 1 97.88 185 ASN B N 1
ATOM 3097 C CA . ASN B 1 185 ? -7.418 -28.75 -1.298 1 97.88 185 ASN B CA 1
ATOM 3098 C C . ASN B 1 185 ? -6.109 -28.734 -2.084 1 97.88 185 ASN B C 1
ATOM 3100 O O . ASN B 1 185 ? -6.121 -28.828 -3.314 1 97.88 185 ASN B O 1
ATOM 3104 N N . ALA B 1 186 ? -4.988 -28.719 -1.419 1 98.31 186 ALA B N 1
ATOM 3105 C CA . ALA B 1 186 ? -3.689 -28.672 -2.086 1 98.31 186 ALA B CA 1
ATOM 3106 C C . ALA B 1 186 ? -3.52 -29.859 -3.031 1 98.31 186 ALA B C 1
ATOM 3108 O O . ALA B 1 186 ? -3.074 -29.703 -4.168 1 98.31 186 ALA B O 1
ATOM 3109 N N . ALA B 1 187 ? -3.879 -31.031 -2.562 1 97.75 187 ALA B N 1
ATOM 3110 C CA . ALA B 1 187 ? -3.713 -32.25 -3.359 1 97.75 187 ALA B CA 1
ATOM 3111 C C . ALA B 1 187 ? -4.555 -32.188 -4.633 1 97.75 187 ALA B C 1
ATOM 3113 O O . ALA B 1 187 ? -4.09 -32.562 -5.707 1 97.75 187 ALA B O 1
ATOM 3114 N N . GLN B 1 188 ? -5.758 -31.75 -4.484 1 97.75 188 GLN B N 1
ATOM 3115 C CA . GLN B 1 188 ? -6.633 -31.656 -5.648 1 97.75 188 GLN B CA 1
ATOM 3116 C C . GLN B 1 188 ? -6.098 -30.656 -6.66 1 97.75 188 GLN B C 1
ATOM 3118 O O . GLN B 1 188 ? -6.211 -30.859 -7.867 1 97.75 188 GLN B O 1
ATOM 3123 N N . CYS B 1 189 ? -5.551 -29.531 -6.215 1 98.62 189 CYS B N 1
ATOM 3124 C CA . CYS B 1 189 ? -4.957 -28.531 -7.09 1 98.62 189 CYS B CA 1
ATOM 3125 C C . CYS B 1 189 ? -3.762 -29.109 -7.844 1 98.62 189 CYS B C 1
ATOM 3127 O O . CYS B 1 189 ? -3.648 -28.938 -9.055 1 98.62 189 CYS B O 1
ATOM 3129 N N . ALA B 1 190 ? -2.934 -29.797 -7.109 1 98.25 190 ALA B N 1
ATOM 3130 C CA . ALA B 1 190 ? -1.76 -30.422 -7.727 1 98.25 190 ALA B CA 1
ATOM 3131 C C . ALA B 1 190 ? -2.164 -31.453 -8.766 1 98.25 190 ALA B C 1
ATOM 3133 O O . ALA B 1 190 ? -1.579 -31.516 -9.852 1 98.25 190 ALA B O 1
ATOM 3134 N N . LEU B 1 191 ? -3.143 -32.219 -8.43 1 97.81 191 LEU B N 1
ATOM 3135 C CA . LEU B 1 191 ? -3.619 -33.25 -9.328 1 97.81 191 LEU B CA 1
ATOM 3136 C C . LEU B 1 191 ? -4.191 -32.656 -10.609 1 97.81 191 LEU B C 1
ATOM 3138 O O . LEU B 1 191 ? -4.082 -33.25 -11.688 1 97.81 191 LEU B O 1
ATOM 3142 N N . ALA B 1 192 ? -4.734 -31.484 -10.469 1 98.31 192 ALA B N 1
ATOM 3143 C CA . ALA B 1 192 ? -5.309 -30.797 -11.625 1 98.31 192 ALA B CA 1
ATOM 3144 C C . ALA B 1 192 ? -4.219 -30.281 -12.555 1 98.31 192 ALA B C 1
ATOM 3146 O O . ALA B 1 192 ? -4.477 -30 -13.727 1 98.31 192 ALA B O 1
ATOM 3147 N N . GLY B 1 193 ? -3.051 -30.078 -12.016 1 98.44 193 GLY B N 1
ATOM 3148 C CA . GLY B 1 193 ? -1.948 -29.656 -12.867 1 98.44 193 GLY B CA 1
ATOM 3149 C C . GLY B 1 193 ? -1.215 -28.453 -12.336 1 98.44 193 GLY B C 1
ATOM 3150 O O . GLY B 1 193 ? -0.284 -27.953 -12.969 1 98.44 193 GLY B O 1
ATOM 3151 N N . ALA B 1 194 ? -1.586 -27.969 -11.156 1 98.75 194 ALA B N 1
ATOM 3152 C CA . ALA B 1 194 ? -0.926 -26.812 -10.57 1 98.75 194 ALA B CA 1
ATOM 3153 C C . ALA B 1 194 ? 0.489 -27.156 -10.117 1 98.75 194 ALA B C 1
ATOM 3155 O O . ALA B 1 194 ? 0.723 -28.234 -9.555 1 98.75 194 ALA B O 1
ATOM 3156 N N . ASP B 1 195 ? 1.424 -26.219 -10.375 1 98.81 195 ASP B N 1
ATOM 3157 C CA . ASP B 1 195 ? 2.812 -26.375 -9.953 1 98.81 195 ASP B CA 1
ATOM 3158 C C . ASP B 1 195 ? 3.1 -25.547 -8.695 1 98.81 195 ASP B C 1
ATOM 3160 O O . ASP B 1 195 ? 3.975 -25.906 -7.906 1 98.81 195 ASP B O 1
ATOM 3164 N N . VAL B 1 196 ? 2.463 -24.391 -8.57 1 98.94 196 VAL B N 1
ATOM 3165 C CA . VAL B 1 196 ? 2.676 -23.422 -7.492 1 98.94 196 VAL B CA 1
ATOM 3166 C C . VAL B 1 196 ? 1.354 -23.141 -6.781 1 98.94 196 VAL B C 1
ATOM 3168 O O . VAL B 1 196 ? 0.341 -22.859 -7.43 1 98.94 196 VAL B O 1
ATOM 3171 N N . LEU B 1 197 ? 1.36 -23.25 -5.5 1 98.88 197 LEU B N 1
ATOM 3172 C CA . LEU B 1 197 ? 0.174 -22.969 -4.699 1 98.88 197 LEU B CA 1
ATOM 3173 C C . LEU B 1 197 ? 0.406 -21.766 -3.789 1 98.88 197 LEU B C 1
ATOM 3175 O O . LEU B 1 197 ? 1.325 -21.766 -2.967 1 98.88 197 LEU B O 1
ATOM 3179 N N . VAL B 1 198 ? -0.401 -20.766 -3.961 1 98.88 198 VAL B N 1
ATOM 3180 C CA . VAL B 1 198 ? -0.373 -19.594 -3.088 1 98.88 198 VAL B CA 1
ATOM 3181 C C . VAL B 1 198 ? -1.29 -19.828 -1.889 1 98.88 198 VAL B C 1
ATOM 3183 O O . VAL B 1 198 ? -2.49 -20.047 -2.051 1 98.88 198 VAL B O 1
ATOM 3186 N N . ALA B 1 199 ? -0.704 -19.766 -0.755 1 98.25 199 ALA B N 1
ATOM 3187 C CA . ALA B 1 199 ? -1.438 -20 0.484 1 98.25 199 ALA B CA 1
ATOM 3188 C C . ALA B 1 199 ? -1.291 -18.828 1.447 1 98.25 199 ALA B C 1
ATOM 3190 O O . ALA B 1 199 ? -0.186 -18.531 1.9 1 98.25 199 ALA B O 1
ATOM 3191 N N . GLY B 1 200 ? -2.367 -18.219 1.785 1 97.62 200 GLY B N 1
ATOM 3192 C CA . GLY B 1 200 ? -2.328 -17.062 2.66 1 97.62 200 GLY B CA 1
ATOM 3193 C C . GLY B 1 200 ? -2.584 -17.406 4.117 1 97.62 200 GLY B C 1
ATOM 3194 O O . GLY B 1 200 ? -1.659 -17.766 4.844 1 97.62 200 GLY B O 1
ATOM 3195 N N . SER B 1 201 ? -3.893 -17.406 4.488 1 97.31 201 SER B N 1
ATOM 3196 C CA . SER B 1 201 ? -4.285 -17.641 5.875 1 97.31 201 SER B CA 1
ATOM 3197 C C . SER B 1 201 ? -3.918 -19.047 6.332 1 97.31 201 SER B C 1
ATOM 3199 O O . SER B 1 201 ? -3.617 -19.266 7.508 1 97.31 201 SER B O 1
ATOM 3201 N N . SER B 1 202 ? -3.916 -19.969 5.422 1 98.12 202 SER B N 1
ATOM 3202 C CA . SER B 1 202 ? -3.627 -21.359 5.77 1 98.12 202 SER B CA 1
ATOM 3203 C C . SER B 1 202 ? -2.16 -21.547 6.152 1 98.12 202 SER B C 1
ATOM 3205 O O . SER B 1 202 ? -1.776 -22.578 6.68 1 98.12 202 SER B O 1
ATOM 3207 N N . THR B 1 203 ? -1.327 -20.547 5.953 1 98.56 203 THR B N 1
ATOM 3208 C CA . THR B 1 203 ? 0.071 -20.594 6.367 1 98.56 203 THR B CA 1
ATOM 3209 C C . THR B 1 203 ? 0.341 -19.609 7.496 1 98.56 203 THR B C 1
ATOM 3211 O O . THR B 1 203 ? 0.495 -20 8.656 1 98.56 203 THR B O 1
ATOM 3214 N N . PHE B 1 204 ? 0.109 -18.344 7.238 1 98.5 204 PHE B N 1
ATOM 3215 C CA . PHE B 1 204 ? 0.504 -17.312 8.188 1 98.5 204 PHE B CA 1
ATOM 3216 C C . PHE B 1 204 ? -0.356 -17.375 9.445 1 98.5 204 PHE B C 1
ATOM 3218 O O . PHE B 1 204 ? 0.072 -16.953 10.516 1 98.5 204 PHE B O 1
ATOM 3225 N N . LYS B 1 205 ? -1.55 -17.891 9.344 1 97.44 205 LYS B N 1
ATOM 3226 C CA . LYS B 1 205 ? -2.436 -17.938 10.5 1 97.44 205 LYS B CA 1
ATOM 3227 C C . LYS B 1 205 ? -2.504 -19.359 11.07 1 97.44 205 LYS B C 1
ATOM 3229 O O . LYS B 1 205 ? -3.246 -19.609 12.023 1 97.44 205 LYS B O 1
ATOM 3234 N N . ALA B 1 206 ? -1.784 -20.25 10.477 1 98 206 ALA B N 1
ATOM 3235 C CA . ALA B 1 206 ? -1.74 -21.609 11 1 98 206 ALA B CA 1
ATOM 3236 C C . ALA B 1 206 ? -1.035 -21.656 12.352 1 98 206 ALA B C 1
ATOM 3238 O O . ALA B 1 206 ? -0.075 -20.922 12.586 1 98 206 ALA B O 1
ATOM 3239 N N . PRO B 1 207 ? -1.479 -22.562 13.203 1 97.38 207 PRO B N 1
ATOM 3240 C CA . PRO B 1 207 ? -0.764 -22.734 14.477 1 97.38 207 PRO B CA 1
ATOM 3241 C C . PRO B 1 207 ? 0.708 -23.078 14.281 1 97.38 207 PRO B C 1
ATOM 3243 O O . PRO B 1 207 ? 1.562 -22.625 15.039 1 97.38 207 PRO B O 1
ATOM 3246 N N . ASP B 1 208 ? 0.966 -23.906 13.289 1 98.25 208 ASP B N 1
ATOM 3247 C CA . ASP B 1 208 ? 2.309 -24.312 12.891 1 98.25 208 ASP B CA 1
ATOM 3248 C C . ASP B 1 208 ? 2.496 -24.172 11.383 1 98.25 208 ASP B C 1
ATOM 3250 O O . ASP B 1 208 ? 2.113 -25.062 10.617 1 98.25 208 ASP B O 1
ATOM 3254 N N . MET B 1 209 ? 3.172 -23.141 11 1 98.62 209 MET B N 1
ATOM 3255 C CA . MET B 1 209 ? 3.32 -22.812 9.578 1 98.62 209 MET B CA 1
ATOM 3256 C C . MET B 1 209 ? 4.129 -23.891 8.867 1 98.62 209 MET B C 1
ATOM 3258 O O . MET B 1 209 ? 3.803 -24.281 7.738 1 98.62 209 MET B O 1
ATOM 3262 N N . ALA B 1 210 ? 5.195 -24.328 9.484 1 98.75 210 ALA B N 1
ATOM 3263 C CA . ALA B 1 210 ? 6.035 -25.359 8.883 1 98.75 210 ALA B CA 1
ATOM 3264 C C . ALA B 1 210 ? 5.227 -26.609 8.586 1 98.75 210 ALA B C 1
ATOM 3266 O O . ALA B 1 210 ? 5.352 -27.203 7.508 1 98.75 210 ALA B O 1
ATOM 3267 N N . HIS B 1 211 ? 4.391 -27 9.531 1 98.56 211 HIS B N 1
ATOM 3268 C CA . HIS B 1 211 ? 3.535 -28.172 9.336 1 98.56 211 HIS B CA 1
ATOM 3269 C C . HIS B 1 211 ? 2.533 -27.938 8.211 1 98.56 211 HIS B C 1
ATOM 3271 O O . HIS B 1 211 ? 2.309 -28.828 7.383 1 98.56 211 HIS B O 1
ATOM 3277 N N . ALA B 1 212 ? 1.942 -26.797 8.203 1 98.62 212 ALA B N 1
ATOM 3278 C CA . ALA B 1 212 ? 0.964 -26.453 7.172 1 98.62 212 ALA B CA 1
ATOM 3279 C C . ALA B 1 212 ? 1.582 -26.547 5.777 1 98.62 212 ALA B C 1
ATOM 3281 O O . ALA B 1 212 ? 0.984 -27.109 4.863 1 98.62 212 ALA B O 1
ATOM 3282 N N . ILE B 1 213 ? 2.766 -25.984 5.652 1 98.69 213 ILE B N 1
ATOM 3283 C CA . ILE B 1 213 ? 3.457 -25.984 4.367 1 98.69 213 ILE B CA 1
ATOM 3284 C C . ILE B 1 213 ? 3.824 -27.406 3.975 1 98.69 213 ILE B C 1
ATOM 3286 O O . ILE B 1 213 ? 3.598 -27.828 2.836 1 98.69 213 ILE B O 1
ATOM 3290 N N . ALA B 1 214 ? 4.32 -28.172 4.887 1 98.25 214 ALA B N 1
ATOM 3291 C CA . ALA B 1 214 ? 4.715 -29.562 4.629 1 98.25 214 ALA B CA 1
ATOM 3292 C C . ALA B 1 214 ? 3.523 -30.391 4.18 1 98.25 214 ALA B C 1
ATOM 3294 O O . ALA B 1 214 ? 3.654 -31.25 3.299 1 98.25 214 ALA B O 1
ATOM 3295 N N . GLU B 1 215 ? 2.416 -30.094 4.746 1 97.5 215 GLU B N 1
ATOM 3296 C CA . GLU B 1 215 ? 1.216 -30.859 4.426 1 97.5 215 GLU B CA 1
ATOM 3297 C C . GLU B 1 215 ? 0.739 -30.562 3.004 1 97.5 215 GLU B C 1
ATOM 3299 O O . GLU B 1 215 ? 0.114 -31.422 2.369 1 97.5 215 GLU B O 1
ATOM 3304 N N . MET B 1 216 ? 1.022 -29.438 2.531 1 97.94 216 MET B N 1
ATOM 3305 C CA . MET B 1 216 ? 0.584 -29.078 1.188 1 97.94 216 MET B CA 1
ATOM 3306 C C . MET B 1 216 ? 1.542 -29.609 0.133 1 97.94 216 MET B C 1
ATOM 3308 O O . MET B 1 216 ? 1.171 -29.75 -1.033 1 97.94 216 MET B O 1
ATOM 3312 N N . LYS B 1 217 ? 2.77 -29.906 0.593 1 95.56 217 LYS B N 1
ATOM 3313 C CA . LYS B 1 217 ? 3.766 -30.453 -0.327 1 95.56 217 LYS B CA 1
ATOM 3314 C C . LYS B 1 217 ? 3.535 -31.938 -0.57 1 95.56 217 LYS B C 1
ATOM 3316 O O . LYS B 1 217 ? 3.719 -32.438 -1.688 1 95.56 217 LYS B O 1
#